Protein AF-A0A7R9M3U8-F1 (afdb_monomer)

pLDDT: mean 81.83, std 17.94, range [22.94, 98.25]

Foldseek 3Di:
DVVVVVVVCCCVQAVVLCVQFLVVCCVPPPQSVRPLCRLVVLLVVLCCVLVPVLLVVCVPPAQDPCLVVLLVLLVVLLVLLVVLQVVLCVVCVNVPCLQPPQAAADSPDDDPVVVVLLVSLSVLLVVLSVLSVVSVNCSSRVVVVVVDPVSSVVSSVVSSVSSVCVRHPSPGSLNSLVSNLVSVLSSVVSVLSSQPSVDPVSPVVSPCPVVSVVSVVVSVVVSVVSVVSCVVVVQDVVHDYPPLCQPPPVFAPDFDPVPPPPPDDDDDDDDDPQAQQQKDFDDQRRQQFKKFKWFQDPVVRDIDTDFIWGARFQWKTKGFLVSCVVPQDPVSQVRIWIWGLDQFPPDPPTDIWGFPHKAQPPPQDPQQNASGIMMTTTPDTHDADDDPVGRGHGGHDDDDPPDDDAFKDKDKDQAARAPPGDGRRGIMIFIWHWDDPVVVCVVCVVPHRYDPRDTDIHDPDSGDPYDDDPDDDDDDDD

Solvent-accessible surface area (backbone atoms only — not comparable to full-atom values): 27110 Å² total; per-residue (Å²): 109,71,64,58,53,53,51,50,48,48,34,74,58,31,49,52,49,58,73,71,28,34,62,67,40,33,76,68,41,87,66,38,70,54,20,71,51,41,51,51,50,54,40,51,54,49,50,46,40,49,72,43,54,46,44,62,70,40,68,91,48,80,61,52,89,54,53,64,63,51,28,54,50,23,48,50,46,21,52,54,21,44,50,44,21,56,52,37,39,57,73,30,57,77,52,53,38,74,79,76,50,76,71,35,83,31,86,83,62,82,47,74,66,55,56,49,50,55,51,50,53,51,55,52,51,48,48,48,62,54,56,52,49,61,52,47,53,32,40,54,42,66,37,60,87,71,69,36,70,67,55,56,49,48,55,47,49,51,39,43,51,51,49,50,47,41,38,56,51,69,80,41,61,71,57,46,53,47,51,23,53,51,18,47,53,43,21,55,52,27,43,51,52,25,47,50,53,69,36,75,87,45,43,76,74,58,76,62,60,69,54,55,58,51,50,56,52,50,52,53,52,52,52,52,53,50,51,52,51,46,58,75,67,65,62,58,84,74,57,58,42,59,63,84,52,50,52,56,87,92,63,25,60,71,54,53,84,88,66,69,72,72,92,70,85,77,91,74,92,74,94,71,91,91,47,35,41,79,40,48,78,50,59,83,47,63,60,27,21,47,30,40,36,28,37,60,39,81,94,72,77,44,74,41,78,79,42,66,33,36,25,35,35,54,38,36,28,44,35,47,22,80,78,38,70,90,51,82,48,75,76,56,37,74,44,32,39,42,37,31,43,61,46,40,81,78,53,84,86,36,50,76,42,43,58,64,46,76,48,61,44,91,72,49,36,88,79,43,62,34,49,55,33,22,39,40,29,40,67,60,74,57,81,75,28,87,49,82,93,53,64,24,29,45,30,44,68,80,80,62,94,88,67,76,91,74,65,68,45,77,52,70,47,58,53,56,38,32,91,87,48,65,57,38,57,51,31,32,32,33,73,29,44,64,32,61,56,66,62,48,41,64,74,36,53,91,80,39,57,74,48,94,79,60,83,45,65,30,82,61,84,69,30,36,93,54,57,67,84,90,66,81,80,94,74,89,82,135

Radius of gyration: 32.22 Å; Cα contacts (8 Å, |Δi|>4): 658; chains: 1; bounding box: 78×48×100 Å

Sequence (478 aa):
MTTLIANSFQYYWRDVWLESGDQRVVQRLPGFGSGLQTPILAVLIYLVLVLKVIPDRMRHREPLELRYPIMCYNILLVLINGFYFFHELLALDFGRKLIADFKIPPDTEWSPGVHWELKLVYAYYMTKIMDFMDTVFFALRKRHRQITFLHLYHHSVVAVLAWLAIWYRFNMQPLRLFIMLNSFVHTVMYGYYALSAMGKGVQKYLWWKRYITQLQLVQFVVFIAYGVMVELQGVPFPPESYSFKSAESDTCGMRNKNDVVKKKSKIIGAKGFGRIVGGEDAKPHEFPWLVSFQIYLPKRDRIEHFCGGSIISDRWIITAAHCFDKFRKPEDWKKMVVKMGTNQINDTRAFNHTISKVVIHDKWNVSTQSNDIALAMLKQQIIFKTDANQYMINTVCLAEKGHEPTGYFTVAGFGQLGEHESKAENLQKLVVPLYDHKKCTENYKKYVKLSDTNFCAGGQGDHDTCMVWCHLDCPALK

Organism: NCBI:txid334625

Structure (mmCIF, N/CA/C/O backbone):
data_AF-A0A7R9M3U8-F1
#
_entry.id   AF-A0A7R9M3U8-F1
#
loop_
_atom_site.group_PDB
_atom_site.id
_atom_site.type_symbol
_atom_site.label_atom_id
_atom_site.label_alt_id
_atom_site.label_comp_id
_atom_site.label_asym_id
_atom_site.label_entity_id
_atom_site.label_seq_id
_atom_site.pdbx_PDB_ins_code
_atom_site.Cartn_x
_atom_site.Cartn_y
_atom_site.Cartn_z
_atom_site.occupancy
_atom_site.B_iso_or_equiv
_atom_site.auth_seq_id
_atom_site.auth_comp_id
_atom_site.auth_asym_id
_atom_site.auth_atom_id
_atom_site.pdbx_PDB_model_num
ATOM 1 N N . MET A 1 1 ? 25.536 -24.261 23.150 1.00 60.25 1 MET A N 1
ATOM 2 C CA . MET A 1 1 ? 24.088 -24.461 23.406 1.00 60.25 1 MET A CA 1
ATOM 3 C C . MET A 1 1 ? 23.387 -23.148 23.752 1.00 60.25 1 MET A C 1
ATOM 5 O O . MET A 1 1 ? 22.405 -22.822 23.103 1.00 60.25 1 MET A O 1
ATOM 9 N N . THR A 1 2 ? 23.917 -22.346 24.682 1.00 70.31 2 THR A N 1
ATOM 10 C CA . THR A 1 2 ? 23.378 -21.020 25.056 1.00 70.31 2 THR A CA 1
ATOM 11 C C . THR A 1 2 ? 23.329 -20.009 23.903 1.00 70.31 2 THR A C 1
ATOM 13 O O . THR A 1 2 ? 22.321 -19.333 23.737 1.00 70.31 2 THR A O 1
ATOM 16 N N . THR A 1 3 ? 24.354 -19.958 23.048 1.00 78.19 3 THR A N 1
ATOM 17 C CA . THR A 1 3 ? 24.389 -19.097 21.847 1.00 78.19 3 THR A CA 1
ATOM 18 C C . THR A 1 3 ? 23.388 -19.512 20.769 1.00 78.19 3 THR A C 1
ATOM 20 O O . THR A 1 3 ? 22.752 -18.657 20.168 1.00 78.19 3 THR A O 1
ATOM 23 N N . LEU A 1 4 ? 23.182 -20.816 20.558 1.00 79.25 4 LEU A N 1
ATOM 24 C CA . LEU A 1 4 ? 22.191 -21.320 19.600 1.00 79.25 4 LEU A CA 1
ATOM 25 C C . LEU A 1 4 ? 20.760 -20.985 20.043 1.00 79.25 4 LEU A C 1
ATOM 27 O O . LEU A 1 4 ? 19.951 -20.559 19.224 1.00 79.25 4 LEU A O 1
ATOM 31 N N . ILE A 1 5 ? 20.461 -21.139 21.337 1.00 83.06 5 ILE A N 1
ATOM 32 C CA . ILE A 1 5 ? 19.153 -20.792 21.911 1.00 83.06 5 ILE A CA 1
ATOM 33 C C . ILE A 1 5 ? 18.916 -19.281 21.825 1.00 83.06 5 ILE A C 1
ATOM 35 O O . ILE A 1 5 ? 17.847 -18.866 21.389 1.00 83.06 5 ILE A O 1
ATOM 39 N N . ALA A 1 6 ? 19.912 -18.461 22.176 1.00 82.38 6 ALA A N 1
ATOM 40 C CA . ALA A 1 6 ? 19.814 -17.006 22.079 1.00 82.38 6 ALA A CA 1
ATOM 41 C C . ALA A 1 6 ? 19.601 -16.533 20.630 1.00 82.38 6 ALA A C 1
ATOM 43 O O . ALA A 1 6 ? 18.704 -15.731 20.378 1.00 82.38 6 ALA A O 1
ATOM 44 N N . ASN A 1 7 ? 20.350 -17.088 19.672 1.00 82.69 7 ASN A N 1
ATOM 45 C CA . ASN A 1 7 ? 20.206 -16.755 18.253 1.00 82.69 7 ASN A CA 1
ATOM 46 C C . ASN A 1 7 ? 18.859 -17.224 17.689 1.00 82.69 7 ASN A C 1
ATOM 48 O O . ASN A 1 7 ? 18.216 -16.489 16.947 1.00 82.69 7 ASN A O 1
ATOM 52 N N . SER A 1 8 ? 18.395 -18.417 18.077 1.00 84.81 8 SER A N 1
ATOM 53 C CA . SER A 1 8 ? 17.076 -18.923 17.670 1.00 84.81 8 SER A CA 1
ATOM 54 C C . SER A 1 8 ? 15.961 -18.043 18.225 1.00 84.81 8 SER A C 1
ATOM 56 O O . SER A 1 8 ? 15.034 -17.683 17.506 1.00 84.81 8 SER A O 1
ATOM 58 N N . PHE A 1 9 ? 16.068 -17.650 19.496 1.00 85.25 9 PHE A N 1
ATOM 59 C CA . PHE A 1 9 ? 15.119 -16.733 20.111 1.00 85.25 9 PHE A CA 1
ATOM 60 C C . PHE A 1 9 ? 15.101 -15.395 19.372 1.00 85.25 9 PHE A C 1
ATOM 62 O O . PHE A 1 9 ? 14.034 -14.946 18.974 1.00 85.25 9 PHE A O 1
ATOM 69 N N . GLN A 1 10 ? 16.263 -14.790 19.119 1.00 82.88 10 GLN A N 1
ATOM 70 C CA . GLN A 1 10 ? 16.355 -13.532 18.380 1.00 82.88 10 GLN A CA 1
ATOM 71 C C . GLN A 1 10 ? 15.749 -13.639 16.971 1.00 82.88 10 GLN A C 1
ATOM 73 O O . GLN A 1 10 ? 14.989 -12.754 16.568 1.00 82.88 10 GLN A O 1
ATOM 78 N N . TYR A 1 11 ? 15.997 -14.747 16.272 1.00 83.50 11 TYR A N 1
ATOM 79 C CA . TYR A 1 11 ? 15.448 -14.987 14.943 1.00 83.50 11 TYR A CA 1
ATOM 80 C C . TYR A 1 11 ? 13.914 -15.035 14.952 1.00 83.50 11 TYR A C 1
ATOM 82 O O . TYR A 1 11 ? 13.263 -14.238 14.279 1.00 83.50 11 TYR A O 1
ATOM 90 N N . TYR A 1 12 ? 13.312 -15.904 15.770 1.00 83.81 12 TYR A N 1
ATOM 91 C CA . TYR A 1 12 ? 11.850 -16.053 15.816 1.00 83.81 12 TYR A CA 1
ATOM 92 C C . TYR A 1 12 ? 11.135 -14.854 16.453 1.00 83.81 12 TYR A C 1
ATOM 94 O O . TYR A 1 12 ? 9.981 -14.559 16.136 1.00 83.81 12 TYR A O 1
ATOM 102 N N . TRP A 1 13 ? 11.809 -14.154 17.362 1.00 82.00 13 TRP A N 1
ATOM 103 C CA . TRP A 1 13 ? 11.232 -13.037 18.104 1.00 82.00 13 TRP A CA 1
ATOM 104 C C . TRP A 1 13 ? 11.346 -11.698 17.367 1.00 82.00 13 TRP A C 1
ATOM 106 O O . TRP A 1 13 ? 10.579 -10.774 17.651 1.00 82.00 13 TRP A O 1
ATOM 116 N N . ARG A 1 14 ? 12.290 -11.567 16.426 1.00 83.00 14 ARG A N 1
ATOM 117 C CA . ARG A 1 14 ? 12.538 -10.319 15.695 1.00 83.00 14 ARG A CA 1
ATOM 118 C C . ARG A 1 14 ? 12.815 -10.543 14.216 1.00 83.00 14 ARG A C 1
ATOM 120 O O . ARG A 1 14 ? 12.069 -10.012 13.400 1.00 83.00 14 ARG A O 1
ATOM 127 N N . ASP A 1 15 ? 13.859 -11.284 13.868 1.00 80.69 15 ASP A N 1
ATOM 128 C CA . ASP A 1 15 ? 14.412 -11.231 12.509 1.00 80.69 15 ASP A CA 1
ATOM 129 C C . ASP A 1 15 ? 13.454 -11.830 11.461 1.00 80.69 15 ASP A C 1
ATOM 131 O O . ASP A 1 15 ? 13.237 -11.212 10.421 1.00 80.69 15 ASP A O 1
ATOM 135 N N . VAL A 1 16 ? 12.734 -12.912 11.787 1.00 84.44 16 VAL A N 1
ATOM 136 C CA . VAL A 1 16 ? 11.707 -13.504 10.906 1.00 84.44 16 VAL A CA 1
ATOM 137 C C . VAL A 1 16 ? 10.607 -12.504 10.531 1.00 84.44 16 VAL A C 1
ATOM 139 O O . VAL A 1 16 ? 10.124 -12.492 9.397 1.00 84.44 16 VAL A O 1
ATOM 142 N N . TRP A 1 17 ? 10.233 -11.621 11.462 1.00 86.00 17 TRP A N 1
ATOM 143 C CA . TRP A 1 17 ? 9.219 -10.591 11.234 1.00 86.00 17 TRP A CA 1
ATOM 144 C C . TRP A 1 17 ? 9.749 -9.474 10.339 1.00 86.00 17 TRP A C 1
ATOM 146 O O . TRP A 1 17 ? 8.980 -8.883 9.582 1.00 86.00 17 TRP A O 1
ATOM 156 N N . LEU A 1 18 ? 11.047 -9.180 10.414 1.00 82.56 18 LEU A N 1
ATOM 157 C CA . LEU A 1 18 ? 11.671 -8.160 9.579 1.00 82.56 18 LEU A CA 1
ATOM 158 C C . LEU A 1 18 ? 11.884 -8.650 8.146 1.00 82.56 18 LEU A C 1
ATOM 160 O O . LEU A 1 18 ? 11.684 -7.887 7.204 1.00 82.56 18 LEU A O 1
ATOM 164 N N . GLU A 1 19 ? 12.257 -9.917 7.991 1.00 80.81 19 GLU A N 1
ATOM 165 C CA . GLU A 1 19 ? 12.533 -10.538 6.696 1.00 80.81 19 GLU A CA 1
ATOM 166 C C . GLU A 1 19 ? 11.248 -10.875 5.929 1.00 80.81 19 GLU A C 1
ATOM 168 O O . GLU A 1 19 ? 11.187 -10.671 4.719 1.00 80.81 19 GLU A O 1
ATOM 173 N N . SER A 1 20 ? 10.204 -11.340 6.624 1.00 82.06 20 SER A N 1
ATOM 174 C CA . SER A 1 20 ? 8.985 -11.854 5.974 1.00 82.06 20 SER A CA 1
ATOM 175 C C . SER A 1 20 ? 7.901 -10.795 5.731 1.00 82.06 20 SER A C 1
ATOM 177 O O . SER A 1 20 ? 6.980 -11.028 4.949 1.00 82.06 20 SER A O 1
ATOM 179 N N . GLY A 1 21 ? 7.964 -9.650 6.419 1.00 81.81 21 GLY A N 1
ATOM 180 C CA . GLY A 1 21 ? 6.962 -8.584 6.302 1.00 81.81 21 GLY A CA 1
ATOM 181 C C . GLY A 1 21 ? 7.104 -7.736 5.036 1.00 81.81 21 GLY A C 1
ATOM 182 O O . GLY A 1 21 ? 8.156 -7.718 4.392 1.00 81.81 21 GLY A O 1
ATOM 183 N N . ASP A 1 22 ? 6.061 -6.967 4.699 1.00 84.38 22 ASP A N 1
ATOM 184 C CA . ASP A 1 22 ? 6.157 -5.932 3.662 1.00 84.38 22 ASP A CA 1
ATOM 185 C C . ASP A 1 22 ? 7.266 -4.933 4.034 1.00 84.38 22 ASP A C 1
ATOM 187 O O . ASP A 1 22 ? 7.189 -4.213 5.036 1.00 84.38 22 ASP A O 1
ATOM 191 N N . GLN A 1 23 ? 8.314 -4.876 3.210 1.00 84.25 23 GLN A N 1
ATOM 192 C CA . GLN A 1 23 ? 9.501 -4.066 3.485 1.00 84.25 23 GLN A CA 1
ATOM 193 C C . GLN A 1 23 ? 9.180 -2.569 3.586 1.00 84.25 23 GLN A C 1
ATOM 195 O O . GLN A 1 23 ? 9.837 -1.842 4.332 1.00 84.25 23 GLN A O 1
ATOM 200 N N . ARG A 1 24 ? 8.127 -2.092 2.909 1.00 86.25 24 ARG A N 1
ATOM 201 C CA . ARG A 1 24 ? 7.675 -0.694 3.005 1.00 86.25 24 ARG A CA 1
ATOM 202 C C . ARG A 1 24 ? 7.120 -0.378 4.390 1.00 86.25 24 ARG A C 1
ATOM 204 O O . ARG A 1 24 ? 7.295 0.743 4.864 1.00 86.25 24 ARG A O 1
ATOM 211 N N . VAL A 1 25 ? 6.470 -1.354 5.018 1.00 90.94 25 VAL A N 1
ATOM 212 C CA . VAL A 1 25 ? 5.885 -1.259 6.359 1.00 90.94 25 VAL A CA 1
ATOM 213 C C . VAL A 1 25 ? 6.983 -1.360 7.409 1.00 90.94 25 VAL A C 1
ATOM 215 O O . VAL A 1 25 ? 7.175 -0.430 8.190 1.00 90.94 25 VAL A O 1
ATOM 218 N N . VAL A 1 26 ? 7.748 -2.452 7.384 1.00 88.75 26 VAL A N 1
ATOM 219 C CA . VAL A 1 26 ? 8.740 -2.782 8.416 1.00 88.75 26 VAL A CA 1
ATOM 220 C C . VAL A 1 26 ? 9.827 -1.713 8.546 1.00 88.75 26 VAL A C 1
ATOM 222 O O . VAL A 1 26 ? 10.229 -1.374 9.659 1.00 88.75 26 VAL A O 1
ATOM 225 N N . GLN A 1 27 ? 10.292 -1.154 7.426 1.00 85.44 27 GLN A N 1
ATOM 226 C CA . GLN A 1 27 ? 11.413 -0.211 7.425 1.00 85.44 27 GLN A CA 1
ATOM 227 C C . GLN A 1 27 ? 11.014 1.230 7.773 1.00 85.44 27 GLN A C 1
ATOM 229 O O . GLN A 1 27 ? 11.879 2.024 8.136 1.00 85.44 27 GLN A O 1
ATOM 234 N N . ARG A 1 28 ? 9.735 1.607 7.621 1.00 85.81 28 ARG A N 1
ATOM 235 C CA . ARG A 1 28 ? 9.310 3.021 7.691 1.00 85.81 28 ARG A CA 1
ATOM 236 C C . ARG A 1 28 ? 8.234 3.314 8.723 1.00 85.81 28 ARG A C 1
ATOM 238 O O . ARG A 1 28 ? 8.172 4.450 9.193 1.00 85.81 28 ARG A O 1
ATOM 245 N N . LEU A 1 29 ? 7.372 2.352 9.052 1.00 91.50 29 LEU A N 1
ATOM 246 C CA . LEU A 1 29 ? 6.293 2.590 10.003 1.00 91.50 29 LEU A CA 1
ATOM 247 C C . LEU A 1 29 ? 6.789 2.407 11.445 1.00 91.50 29 LEU A C 1
ATOM 249 O O . LEU A 1 29 ? 7.345 1.355 11.781 1.00 91.50 29 LEU A O 1
ATOM 253 N N . PRO A 1 30 ? 6.582 3.407 12.325 1.00 92.12 30 PRO A N 1
ATOM 254 C CA . PRO A 1 30 ? 6.940 3.272 13.729 1.00 92.12 30 PRO A CA 1
ATOM 255 C C . PRO A 1 30 ? 6.229 2.069 14.356 1.00 92.12 30 PRO A C 1
ATOM 257 O O . PRO A 1 30 ? 5.042 1.847 14.135 1.00 92.12 30 PRO A O 1
ATOM 260 N N . GLY A 1 31 ? 6.961 1.273 15.136 1.00 89.31 31 GLY A N 1
ATOM 261 C CA . GLY A 1 31 ? 6.390 0.098 15.797 1.00 89.31 31 GLY A CA 1
ATOM 262 C C . GLY A 1 31 ? 6.224 -1.149 14.919 1.00 89.31 31 GLY A C 1
ATOM 263 O O . GLY A 1 31 ? 5.686 -2.145 15.390 1.00 89.31 31 GLY A O 1
ATOM 264 N N . PHE A 1 32 ? 6.688 -1.131 13.666 1.00 92.00 32 PHE A N 1
ATOM 265 C CA . PHE A 1 32 ? 6.766 -2.336 12.828 1.00 92.00 32 PHE A CA 1
ATOM 266 C C . PHE A 1 32 ? 8.190 -2.912 12.758 1.00 92.00 32 PHE A C 1
ATOM 268 O O . PHE A 1 32 ? 8.358 -4.126 12.682 1.00 92.00 32 PHE A O 1
ATOM 275 N N . GLY A 1 33 ? 9.223 -2.074 12.906 1.00 87.00 33 GLY A N 1
ATOM 276 C CA . GLY A 1 33 ? 10.636 -2.488 12.902 1.00 87.00 33 GLY A CA 1
ATOM 277 C C . GLY A 1 33 ? 11.115 -3.275 14.135 1.00 87.00 33 GLY A C 1
ATOM 278 O O . GLY A 1 33 ? 12.291 -3.626 14.224 1.00 87.00 33 GLY A O 1
ATOM 279 N N . SER A 1 34 ? 10.236 -3.547 15.102 1.00 85.50 34 SER A N 1
ATOM 280 C CA . SER A 1 34 ? 10.521 -4.396 16.273 1.00 85.50 34 SER A CA 1
ATOM 281 C C . SER A 1 34 ? 9.781 -5.740 16.230 1.00 85.50 34 SER A C 1
ATOM 283 O O . SER A 1 34 ? 9.889 -6.525 17.170 1.00 85.50 34 SER A O 1
ATOM 285 N N . GLY A 1 35 ? 9.037 -6.015 15.152 1.00 88.31 35 GLY A N 1
ATOM 286 C CA . GLY A 1 35 ? 8.218 -7.218 15.015 1.00 88.31 35 GLY A CA 1
ATOM 287 C C . GLY A 1 35 ? 7.007 -7.238 15.954 1.00 88.31 35 GLY A C 1
ATOM 288 O O . GLY A 1 35 ? 6.566 -6.205 16.464 1.00 88.31 35 GLY A O 1
ATOM 289 N N . LEU A 1 36 ? 6.485 -8.440 16.214 1.00 89.38 36 LEU A N 1
ATOM 290 C CA . LEU A 1 36 ? 5.252 -8.661 16.986 1.00 89.38 36 LEU A CA 1
ATOM 291 C C . LEU A 1 36 ? 5.321 -8.153 18.443 1.00 89.38 36 LEU A C 1
ATOM 293 O O . LEU A 1 36 ? 4.306 -8.018 19.125 1.00 89.38 36 LEU A O 1
ATOM 297 N N . GLN A 1 37 ? 6.515 -7.817 18.922 1.00 90.00 37 GLN A N 1
ATOM 298 C CA . GLN A 1 37 ? 6.755 -7.272 20.255 1.00 90.00 37 GLN A CA 1
ATOM 299 C C . GLN A 1 37 ? 5.969 -5.985 20.497 1.00 90.00 37 GLN A C 1
ATOM 301 O O . GLN A 1 37 ? 5.421 -5.795 21.578 1.00 90.00 37 GLN A O 1
ATOM 306 N N . THR A 1 38 ? 5.889 -5.102 19.500 1.00 92.06 38 THR A N 1
ATOM 307 C CA . THR A 1 38 ? 5.238 -3.800 19.663 1.00 92.06 38 THR A CA 1
ATOM 308 C C . THR A 1 38 ? 3.749 -3.911 20.001 1.00 92.06 38 THR A C 1
ATOM 310 O O . THR A 1 38 ? 3.354 -3.366 21.037 1.00 92.06 38 THR A O 1
ATOM 313 N N . PRO A 1 39 ? 2.900 -4.594 19.205 1.00 94.50 39 PRO A N 1
ATOM 314 C CA . PRO A 1 39 ? 1.483 -4.718 19.544 1.00 94.50 39 PRO A CA 1
ATOM 315 C C . PRO A 1 39 ? 1.262 -5.527 20.831 1.00 94.50 39 PRO A C 1
ATOM 317 O O . PRO A 1 39 ? 0.378 -5.180 21.613 1.00 94.50 39 PRO A O 1
ATOM 320 N N . ILE A 1 40 ? 2.089 -6.543 21.116 1.00 94.31 40 ILE A N 1
ATOM 321 C CA . ILE A 1 40 ? 2.008 -7.308 22.372 1.00 94.31 40 ILE A CA 1
ATOM 322 C C . ILE A 1 40 ? 2.282 -6.406 23.578 1.00 94.31 40 ILE A C 1
ATOM 324 O O . ILE A 1 40 ? 1.504 -6.397 24.531 1.00 94.31 40 ILE A O 1
ATOM 328 N N . LEU A 1 41 ? 3.360 -5.619 23.544 1.00 94.75 41 LEU A N 1
ATOM 329 C CA . LEU A 1 41 ? 3.701 -4.697 24.626 1.00 94.75 41 LEU A CA 1
ATOM 330 C C . LEU A 1 41 ? 2.613 -3.638 24.818 1.00 94.75 41 LEU A C 1
ATOM 332 O O . LEU A 1 41 ? 2.249 -3.352 25.956 1.00 94.75 41 LEU A O 1
ATOM 336 N N . ALA A 1 42 ? 2.045 -3.104 23.733 1.00 95.69 42 ALA A N 1
ATOM 337 C CA . ALA A 1 42 ? 0.931 -2.163 23.812 1.00 95.69 42 ALA A CA 1
ATOM 338 C C . ALA A 1 42 ? -0.288 -2.776 24.527 1.00 95.69 42 ALA A C 1
ATOM 340 O O . ALA A 1 42 ? -0.846 -2.148 25.429 1.00 95.69 42 ALA A O 1
ATOM 341 N N . VAL A 1 43 ? -0.659 -4.016 24.186 1.00 97.44 43 VAL A N 1
ATOM 342 C CA . VAL A 1 43 ? -1.755 -4.750 24.842 1.00 97.44 43 VAL A CA 1
ATOM 343 C C . VAL A 1 43 ? -1.438 -5.047 26.308 1.00 97.44 43 VAL A C 1
ATOM 345 O O . VAL A 1 43 ? -2.292 -4.837 27.166 1.00 97.44 43 VAL A O 1
ATOM 348 N N . LEU A 1 44 ? -0.220 -5.486 26.633 1.00 97.06 44 LEU A N 1
ATOM 349 C CA . LEU A 1 44 ? 0.181 -5.756 28.018 1.00 97.06 44 LEU A CA 1
ATOM 350 C C . LEU A 1 44 ? 0.118 -4.492 28.880 1.00 97.06 44 LEU A C 1
ATOM 352 O O . LEU A 1 44 ? -0.440 -4.525 29.977 1.00 97.06 44 LEU A O 1
ATOM 356 N N . ILE A 1 45 ? 0.636 -3.370 28.372 1.00 97.31 45 ILE A N 1
ATOM 357 C CA . ILE A 1 45 ? 0.559 -2.068 29.044 1.00 97.31 45 ILE A CA 1
ATOM 358 C C . ILE A 1 45 ? -0.905 -1.678 29.259 1.00 97.31 45 ILE A C 1
ATOM 360 O O . ILE A 1 45 ? -1.279 -1.307 30.370 1.00 97.31 45 ILE A O 1
ATOM 364 N N . TYR A 1 46 ? -1.740 -1.807 28.228 1.00 97.62 46 TYR A N 1
ATOM 365 C CA . TYR A 1 46 ? -3.173 -1.537 28.306 1.00 97.62 46 TYR A CA 1
ATOM 366 C C . TYR A 1 46 ? -3.872 -2.388 29.378 1.00 97.62 46 TYR A C 1
ATOM 368 O O . TYR A 1 46 ? -4.554 -1.834 30.241 1.00 97.62 46 TYR A O 1
ATOM 376 N N . LEU A 1 47 ? -3.669 -3.708 29.382 1.00 97.62 47 LEU A N 1
ATOM 377 C CA . LEU A 1 47 ? -4.299 -4.620 30.340 1.00 97.62 47 LEU A CA 1
ATOM 378 C C . LEU A 1 47 ? -3.857 -4.326 31.776 1.00 97.62 47 LEU A C 1
ATOM 380 O O . LEU A 1 47 ? -4.699 -4.220 32.667 1.00 97.62 47 LEU A O 1
ATOM 384 N N . VAL A 1 48 ? -2.555 -4.127 32.007 1.00 97.94 48 VAL A N 1
ATOM 385 C CA . VAL A 1 48 ? -2.026 -3.742 33.326 1.00 97.94 48 VAL A CA 1
ATOM 386 C C . VAL A 1 48 ? -2.612 -2.403 33.773 1.00 97.94 48 VAL A C 1
ATOM 388 O O . VAL A 1 48 ? -2.995 -2.251 34.937 1.00 97.94 48 VAL A O 1
ATOM 391 N N . LEU A 1 49 ? -2.733 -1.444 32.855 1.00 97.06 49 LEU A N 1
ATOM 392 C CA . LEU A 1 49 ? -3.292 -0.131 33.141 1.00 97.06 49 LEU A CA 1
ATOM 393 C C . LEU A 1 49 ? -4.753 -0.226 33.606 1.00 97.06 49 LEU A C 1
ATOM 395 O O . LEU A 1 49 ? -5.094 0.326 34.653 1.00 97.06 49 LEU A O 1
ATOM 399 N N . VAL A 1 50 ? -5.611 -0.932 32.862 1.00 96.94 50 VAL A N 1
ATOM 400 C CA . VAL A 1 50 ? -7.065 -0.948 33.116 1.00 96.94 50 VAL A CA 1
ATOM 401 C C . VAL A 1 50 ? -7.504 -1.959 34.172 1.00 96.94 50 VAL A C 1
ATOM 403 O O . VAL A 1 50 ? -8.515 -1.725 34.832 1.00 96.94 50 VAL A O 1
ATOM 406 N N . LEU A 1 51 ? -6.762 -3.057 34.359 1.00 95.56 51 LEU A N 1
ATOM 407 C CA . LEU A 1 51 ? -7.103 -4.102 35.333 1.00 95.56 51 LEU A CA 1
ATOM 408 C C . LEU A 1 51 ? -6.440 -3.904 36.694 1.00 95.56 51 LEU A C 1
ATOM 410 O O . LEU A 1 51 ? -6.984 -4.369 37.692 1.00 95.56 51 LEU A O 1
ATOM 414 N N . LYS A 1 52 ? -5.286 -3.227 36.750 1.00 95.81 52 LYS A N 1
ATOM 415 C CA . LYS A 1 52 ? -4.504 -3.085 37.985 1.00 95.81 52 LYS A CA 1
ATOM 416 C C . LYS A 1 52 ? -4.255 -1.629 38.358 1.00 95.81 52 LYS A C 1
ATOM 418 O O . LYS A 1 52 ? -4.773 -1.157 39.362 1.00 95.81 52 LYS A O 1
ATOM 423 N N . VAL A 1 53 ? -3.527 -0.882 37.526 1.00 97.44 53 VAL A N 1
ATOM 424 C CA . VAL A 1 53 ? -3.028 0.458 37.893 1.00 97.44 53 VAL A CA 1
ATOM 425 C C . VAL A 1 53 ? -4.160 1.452 38.162 1.00 97.44 53 VAL A C 1
ATOM 427 O O . VAL A 1 53 ? -4.151 2.118 39.198 1.00 97.44 53 VAL A O 1
ATOM 430 N N . ILE A 1 54 ? -5.127 1.577 37.247 1.00 96.56 54 ILE A N 1
ATOM 431 C CA . ILE A 1 54 ? -6.251 2.507 37.415 1.00 96.56 54 ILE A CA 1
ATOM 432 C C . ILE A 1 54 ? -7.164 2.060 38.565 1.00 96.56 54 ILE A C 1
ATOM 434 O O . ILE A 1 54 ? -7.423 2.896 39.433 1.00 96.56 54 ILE A O 1
ATOM 438 N N . PRO A 1 55 ? -7.634 0.795 38.639 1.00 95.38 55 PRO A N 1
ATOM 439 C CA . PRO A 1 55 ? -8.444 0.335 39.767 1.00 95.38 55 PRO A CA 1
ATOM 440 C C . PRO A 1 55 ? -7.786 0.557 41.134 1.00 95.38 55 PRO A C 1
ATOM 442 O O . PRO A 1 55 ? -8.445 1.084 42.030 1.00 95.38 55 PRO A O 1
ATOM 445 N N . ASP A 1 56 ? -6.490 0.260 41.281 1.00 96.00 56 ASP A N 1
ATOM 446 C CA . ASP A 1 56 ? -5.754 0.455 42.537 1.00 96.00 56 ASP A CA 1
ATOM 447 C C . ASP A 1 56 ? -5.666 1.941 42.913 1.00 96.00 56 ASP A C 1
ATOM 449 O O . ASP A 1 56 ? -5.988 2.331 44.038 1.00 96.00 56 ASP A O 1
ATOM 453 N N . ARG A 1 57 ? -5.312 2.808 41.952 1.00 95.81 57 ARG A N 1
ATOM 454 C CA . ARG A 1 57 ? -5.258 4.271 42.146 1.00 95.81 57 ARG A CA 1
ATOM 455 C C . ARG A 1 57 ? -6.629 4.875 42.461 1.00 95.81 57 ARG A C 1
ATOM 457 O O . ARG A 1 57 ? -6.709 5.872 43.180 1.00 95.81 57 ARG A O 1
ATOM 464 N N . MET A 1 58 ? -7.696 4.293 41.916 1.00 95.12 58 MET A N 1
ATOM 465 C CA . MET A 1 58 ? -9.073 4.745 42.106 1.00 95.12 58 MET A CA 1
ATOM 466 C C . MET A 1 58 ? -9.752 4.103 43.318 1.00 95.12 58 MET A C 1
ATOM 468 O O . MET A 1 58 ? -10.849 4.534 43.668 1.00 95.12 58 MET A O 1
ATOM 472 N N . ARG A 1 59 ? -9.139 3.123 44.002 1.00 93.06 59 ARG A N 1
ATOM 473 C CA . ARG A 1 59 ? -9.762 2.381 45.115 1.00 93.06 59 ARG A CA 1
ATOM 474 C C . ARG A 1 59 ? -10.372 3.314 46.162 1.00 93.06 59 ARG A C 1
ATOM 476 O O . ARG A 1 59 ? -11.550 3.176 46.481 1.00 93.06 59 ARG A O 1
ATOM 483 N N . HIS A 1 60 ? -9.612 4.330 46.567 1.00 95.31 60 HIS A N 1
ATOM 484 C CA . HIS A 1 60 ? -9.993 5.323 47.579 1.00 95.31 60 HIS A CA 1
ATOM 485 C C . HIS A 1 60 ? -10.478 6.666 47.004 1.00 95.31 60 HIS A C 1
ATOM 487 O O . HIS A 1 60 ? -10.627 7.627 47.749 1.00 95.31 60 HIS A O 1
ATOM 493 N N . ARG A 1 61 ? -10.700 6.766 45.687 1.00 94.88 61 ARG A N 1
ATOM 494 C CA . ARG A 1 61 ? -11.173 7.995 45.024 1.00 94.88 61 ARG A CA 1
ATOM 495 C C . ARG A 1 61 ? -12.619 7.855 44.570 1.00 94.88 61 ARG A C 1
ATOM 497 O O . ARG A 1 61 ? -13.069 6.754 44.251 1.00 94.88 61 ARG A O 1
ATOM 504 N N . GLU A 1 62 ? -13.346 8.957 44.493 1.00 94.38 62 GLU A N 1
ATOM 505 C CA . GLU A 1 62 ? -14.677 8.961 43.883 1.00 94.38 62 GLU A CA 1
ATOM 506 C C . GLU A 1 62 ? -14.594 8.781 42.352 1.00 94.38 62 GLU A C 1
ATOM 508 O O . GLU A 1 62 ? -13.554 9.074 41.753 1.00 94.38 62 GLU A O 1
ATOM 513 N N . PRO A 1 63 ? -15.646 8.253 41.694 1.00 94.88 63 PRO A N 1
ATOM 514 C CA . PRO A 1 63 ? -15.690 8.149 40.236 1.00 94.88 63 PRO A CA 1
ATOM 515 C C . PRO A 1 63 ? -15.533 9.518 39.561 1.00 94.88 63 PRO A C 1
ATOM 517 O O . PRO A 1 63 ? -16.241 10.459 39.905 1.00 94.88 63 PRO A O 1
ATOM 520 N N . LEU A 1 64 ? 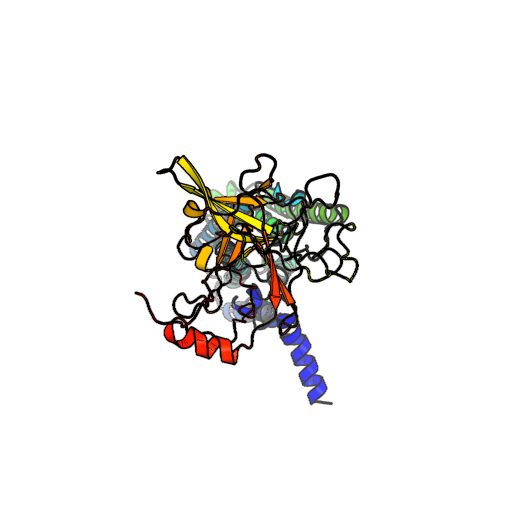-14.663 9.625 38.552 1.00 94.31 64 LEU A N 1
ATOM 521 C CA . LEU A 1 64 ? -14.456 10.898 37.854 1.00 94.31 64 LEU A CA 1
ATOM 522 C C . LEU A 1 64 ? -15.643 11.262 36.944 1.00 94.31 64 LEU A C 1
ATOM 524 O O . LEU A 1 64 ? -16.112 10.445 36.146 1.00 94.31 64 LEU A O 1
ATOM 528 N N . GLU A 1 65 ? -16.081 12.521 36.982 1.00 93.00 65 GLU A N 1
ATOM 529 C CA . GLU A 1 65 ? -17.106 13.057 36.078 1.00 93.00 65 GLU A CA 1
ATOM 530 C C . GLU A 1 65 ? -16.510 13.481 34.723 1.00 93.00 65 GLU A C 1
ATOM 532 O O . GLU A 1 65 ? -16.254 14.648 34.446 1.00 93.00 65 GLU A O 1
ATOM 537 N N . LEU A 1 66 ? -16.294 12.513 33.830 1.00 92.81 66 LEU A N 1
ATOM 538 C CA . LEU A 1 66 ? -15.627 12.730 32.534 1.00 92.81 66 LEU A CA 1
ATOM 539 C C . LEU A 1 66 ? -16.597 12.965 31.362 1.00 92.81 66 LEU A C 1
ATOM 541 O O . LEU A 1 66 ? -16.330 12.543 30.239 1.00 92.81 66 LEU A O 1
ATOM 545 N N . ARG A 1 67 ? -17.741 13.621 31.595 1.00 90.00 67 ARG A N 1
ATOM 546 C CA . ARG A 1 67 ? -18.804 13.765 30.579 1.00 90.00 67 ARG A CA 1
ATOM 547 C C . ARG A 1 67 ? -18.327 14.467 29.302 1.00 90.00 67 ARG A C 1
ATOM 549 O O . ARG A 1 67 ? -18.476 13.905 28.220 1.00 90.00 67 ARG A O 1
ATOM 556 N N . TYR A 1 68 ? -17.766 15.671 29.423 1.00 91.25 68 TYR A N 1
ATOM 557 C CA . TYR A 1 68 ? -17.298 16.446 28.268 1.00 91.25 68 TYR A CA 1
ATOM 558 C C . TYR A 1 68 ? -16.096 15.799 27.567 1.00 91.25 68 TYR A C 1
ATOM 560 O O . TYR A 1 68 ? -16.167 15.655 26.349 1.00 91.25 68 TYR A O 1
ATOM 568 N N . PRO A 1 69 ? -15.056 15.311 28.280 1.00 94.56 69 PRO A N 1
ATOM 569 C CA . PRO A 1 69 ? -13.967 14.568 27.645 1.00 94.56 69 PRO A CA 1
ATOM 570 C C . PRO A 1 69 ? -14.448 13.374 26.813 1.00 94.56 69 PRO A C 1
ATOM 572 O O . PRO A 1 69 ? -14.039 13.229 25.666 1.00 94.56 69 PRO A O 1
ATOM 575 N N . ILE A 1 70 ? -15.365 12.560 27.353 1.00 94.31 70 ILE A N 1
ATOM 576 C CA . ILE A 1 70 ? -15.932 11.405 26.640 1.00 94.31 70 ILE A CA 1
ATOM 577 C C . ILE A 1 70 ? -16.739 11.856 25.420 1.00 94.31 70 ILE A C 1
ATOM 579 O O . ILE A 1 70 ? -16.661 11.234 24.365 1.00 94.31 70 ILE A O 1
ATOM 583 N N . MET A 1 71 ? -17.512 12.937 25.540 1.00 93.88 71 MET A N 1
ATOM 584 C CA . MET A 1 71 ? -18.280 13.477 24.419 1.00 93.88 71 MET A CA 1
ATOM 585 C C . MET A 1 71 ? -17.361 13.962 23.289 1.00 93.88 71 MET A C 1
ATOM 587 O O . MET A 1 71 ? -17.562 13.560 22.147 1.00 93.88 71 MET A O 1
ATOM 591 N N . CYS A 1 72 ? -16.329 14.754 23.601 1.00 95.81 72 CYS A N 1
ATOM 592 C CA . CYS A 1 72 ? -15.351 15.227 22.617 1.00 95.81 72 CYS A CA 1
ATOM 593 C C . CYS A 1 72 ? -14.603 14.065 21.954 1.00 95.81 72 CYS A C 1
ATOM 595 O O . CYS A 1 72 ? -14.449 14.049 20.736 1.00 95.81 72 CYS A O 1
ATOM 597 N N . TYR A 1 73 ? -14.189 13.072 22.744 1.00 96.50 73 TYR A N 1
ATOM 598 C CA . TYR A 1 73 ? -13.535 11.864 22.251 1.00 96.50 73 TYR A CA 1
ATOM 599 C C . TYR A 1 73 ? -14.438 11.065 21.296 1.00 96.50 73 TYR A C 1
ATOM 601 O O . TYR A 1 73 ? -14.014 10.724 20.195 1.00 96.50 73 TYR A O 1
ATOM 609 N N . ASN A 1 74 ? -15.705 10.839 21.657 1.00 96.69 74 ASN A N 1
ATOM 610 C CA . ASN A 1 74 ? -16.645 10.124 20.791 1.00 96.69 74 ASN A CA 1
ATOM 611 C C . ASN A 1 74 ? -16.932 10.899 19.496 1.00 96.69 74 ASN A C 1
ATOM 613 O O . ASN A 1 74 ? -16.977 10.295 18.432 1.00 96.69 74 ASN A O 1
ATOM 617 N N . ILE A 1 75 ? -17.091 12.228 19.559 1.00 97.06 75 ILE A N 1
ATOM 618 C CA . ILE A 1 75 ? -17.273 13.069 18.362 1.00 97.06 75 ILE A CA 1
ATOM 619 C C . ILE A 1 75 ? -16.041 12.980 17.454 1.00 97.06 75 ILE A C 1
ATOM 621 O O . ILE A 1 75 ? -16.185 12.797 16.247 1.00 97.06 75 ILE A O 1
ATOM 625 N N . LEU A 1 76 ? -14.834 13.050 18.020 1.00 97.06 76 LEU A N 1
ATOM 626 C CA . LEU A 1 76 ? -13.597 12.883 17.262 1.00 97.06 76 LEU A CA 1
ATOM 627 C C . LEU A 1 76 ? -13.556 11.520 16.556 1.00 97.06 76 LEU A C 1
ATOM 629 O O . LEU A 1 76 ? -13.249 11.460 15.367 1.00 97.06 76 LEU A O 1
ATOM 633 N N . LEU A 1 77 ? -13.921 10.436 17.246 1.00 96.81 77 LEU A N 1
ATOM 634 C CA . LEU A 1 77 ? -13.971 9.105 16.640 1.00 96.81 77 LEU A CA 1
ATOM 635 C C . LEU A 1 77 ? -15.047 8.974 15.562 1.00 96.81 77 LEU A C 1
ATOM 637 O O . LEU A 1 77 ? -14.807 8.286 14.572 1.00 96.81 77 LEU A O 1
ATOM 641 N N . VAL A 1 78 ? -16.191 9.650 15.693 1.00 98.00 78 VAL A N 1
ATOM 642 C CA . VAL A 1 78 ? -17.203 9.725 14.624 1.00 98.00 78 VAL A CA 1
ATOM 643 C C . VAL A 1 78 ? -16.618 10.372 13.371 1.00 98.00 78 VAL A C 1
ATOM 645 O O . VAL A 1 78 ? -16.798 9.838 12.278 1.00 98.00 78 VAL A O 1
ATOM 648 N N . LEU A 1 79 ? -15.891 11.484 13.518 1.00 98.06 79 LEU A N 1
ATOM 649 C CA . LEU A 1 79 ? -15.274 12.193 12.394 1.00 98.06 79 LEU A CA 1
ATOM 650 C C . LEU A 1 79 ? -14.170 11.360 11.732 1.00 98.06 79 LEU A C 1
ATOM 652 O O . LEU A 1 79 ? -14.159 11.223 10.510 1.00 98.06 79 LEU A O 1
ATOM 656 N N . ILE A 1 80 ? -13.278 10.764 12.530 1.00 97.81 80 ILE A N 1
ATOM 657 C CA . ILE A 1 80 ? -12.181 9.927 12.028 1.00 97.81 80 ILE A CA 1
ATOM 658 C C . ILE A 1 80 ? -12.731 8.699 11.295 1.00 97.81 80 ILE A C 1
ATOM 660 O O . ILE A 1 80 ? -12.346 8.438 10.158 1.00 97.81 80 ILE A O 1
ATOM 664 N N . ASN A 1 81 ? -13.652 7.953 11.911 1.00 97.81 81 ASN A N 1
ATOM 665 C CA . ASN A 1 81 ? -14.227 6.767 11.276 1.00 97.81 81 ASN A CA 1
ATOM 666 C C . ASN A 1 81 ? -15.101 7.139 10.071 1.00 97.81 81 ASN A C 1
ATOM 668 O O . ASN A 1 81 ? -15.063 6.451 9.057 1.00 97.81 81 ASN A O 1
ATOM 672 N N . GLY A 1 82 ? -15.823 8.263 10.126 1.00 98.25 82 GLY A N 1
ATOM 673 C CA . GLY A 1 82 ? -16.569 8.773 8.977 1.00 98.25 82 GLY A CA 1
ATOM 674 C C . GLY A 1 82 ? -15.651 9.036 7.784 1.00 98.25 82 GLY A C 1
ATOM 675 O O . GLY A 1 82 ? -15.940 8.581 6.680 1.00 98.25 82 GLY A O 1
ATOM 676 N N . PHE A 1 83 ? -14.509 9.688 8.015 1.00 98.00 83 PHE A N 1
ATOM 677 C CA . PHE A 1 83 ? -13.489 9.901 6.989 1.00 98.00 83 PHE A CA 1
ATOM 678 C C . PHE A 1 83 ? -13.002 8.581 6.373 1.00 98.00 83 PHE A C 1
ATOM 680 O O . PHE A 1 83 ? -13.030 8.453 5.150 1.00 98.00 83 PHE A O 1
ATOM 687 N N . TYR A 1 84 ? -12.615 7.590 7.186 1.00 97.88 84 TYR A N 1
ATOM 688 C CA . TYR A 1 84 ? -12.143 6.297 6.670 1.00 97.88 84 TYR A CA 1
ATOM 689 C C . TYR A 1 84 ? -13.221 5.540 5.897 1.00 97.88 84 TYR A C 1
ATOM 691 O O . TYR A 1 84 ? -12.928 4.980 4.844 1.00 97.88 84 TYR A O 1
ATOM 699 N N . PHE A 1 85 ? -14.470 5.565 6.369 1.00 97.62 85 PHE A N 1
ATOM 700 C CA . PHE A 1 85 ? -15.580 4.946 5.654 1.00 97.62 85 PHE A CA 1
ATOM 701 C C . PHE A 1 85 ? -15.744 5.539 4.250 1.00 97.62 85 PHE A C 1
ATOM 703 O O . PHE A 1 85 ? -15.747 4.795 3.273 1.00 97.62 85 PHE A O 1
ATOM 710 N N . PHE A 1 86 ? -15.832 6.869 4.133 1.00 97.38 86 PHE A N 1
ATOM 711 C CA . PHE A 1 86 ? -15.983 7.521 2.830 1.00 97.38 86 PHE A CA 1
ATOM 712 C C . PHE A 1 86 ? -14.748 7.349 1.945 1.00 97.38 86 PHE A C 1
ATOM 714 O O . PHE A 1 86 ? -14.886 7.116 0.745 1.00 97.38 86 PHE A O 1
ATOM 721 N N . HIS A 1 87 ? -13.550 7.434 2.525 1.00 95.69 87 HIS A N 1
ATOM 722 C CA . HIS A 1 87 ? -12.304 7.227 1.798 1.00 95.69 87 HIS A CA 1
ATOM 723 C C . HIS A 1 87 ? -12.244 5.827 1.178 1.00 95.69 87 HIS A C 1
ATOM 725 O O . HIS A 1 87 ? -12.047 5.706 -0.031 1.00 95.69 87 HIS A O 1
ATOM 731 N N . GLU A 1 88 ? -12.462 4.774 1.972 1.00 94.81 88 GLU A N 1
ATOM 732 C CA . GLU A 1 88 ? -12.395 3.397 1.474 1.00 94.81 88 GLU A CA 1
ATOM 733 C C . GLU A 1 88 ? -13.546 3.057 0.529 1.00 94.81 88 GLU A C 1
ATOM 735 O O . GLU A 1 88 ? -13.328 2.359 -0.460 1.00 94.81 88 GLU A O 1
ATOM 740 N N . LEU A 1 89 ? -14.745 3.601 0.760 1.00 95.12 89 LEU A N 1
ATOM 741 C CA . LEU A 1 89 ? -15.876 3.430 -0.153 1.00 95.12 89 LEU A CA 1
ATOM 742 C C . LEU A 1 89 ? -15.537 3.928 -1.568 1.00 95.12 89 LEU A C 1
ATOM 744 O O . LEU A 1 89 ? -15.817 3.242 -2.553 1.00 95.12 89 LEU A O 1
ATOM 748 N N . LEU A 1 90 ? -14.892 5.095 -1.666 1.00 93.69 90 LEU A N 1
ATOM 749 C CA . LEU A 1 90 ? -14.424 5.650 -2.937 1.00 93.69 90 LEU A CA 1
ATOM 750 C C . LEU A 1 90 ? -13.217 4.879 -3.485 1.00 93.69 90 LEU A C 1
ATOM 752 O O . LEU A 1 90 ? -13.162 4.582 -4.679 1.00 93.69 90 LEU A O 1
ATOM 756 N N . ALA A 1 91 ? -12.258 4.513 -2.630 1.00 89.44 91 ALA A N 1
ATOM 757 C CA . ALA A 1 91 ? -11.057 3.787 -3.042 1.00 89.44 91 ALA A CA 1
ATOM 758 C C . ALA A 1 91 ? -11.385 2.407 -3.636 1.00 89.44 91 ALA A C 1
ATOM 760 O O . ALA A 1 91 ? -10.732 1.977 -4.595 1.00 89.44 91 ALA A O 1
ATOM 761 N N . LEU A 1 92 ? -12.420 1.745 -3.112 1.00 90.44 92 LEU A N 1
ATOM 762 C CA . LEU A 1 92 ? -12.936 0.454 -3.569 1.00 90.44 92 LEU A CA 1
ATOM 763 C C . LEU A 1 92 ? -13.878 0.549 -4.779 1.00 90.44 92 LEU A C 1
ATOM 765 O O . LEU A 1 92 ? -14.412 -0.481 -5.196 1.00 90.44 92 LEU A O 1
ATOM 769 N N . ASP A 1 93 ? -14.069 1.742 -5.354 1.00 91.50 93 ASP A N 1
ATOM 770 C CA . ASP A 1 93 ? -15.021 1.992 -6.446 1.00 91.50 93 ASP A CA 1
ATOM 771 C C . ASP A 1 93 ? -16.419 1.454 -6.094 1.00 91.50 93 ASP A C 1
ATOM 773 O O . ASP A 1 93 ? -16.975 0.594 -6.778 1.00 91.50 93 ASP A O 1
ATOM 777 N N . PHE A 1 94 ? -16.929 1.873 -4.928 1.00 91.69 94 PHE A N 1
ATOM 778 C CA . PHE A 1 94 ? -18.212 1.431 -4.370 1.00 91.69 94 PHE A CA 1
ATOM 779 C C . PHE A 1 94 ? -18.346 -0.099 -4.264 1.00 91.69 94 PHE A C 1
ATOM 781 O O . PHE A 1 94 ? -19.431 -0.661 -4.394 1.00 91.69 94 PHE A O 1
ATOM 788 N N . GLY A 1 95 ? -17.224 -0.784 -4.024 1.00 88.69 95 GLY A N 1
ATOM 789 C CA . GLY A 1 95 ? -17.152 -2.236 -3.873 1.00 88.69 95 GLY A CA 1
ATOM 790 C C . GLY A 1 95 ? -16.855 -2.996 -5.166 1.00 88.69 95 GLY A C 1
ATOM 791 O O . GLY A 1 95 ? -16.590 -4.194 -5.103 1.00 88.69 95 GLY A O 1
ATOM 792 N N . ARG A 1 96 ? -16.805 -2.339 -6.333 1.00 87.12 96 ARG A N 1
ATOM 793 C CA . ARG A 1 96 ? -16.500 -3.007 -7.610 1.00 87.12 96 ARG A CA 1
ATOM 794 C C . ARG A 1 96 ? -15.134 -3.696 -7.597 1.00 87.12 96 ARG A C 1
ATOM 796 O O . ARG A 1 96 ? -14.992 -4.804 -8.117 1.00 87.12 96 ARG A O 1
ATOM 803 N N . LYS A 1 97 ? -14.132 -3.074 -6.966 1.00 86.25 97 LYS A N 1
ATOM 804 C CA . LYS A 1 97 ? -12.776 -3.640 -6.868 1.00 86.25 97 LYS A CA 1
ATOM 805 C C . LYS A 1 97 ? -12.695 -4.886 -5.988 1.00 86.25 97 LYS A C 1
ATOM 807 O O . LYS A 1 97 ? -11.767 -5.661 -6.155 1.00 86.25 97 LYS A O 1
ATOM 812 N N . LEU A 1 98 ? -13.667 -5.114 -5.102 1.00 87.38 98 LEU A N 1
ATOM 813 C CA . LEU A 1 98 ? -13.695 -6.300 -4.239 1.00 87.38 98 LEU A CA 1
ATOM 814 C C . LEU A 1 98 ? -13.920 -7.598 -5.028 1.00 87.38 98 LEU A C 1
ATOM 816 O O . LEU A 1 98 ? -13.573 -8.665 -4.547 1.00 87.38 98 LEU A O 1
ATOM 820 N N . ILE A 1 99 ? -14.512 -7.515 -6.222 1.00 81.62 99 ILE A N 1
ATOM 821 C CA . ILE A 1 99 ? -14.886 -8.691 -7.024 1.00 81.62 99 ILE A CA 1
ATOM 822 C C . ILE A 1 99 ? -14.031 -8.790 -8.293 1.00 81.62 99 ILE A C 1
ATOM 824 O O . ILE A 1 99 ? -13.766 -9.886 -8.778 1.00 81.62 99 ILE A O 1
ATOM 828 N N . ALA A 1 100 ? -13.629 -7.647 -8.858 1.00 71.88 100 ALA A N 1
ATOM 829 C CA . ALA A 1 100 ? -13.031 -7.580 -10.190 1.00 71.88 100 ALA A CA 1
ATOM 830 C C . ALA A 1 100 ? -11.507 -7.368 -10.206 1.00 71.88 100 ALA A C 1
ATOM 832 O O . ALA A 1 100 ? -10.889 -7.587 -11.247 1.00 71.88 100 ALA A O 1
ATOM 833 N N . ASP A 1 101 ? -10.897 -6.907 -9.107 1.00 71.12 101 ASP A N 1
ATOM 834 C CA . ASP A 1 101 ? -9.483 -6.516 -9.089 1.00 71.12 101 ASP A CA 1
ATOM 835 C C . ASP A 1 101 ? -8.797 -6.880 -7.767 1.00 71.12 101 ASP A C 1
ATOM 837 O O . ASP A 1 101 ? -8.817 -6.117 -6.801 1.00 71.12 101 ASP A O 1
ATOM 841 N N . PHE A 1 102 ? -8.147 -8.045 -7.754 1.00 73.06 102 PHE A N 1
ATOM 842 C CA . PHE A 1 102 ? -7.354 -8.555 -6.628 1.00 73.06 102 PHE A CA 1
ATOM 843 C C . PHE A 1 102 ? -5.872 -8.187 -6.708 1.00 73.06 102 PHE A C 1
ATOM 845 O O . PHE A 1 102 ? -5.071 -8.643 -5.895 1.00 73.06 102 PHE A O 1
ATOM 852 N N . LYS A 1 103 ? -5.473 -7.389 -7.701 1.00 66.25 103 LYS A N 1
ATOM 853 C CA . LYS A 1 103 ? -4.058 -7.139 -7.952 1.00 66.25 103 LYS A CA 1
ATOM 854 C C . LYS A 1 103 ? -3.529 -6.066 -7.010 1.00 66.25 103 LYS A C 1
ATOM 856 O O . LYS A 1 103 ? -4.213 -5.093 -6.693 1.00 66.25 103 LYS A O 1
ATOM 861 N N . ILE A 1 104 ? -2.286 -6.243 -6.576 1.00 68.81 104 ILE A N 1
ATOM 862 C CA . ILE A 1 104 ? -1.651 -5.388 -5.573 1.00 68.81 104 ILE A CA 1
ATOM 863 C C . ILE A 1 104 ? -0.371 -4.760 -6.153 1.00 68.81 104 ILE A C 1
ATOM 865 O O . ILE A 1 104 ? 0.373 -5.451 -6.854 1.00 68.81 104 ILE A O 1
ATOM 869 N N . PRO A 1 105 ? -0.078 -3.468 -5.892 1.00 62.56 105 PRO A N 1
ATOM 870 C CA . PRO A 1 105 ? 1.217 -2.864 -6.209 1.00 62.56 105 PRO A CA 1
ATOM 871 C C . PRO A 1 105 ? 2.389 -3.725 -5.714 1.00 62.56 105 PRO A C 1
ATOM 873 O O . PRO A 1 105 ? 2.354 -4.156 -4.555 1.00 62.56 105 PRO A O 1
ATOM 876 N N . PRO A 1 106 ? 3.440 -3.951 -6.525 1.00 62.53 106 PRO A N 1
ATOM 877 C CA . PRO A 1 106 ? 4.590 -4.728 -6.090 1.00 62.53 106 PRO A CA 1
ATOM 878 C C . PRO A 1 106 ? 5.268 -4.080 -4.892 1.00 62.53 106 PRO A C 1
ATOM 880 O O . PRO A 1 106 ? 5.206 -2.865 -4.700 1.00 62.53 106 PRO A O 1
ATOM 883 N N . ASP A 1 107 ? 5.930 -4.900 -4.082 1.00 63.09 107 ASP A N 1
ATOM 884 C CA . ASP A 1 107 ? 6.589 -4.469 -2.842 1.00 63.09 107 ASP A CA 1
ATOM 885 C C . AS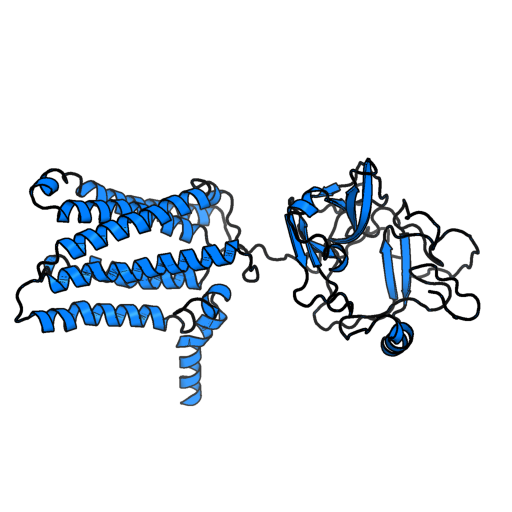P A 1 107 ? 7.673 -3.406 -3.092 1.00 63.09 107 ASP A C 1
ATOM 887 O O . ASP A 1 107 ? 7.990 -2.603 -2.217 1.00 63.09 107 ASP A O 1
ATOM 891 N N . THR A 1 108 ? 8.202 -3.362 -4.318 1.00 60.06 108 THR A N 1
ATOM 892 C CA . THR A 1 108 ? 9.176 -2.377 -4.798 1.00 60.06 108 THR A CA 1
ATOM 893 C C . THR A 1 108 ? 8.543 -1.082 -5.312 1.00 60.06 108 THR A C 1
ATOM 895 O O . THR A 1 108 ? 9.256 -0.098 -5.516 1.00 60.06 108 THR A O 1
ATOM 898 N N . GLU A 1 109 ? 7.223 -1.035 -5.529 1.00 64.69 109 GLU A N 1
ATOM 899 C CA . GLU A 1 109 ? 6.562 0.178 -6.000 1.00 64.69 109 GLU A CA 1
ATOM 900 C C . GLU A 1 109 ? 6.544 1.242 -4.902 1.00 64.69 109 GLU A C 1
ATOM 902 O O . GLU A 1 109 ? 5.981 1.056 -3.820 1.00 64.69 109 GLU A O 1
ATOM 907 N N . TRP A 1 110 ? 7.112 2.400 -5.240 1.00 69.75 110 TRP A N 1
ATOM 908 C CA . TRP A 1 110 ? 7.161 3.574 -4.382 1.00 69.75 110 TRP A CA 1
ATOM 909 C C . TRP A 1 110 ? 6.596 4.808 -5.092 1.00 69.75 110 TRP A C 1
ATOM 911 O O . TRP A 1 110 ? 7.296 5.775 -5.394 1.00 69.75 110 TRP A O 1
ATOM 921 N N . SER A 1 111 ? 5.307 4.755 -5.428 1.00 73.62 111 SER A N 1
ATOM 922 C CA . SER A 1 111 ? 4.583 5.910 -5.958 1.00 73.62 111 SER A CA 1
ATOM 923 C C . SER A 1 111 ? 4.050 6.799 -4.820 1.00 73.62 111 SER A C 1
ATOM 925 O O . SER A 1 111 ? 3.804 6.312 -3.713 1.00 73.62 111 SER A O 1
ATOM 927 N N . PRO A 1 112 ? 3.823 8.107 -5.064 1.00 75.94 112 PRO A N 1
ATOM 928 C CA . PRO A 1 112 ? 3.203 8.992 -4.075 1.00 75.94 112 PRO A CA 1
ATOM 929 C C . PRO A 1 112 ? 1.864 8.464 -3.538 1.00 75.94 112 PRO A C 1
ATOM 931 O O . PRO A 1 112 ? 1.563 8.658 -2.364 1.00 75.94 112 PRO A O 1
ATOM 934 N N . GLY A 1 113 ? 1.099 7.753 -4.377 1.00 80.44 113 GLY A N 1
ATOM 935 C CA . GLY A 1 113 ? -0.137 7.077 -3.980 1.00 80.44 113 GLY A CA 1
ATOM 936 C C . GLY A 1 113 ? 0.105 5.967 -2.956 1.00 80.44 113 GLY A C 1
ATOM 937 O O . GLY A 1 113 ? -0.508 5.987 -1.896 1.00 80.44 113 GLY A O 1
ATOM 938 N N . VAL A 1 114 ? 1.060 5.066 -3.208 1.00 82.62 114 VAL A N 1
ATOM 939 C CA . VAL A 1 114 ? 1.427 3.986 -2.270 1.00 82.62 114 VAL A CA 1
ATOM 940 C C . VAL A 1 114 ? 1.907 4.549 -0.927 1.00 82.62 114 VAL A C 1
ATOM 942 O O . VAL A 1 114 ? 1.518 4.052 0.127 1.00 82.62 114 VAL A O 1
ATOM 945 N N . HIS A 1 115 ? 2.707 5.621 -0.937 1.00 84.88 115 HIS A N 1
ATOM 946 C CA . HIS A 1 115 ? 3.159 6.278 0.299 1.00 84.88 115 HIS A CA 1
ATOM 947 C C . HIS A 1 115 ? 2.012 6.925 1.083 1.00 84.88 115 HIS A C 1
ATOM 949 O O . HIS A 1 115 ? 1.995 6.891 2.314 1.00 84.88 115 HIS A O 1
ATOM 955 N N . TRP A 1 116 ? 1.053 7.527 0.378 1.00 88.62 116 TRP A N 1
ATOM 956 C CA . TRP A 1 116 ? -0.148 8.088 0.990 1.00 88.62 116 TRP A CA 1
ATOM 957 C C . TRP A 1 116 ? -1.015 6.999 1.631 1.00 88.62 116 TRP A C 1
ATOM 959 O O . TRP A 1 116 ? -1.390 7.126 2.796 1.00 88.62 116 TRP A O 1
ATOM 969 N N . GLU A 1 117 ? -1.255 5.897 0.921 1.00 89.75 117 GLU A N 1
ATOM 970 C CA . GLU A 1 117 ? -1.999 4.748 1.445 1.00 89.75 117 GLU A CA 1
ATOM 971 C C . GLU A 1 117 ? -1.318 4.133 2.673 1.00 89.75 117 GLU A C 1
ATOM 973 O O . GLU A 1 117 ? -1.978 3.868 3.674 1.00 89.75 117 GLU A O 1
ATOM 978 N N . LEU A 1 118 ? 0.009 3.978 2.645 1.00 91.81 118 LEU A N 1
ATOM 979 C CA . LEU A 1 118 ? 0.779 3.462 3.777 1.00 91.81 118 LEU A CA 1
ATOM 980 C C . LEU A 1 118 ? 0.575 4.317 5.040 1.00 91.81 118 LEU A C 1
ATOM 982 O O . LEU A 1 118 ? 0.356 3.789 6.132 1.00 91.81 118 LEU A O 1
ATOM 986 N N . LYS A 1 119 ? 0.605 5.649 4.895 1.00 93.12 119 LYS A N 1
ATOM 987 C CA . LYS A 1 119 ? 0.334 6.584 5.998 1.00 93.12 119 LYS A CA 1
ATOM 988 C C . LYS A 1 119 ? -1.103 6.492 6.498 1.00 93.12 119 LYS A C 1
ATOM 990 O O . LYS A 1 119 ? -1.312 6.544 7.708 1.00 93.12 119 LYS A O 1
ATOM 995 N N . LEU A 1 120 ? -2.076 6.362 5.596 1.00 94.12 120 LEU A N 1
ATOM 996 C CA . LEU A 1 120 ? -3.486 6.232 5.964 1.00 94.12 120 LEU A CA 1
ATOM 997 C C . LEU A 1 120 ? -3.746 4.950 6.745 1.00 94.12 120 LEU A C 1
ATOM 999 O O . LEU A 1 120 ? -4.371 4.992 7.798 1.00 94.12 120 LEU A O 1
ATOM 1003 N N . VAL A 1 121 ? -3.225 3.818 6.280 1.00 94.56 121 VAL A N 1
ATOM 1004 C CA . VAL A 1 121 ? -3.420 2.533 6.957 1.00 94.56 121 VAL A CA 1
ATOM 1005 C C . VAL A 1 121 ? -2.722 2.517 8.323 1.00 94.56 121 VAL A C 1
ATOM 1007 O O . VAL A 1 121 ? -3.279 2.010 9.298 1.00 94.56 121 VAL A O 1
ATOM 1010 N N . TYR A 1 122 ? -1.556 3.159 8.447 1.00 95.50 122 TYR A N 1
ATOM 1011 C CA . TYR A 1 122 ? -0.917 3.365 9.748 1.00 95.50 122 TYR A CA 1
ATOM 1012 C C . TYR A 1 122 ? -1.745 4.266 10.678 1.00 95.50 122 TYR A C 1
ATOM 1014 O O . TYR A 1 122 ? -1.933 3.951 11.853 1.00 95.50 122 TYR A O 1
ATOM 1022 N N . ALA A 1 123 ? -2.285 5.374 10.168 1.00 95.69 123 ALA A N 1
ATOM 1023 C CA . ALA A 1 123 ? -3.155 6.249 10.947 1.00 95.69 123 ALA A CA 1
ATOM 1024 C C . ALA A 1 123 ? -4.460 5.540 11.357 1.00 95.69 123 ALA A C 1
ATOM 1026 O O . ALA A 1 123 ? -4.943 5.759 12.467 1.00 95.69 123 ALA A O 1
ATOM 1027 N N . TYR A 1 124 ? -4.993 4.641 10.524 1.00 95.56 124 TYR A N 1
ATOM 1028 C CA . TYR A 1 124 ? -6.115 3.777 10.883 1.00 95.56 124 TYR A CA 1
ATOM 1029 C C . TYR A 1 124 ? -5.736 2.821 12.017 1.00 95.56 124 TYR A C 1
ATOM 1031 O O . TYR A 1 124 ? -6.470 2.719 12.998 1.00 95.56 124 TYR A O 1
ATOM 1039 N N . TYR A 1 125 ? -4.574 2.167 11.944 1.00 95.88 125 TYR A N 1
ATOM 1040 C CA . TYR A 1 125 ? -4.069 1.327 13.034 1.00 95.88 125 TYR A CA 1
ATOM 1041 C C . TYR A 1 125 ? -3.977 2.093 14.357 1.00 95.88 125 TYR A C 1
ATOM 1043 O O . TYR A 1 125 ? -4.404 1.586 15.395 1.00 95.88 125 TYR A O 1
ATOM 1051 N N . MET A 1 126 ? -3.528 3.350 14.317 1.00 95.12 126 MET A N 1
ATOM 1052 C CA . MET A 1 126 ? -3.499 4.194 15.509 1.00 95.12 126 MET A CA 1
ATOM 1053 C C . MET A 1 126 ? -4.883 4.400 16.133 1.00 95.12 126 MET A C 1
ATOM 1055 O O . MET A 1 126 ? -4.972 4.493 17.356 1.00 95.12 126 MET A O 1
ATOM 1059 N N . THR A 1 127 ? -5.969 4.380 15.352 1.00 95.12 127 THR A N 1
ATOM 1060 C CA . THR A 1 127 ? -7.331 4.432 15.914 1.00 95.12 127 THR A CA 1
ATOM 1061 C C . THR A 1 127 ? -7.651 3.211 16.775 1.00 95.12 127 THR A C 1
ATOM 1063 O O . THR A 1 127 ? -8.279 3.361 17.814 1.00 95.12 127 THR A O 1
AT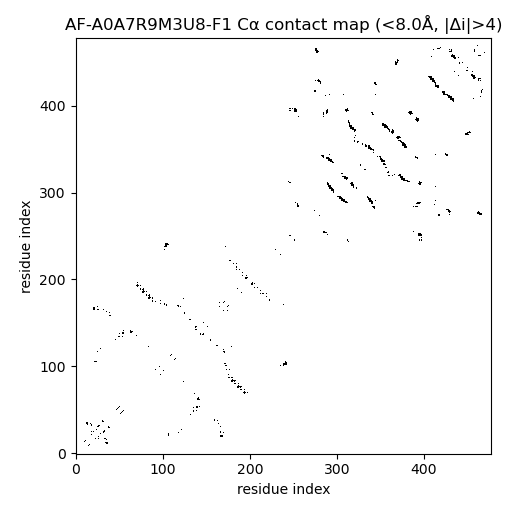OM 1066 N N . LYS A 1 128 ? -7.145 2.015 16.438 1.00 94.69 128 LYS A N 1
ATOM 1067 C CA . LYS A 1 128 ? -7.343 0.809 17.263 1.00 94.69 128 LYS A CA 1
ATOM 1068 C C . LYS A 1 128 ? -6.623 0.910 18.609 1.00 94.69 128 LYS A C 1
ATOM 1070 O O . LYS A 1 128 ? -7.112 0.396 19.610 1.00 94.69 128 LYS A O 1
ATOM 1075 N N . ILE A 1 129 ? -5.489 1.609 18.642 1.00 94.56 129 ILE A N 1
ATOM 1076 C CA . ILE A 1 129 ? -4.789 1.931 19.891 1.00 94.56 129 ILE A CA 1
ATOM 1077 C C . ILE A 1 129 ? -5.547 3.011 20.671 1.00 94.56 129 ILE A C 1
ATOM 1079 O O . ILE A 1 129 ? -5.643 2.931 21.893 1.00 94.56 129 ILE A O 1
ATOM 1083 N N . MET A 1 130 ? -6.131 3.999 19.984 1.00 95.00 130 MET A N 1
ATOM 1084 C CA . MET A 1 130 ? -6.996 4.998 20.619 1.00 95.00 130 MET A CA 1
ATOM 1085 C C . MET A 1 130 ? -8.240 4.364 21.251 1.00 95.00 130 MET A C 1
ATOM 1087 O O . MET A 1 130 ? -8.605 4.774 22.349 1.00 95.00 130 MET A O 1
ATOM 1091 N N . ASP A 1 131 ? -8.818 3.329 20.632 1.00 95.06 131 ASP A N 1
ATOM 1092 C CA . ASP A 1 131 ? -9.992 2.601 21.134 1.00 95.06 131 ASP A CA 1
ATOM 1093 C C . ASP A 1 131 ? -9.753 1.996 22.547 1.00 95.06 131 ASP A C 1
ATOM 1095 O O . ASP A 1 131 ? -10.698 1.762 23.304 1.00 95.06 131 ASP A O 1
ATOM 1099 N N . PHE A 1 132 ? -8.496 1.799 22.983 1.00 97.12 132 PHE A N 1
ATOM 1100 C CA . PHE A 1 132 ? -8.176 1.420 24.373 1.00 97.12 132 PHE A CA 1
ATOM 1101 C C . PHE A 1 132 ? -8.696 2.426 25.406 1.00 97.12 132 PHE A C 1
ATOM 1103 O O . PHE A 1 132 ? -9.026 2.043 26.538 1.00 97.12 132 PHE A O 1
ATOM 1110 N N . MET A 1 133 ? -8.815 3.697 25.017 1.00 96.06 133 MET A N 1
ATOM 1111 C CA . MET A 1 133 ? -9.289 4.770 25.881 1.00 96.06 133 MET A CA 1
ATOM 1112 C C . MET A 1 133 ? -10.735 4.548 26.349 1.00 96.06 133 MET A C 1
ATOM 1114 O O . MET A 1 133 ? -11.076 4.962 27.456 1.00 96.06 133 MET A O 1
ATOM 1118 N N . ASP A 1 134 ? -11.559 3.805 25.599 1.00 94.62 134 ASP A N 1
ATOM 1119 C CA . ASP A 1 134 ? -12.923 3.431 26.009 1.00 94.62 134 ASP A CA 1
ATOM 1120 C C . ASP A 1 134 ? -12.917 2.736 27.375 1.00 94.62 134 ASP A C 1
ATOM 1122 O O . ASP A 1 134 ? -13.673 3.062 28.294 1.00 94.62 134 ASP A O 1
ATOM 1126 N N . THR A 1 135 ? -11.980 1.805 27.539 1.00 96.38 135 THR A N 1
ATOM 1127 C CA . THR A 1 135 ? -11.844 1.008 28.761 1.00 96.38 135 THR A CA 1
ATOM 1128 C C . THR A 1 135 ? -11.222 1.823 29.888 1.00 96.38 135 THR A C 1
ATOM 1130 O O . THR A 1 135 ? -11.616 1.680 31.046 1.00 96.38 135 THR A O 1
ATOM 1133 N N . VAL A 1 136 ? -10.286 2.717 29.552 1.00 96.50 136 VAL A N 1
ATOM 1134 C CA . VAL A 1 136 ? -9.703 3.675 30.501 1.00 96.50 136 VAL A CA 1
ATOM 1135 C C . VAL A 1 136 ? -10.801 4.564 31.087 1.00 96.50 136 VAL A C 1
ATOM 1137 O O . VAL A 1 136 ? -10.880 4.713 32.308 1.00 96.50 136 VAL A O 1
ATOM 1140 N N . PHE A 1 137 ? -11.717 5.079 30.259 1.00 95.81 137 PHE A N 1
ATOM 1141 C CA . PHE A 1 137 ? -12.868 5.848 30.731 1.00 95.81 137 PHE A CA 1
ATOM 1142 C C . PHE A 1 137 ? -13.795 5.023 31.629 1.00 95.81 137 PHE A C 1
ATOM 1144 O O . PHE A 1 137 ? -14.258 5.537 32.651 1.00 95.81 137 PHE A O 1
ATOM 1151 N N . PHE A 1 138 ? -14.060 3.753 31.306 1.00 94.81 138 PHE A N 1
ATOM 1152 C CA . PHE A 1 138 ? -14.853 2.881 32.182 1.00 94.81 138 PHE A CA 1
ATOM 1153 C C . PHE A 1 138 ? -14.177 2.656 33.539 1.00 94.81 138 PHE A C 1
ATOM 1155 O O . PHE A 1 138 ? -14.850 2.743 34.570 1.00 94.81 138 PHE A O 1
ATOM 1162 N N . ALA A 1 139 ? -12.861 2.430 33.554 1.00 95.25 139 ALA A N 1
ATOM 1163 C CA . ALA A 1 139 ? -12.087 2.216 34.773 1.00 95.25 139 ALA A CA 1
ATOM 1164 C C . ALA A 1 139 ? -12.055 3.475 35.660 1.00 95.25 139 ALA A C 1
ATOM 1166 O O . ALA A 1 139 ? -12.373 3.400 36.848 1.00 95.25 139 ALA A O 1
ATOM 1167 N N . LEU A 1 140 ? -11.784 4.651 35.082 1.00 96.25 140 LEU A N 1
ATOM 1168 C CA . LEU A 1 140 ? -11.781 5.939 35.795 1.00 96.25 140 LEU A CA 1
ATOM 1169 C C . LEU A 1 140 ? -13.164 6.331 36.341 1.00 96.25 140 LEU A C 1
ATOM 1171 O O . LEU A 1 140 ? -13.274 7.018 37.356 1.00 96.25 140 LEU A O 1
ATOM 1175 N N . ARG A 1 141 ? -14.241 5.877 35.695 1.00 94.81 141 ARG A N 1
ATOM 1176 C CA . ARG A 1 141 ? -15.625 6.099 36.143 1.00 94.81 141 ARG A CA 1
ATOM 1177 C C . ARG A 1 141 ? -16.151 4.999 37.067 1.00 94.81 141 ARG A C 1
ATOM 1179 O O . ARG A 1 141 ? -17.345 5.000 37.370 1.00 94.81 141 ARG A O 1
ATOM 1186 N N . LYS A 1 142 ? -15.307 4.040 37.470 1.00 94.06 142 LYS A N 1
ATOM 1187 C CA . LYS A 1 142 ? -15.685 2.856 38.266 1.00 94.06 142 LYS A CA 1
ATOM 1188 C C . LYS A 1 142 ? -16.869 2.073 37.674 1.00 94.06 142 LYS A C 1
ATOM 1190 O O . LYS A 1 142 ? -17.679 1.485 38.390 1.00 94.06 142 LYS A O 1
ATOM 1195 N N . ARG A 1 143 ? -16.998 2.041 36.344 1.00 90.75 143 ARG A N 1
ATOM 1196 C CA . ARG A 1 143 ? -18.057 1.310 35.626 1.00 90.75 143 ARG A CA 1
ATOM 1197 C C . ARG A 1 143 ? -17.609 -0.108 35.271 1.00 90.75 143 ARG A C 1
ATOM 1199 O O . ARG A 1 143 ? -17.697 -0.522 34.121 1.00 90.75 143 ARG A O 1
ATOM 1206 N N . HIS A 1 144 ? -17.177 -0.880 36.268 1.00 85.94 144 HIS A N 1
ATOM 1207 C CA . HIS A 1 144 ? -16.607 -2.222 36.067 1.00 85.94 144 HIS A CA 1
ATOM 1208 C C . HIS A 1 144 ? -17.534 -3.192 35.320 1.00 85.94 144 HIS A C 1
ATOM 1210 O O . HIS A 1 144 ? -17.057 -4.021 34.558 1.00 85.94 144 HIS A O 1
ATOM 1216 N N . ARG A 1 145 ? -18.861 -3.032 35.431 1.00 88.94 145 ARG A N 1
ATOM 1217 C CA . ARG A 1 145 ? -19.839 -3.832 34.669 1.00 88.94 145 ARG A CA 1
ATOM 1218 C C . ARG A 1 145 ? -19.713 -3.673 33.143 1.00 88.94 145 ARG A C 1
ATOM 1220 O O . ARG A 1 145 ? -20.163 -4.546 32.412 1.00 88.94 145 ARG A O 1
ATOM 1227 N N . GLN A 1 146 ? -19.141 -2.566 32.661 1.00 88.19 146 GLN A N 1
ATOM 1228 C CA . GLN A 1 146 ? -18.887 -2.334 31.233 1.00 88.19 146 GLN A CA 1
ATOM 1229 C C . GLN A 1 146 ? -17.561 -2.958 30.770 1.00 88.19 146 GLN A C 1
ATOM 1231 O O . GLN A 1 146 ? -17.409 -3.249 29.587 1.00 88.19 146 GLN A O 1
ATOM 1236 N N . ILE A 1 147 ? -16.632 -3.223 31.694 1.00 93.81 147 ILE A N 1
ATOM 1237 C CA . ILE A 1 147 ? -15.357 -3.895 31.424 1.00 93.81 147 ILE A CA 1
ATOM 1238 C C . ILE A 1 147 ? -15.606 -5.408 31.429 1.00 93.81 147 ILE A C 1
ATOM 1240 O O . ILE A 1 147 ? -15.314 -6.118 32.387 1.00 93.81 147 ILE A O 1
ATOM 1244 N N . THR A 1 148 ? -16.236 -5.891 30.363 1.00 95.44 148 THR A N 1
ATOM 1245 C CA . THR A 1 148 ? -16.527 -7.319 30.188 1.00 95.44 148 THR A CA 1
ATOM 1246 C C . THR A 1 148 ? -15.332 -8.054 29.583 1.00 95.44 148 THR A C 1
ATOM 1248 O O . THR A 1 148 ? -14.493 -7.444 28.917 1.00 95.44 148 THR A O 1
ATOM 1251 N N . PHE A 1 149 ? -15.282 -9.379 29.756 1.00 95.25 149 PHE A N 1
ATOM 1252 C CA . PHE A 1 149 ? -14.295 -10.222 29.075 1.00 95.25 149 PHE A CA 1
ATOM 1253 C C . PHE A 1 149 ? -14.326 -10.009 27.556 1.00 95.25 149 PHE A C 1
ATOM 1255 O O . PHE A 1 149 ? -13.281 -9.796 26.952 1.00 95.25 149 PHE A O 1
ATOM 1262 N N . LEU A 1 150 ? -15.525 -9.984 26.959 1.00 91.44 150 LEU A N 1
ATOM 1263 C CA . LEU A 1 150 ? -15.697 -9.785 25.520 1.00 91.44 150 LEU A CA 1
ATOM 1264 C C . LEU A 1 150 ? -15.104 -8.449 25.049 1.00 91.44 150 LEU A C 1
ATOM 1266 O O . LEU A 1 150 ? -14.417 -8.415 24.034 1.00 91.44 150 LEU A O 1
ATOM 1270 N N . HIS A 1 151 ? -15.329 -7.367 25.802 1.00 93.25 151 HIS A N 1
ATOM 1271 C CA . HIS A 1 151 ? -14.781 -6.041 25.497 1.00 93.25 151 HIS A CA 1
ATOM 1272 C C . HIS A 1 151 ? -13.246 -6.046 25.524 1.00 93.25 151 HIS A C 1
ATOM 1274 O O . HIS A 1 151 ? -12.603 -5.652 24.554 1.00 93.25 151 HIS A O 1
ATOM 1280 N N . LEU A 1 152 ? -12.650 -6.545 26.612 1.00 95.94 152 LEU A N 1
ATOM 1281 C CA . LEU A 1 152 ? -11.192 -6.608 26.770 1.00 95.94 152 LEU A CA 1
ATOM 1282 C C . LEU A 1 152 ? -10.523 -7.513 25.732 1.00 95.94 152 LEU A C 1
ATOM 1284 O O . LEU A 1 152 ? -9.471 -7.161 25.196 1.00 95.94 152 LEU A O 1
ATOM 1288 N N . TYR A 1 153 ? -11.135 -8.666 25.454 1.00 96.50 153 TYR A N 1
ATOM 1289 C CA . TYR A 1 153 ? -10.675 -9.605 24.438 1.00 96.50 153 TYR A CA 1
ATOM 1290 C C . TYR A 1 153 ? -10.699 -8.950 23.056 1.00 96.50 153 TYR A C 1
ATOM 1292 O O . TYR A 1 153 ? -9.681 -8.942 22.369 1.00 96.50 153 TYR A O 1
ATOM 1300 N N . HIS A 1 154 ? -11.822 -8.328 22.682 1.00 93.62 154 HIS A N 1
ATOM 1301 C CA . HIS A 1 154 ? -11.980 -7.656 21.396 1.00 93.62 154 HIS A CA 1
ATOM 1302 C C . HIS A 1 154 ? -10.932 -6.557 21.183 1.00 93.62 154 HIS A C 1
ATOM 1304 O O . HIS A 1 154 ? -10.203 -6.607 20.196 1.00 93.62 154 HIS A O 1
ATOM 1310 N N . HIS A 1 155 ? -10.805 -5.595 22.105 1.00 94.38 155 HIS A N 1
ATOM 1311 C CA . HIS A 1 155 ? -9.852 -4.493 21.927 1.00 94.38 155 HIS A CA 1
ATOM 1312 C C . HIS A 1 155 ? -8.400 -4.993 21.882 1.00 94.38 155 HIS A C 1
ATOM 1314 O O . HIS A 1 155 ? -7.635 -4.549 21.028 1.00 94.38 155 HIS A O 1
ATOM 1320 N N . SER A 1 156 ? -8.036 -5.966 22.722 1.00 96.00 156 SER A N 1
ATOM 1321 C CA . SER A 1 156 ? -6.696 -6.569 22.707 1.00 96.00 156 SER A CA 1
ATOM 1322 C C . SER A 1 156 ? -6.389 -7.279 21.385 1.00 96.00 156 SER A C 1
ATOM 1324 O O . SER A 1 156 ? -5.351 -7.039 20.771 1.00 96.00 156 SER A O 1
ATOM 1326 N N . VAL A 1 157 ? -7.292 -8.152 20.929 1.00 95.69 157 VAL A N 1
ATOM 1327 C CA . VAL A 1 157 ? -7.066 -8.991 19.745 1.00 95.69 157 VAL A CA 1
ATOM 1328 C C . VAL A 1 157 ? -7.114 -8.169 18.463 1.00 95.69 157 VAL A C 1
ATOM 1330 O O . VAL A 1 157 ? -6.252 -8.344 17.607 1.00 95.69 157 VAL A O 1
ATOM 1333 N N . VAL A 1 158 ? -8.060 -7.235 18.329 1.00 93.62 158 VAL A N 1
ATOM 1334 C CA . VAL A 1 158 ? -8.181 -6.407 17.119 1.00 93.62 158 VAL A CA 1
ATOM 1335 C C . VAL A 1 158 ? -6.947 -5.528 16.911 1.00 93.62 158 VAL A C 1
ATOM 1337 O O . VAL A 1 158 ? -6.530 -5.357 15.768 1.00 93.62 158 VAL A O 1
ATOM 1340 N N . ALA A 1 159 ? -6.311 -5.027 17.976 1.00 94.50 159 ALA A N 1
ATOM 1341 C CA . ALA A 1 159 ? -5.054 -4.287 17.854 1.00 94.50 159 ALA A CA 1
ATOM 1342 C C . ALA A 1 159 ? -3.929 -5.159 17.262 1.00 94.50 159 ALA A C 1
ATOM 1344 O O . ALA A 1 159 ? -3.238 -4.737 16.335 1.00 94.50 159 ALA A O 1
ATOM 1345 N N . VAL A 1 160 ? -3.779 -6.400 17.739 1.00 95.94 160 VAL A N 1
ATOM 1346 C CA . VAL A 1 160 ? -2.761 -7.336 17.229 1.00 95.94 160 VAL A CA 1
ATOM 1347 C C . VAL A 1 160 ? -3.073 -7.775 15.797 1.00 95.94 160 VAL A C 1
ATOM 1349 O O . VAL A 1 160 ? -2.184 -7.770 14.948 1.00 95.94 160 VAL A O 1
ATOM 1352 N N . LEU A 1 161 ? -4.330 -8.112 15.498 1.00 93.94 161 LEU A N 1
ATOM 1353 C CA . LEU A 1 161 ? -4.747 -8.524 14.154 1.00 93.94 161 LEU A CA 1
ATOM 1354 C C . LEU A 1 161 ? -4.599 -7.393 13.132 1.00 93.94 161 LEU A C 1
ATOM 1356 O O . LEU A 1 161 ? -4.163 -7.646 12.012 1.00 93.94 161 LEU A O 1
ATOM 1360 N N . ALA A 1 162 ? -4.907 -6.148 13.509 1.00 94.44 162 ALA A N 1
ATOM 1361 C CA . ALA A 1 162 ? -4.684 -4.992 12.647 1.00 94.44 162 ALA A CA 1
ATOM 1362 C C . ALA A 1 162 ? -3.192 -4.809 12.339 1.00 94.44 162 ALA A C 1
ATOM 1364 O O . ALA A 1 162 ? -2.832 -4.603 11.182 1.00 94.44 162 ALA A O 1
ATOM 1365 N N . TRP A 1 163 ? -2.318 -4.950 13.343 1.00 95.38 163 TRP A N 1
ATOM 1366 C CA . TRP A 1 163 ? -0.871 -4.917 13.126 1.00 95.38 163 TRP A CA 1
ATOM 1367 C C . TRP A 1 163 ? -0.424 -6.026 12.163 1.00 95.38 163 TRP A C 1
ATOM 1369 O O . TRP A 1 163 ? 0.267 -5.739 11.191 1.00 95.38 163 TRP A O 1
ATOM 1379 N N . LEU A 1 164 ? -0.875 -7.269 12.373 1.00 93.44 164 LEU A N 1
ATOM 1380 C CA . LEU A 1 164 ? -0.529 -8.415 11.521 1.00 93.44 164 LEU A CA 1
ATOM 1381 C C . LEU A 1 164 ? -0.990 -8.231 10.071 1.00 93.44 164 LEU A C 1
ATOM 1383 O O . LEU A 1 164 ? -0.226 -8.505 9.148 1.00 93.44 164 LEU A O 1
ATOM 1387 N N . ALA A 1 165 ? -2.211 -7.735 9.859 1.00 91.88 165 ALA A N 1
ATOM 1388 C CA . ALA A 1 165 ? -2.743 -7.508 8.519 1.00 91.88 165 ALA A CA 1
ATOM 1389 C C . ALA A 1 165 ? -1.916 -6.468 7.743 1.00 91.88 165 ALA A C 1
ATOM 1391 O O . ALA A 1 165 ? -1.619 -6.664 6.564 1.00 91.88 165 ALA A O 1
ATOM 1392 N N . ILE A 1 166 ? -1.503 -5.391 8.418 1.00 93.06 166 ILE A N 1
ATOM 1393 C CA . ILE A 1 166 ? -0.678 -4.325 7.833 1.00 93.06 166 ILE A CA 1
ATOM 1394 C C . ILE A 1 166 ? 0.746 -4.815 7.584 1.00 93.06 166 ILE A C 1
ATOM 1396 O O . ILE A 1 166 ? 1.284 -4.576 6.506 1.00 93.06 166 ILE A O 1
ATOM 1400 N N . TRP A 1 167 ? 1.334 -5.511 8.562 1.00 91.75 167 TRP A N 1
ATOM 1401 C CA . TRP A 1 167 ? 2.664 -6.115 8.467 1.00 91.75 167 TRP A CA 1
ATOM 1402 C C . TRP A 1 167 ? 2.774 -7.055 7.266 1.00 91.75 167 TRP A C 1
ATOM 1404 O O . TRP A 1 167 ? 3.769 -7.013 6.543 1.00 91.75 167 TRP A O 1
ATOM 1414 N N . TYR A 1 168 ? 1.743 -7.869 7.041 1.00 87.38 168 TYR A N 1
ATOM 1415 C CA . TYR A 1 168 ? 1.713 -8.801 5.927 1.00 87.38 168 TYR A CA 1
ATOM 1416 C C . TYR A 1 168 ? 1.606 -8.059 4.587 1.00 87.38 168 TYR A C 1
ATOM 1418 O O . TYR A 1 168 ? 2.544 -8.090 3.786 1.00 87.38 168 TYR A O 1
ATOM 1426 N N . ARG A 1 169 ? 0.479 -7.366 4.353 1.00 85.94 169 ARG A N 1
ATOM 1427 C CA . ARG A 1 169 ? 0.201 -6.579 3.138 1.00 85.94 169 ARG A CA 1
ATOM 1428 C C . ARG A 1 169 ? -0.874 -5.518 3.419 1.00 85.94 169 ARG A C 1
ATOM 1430 O O . ARG A 1 169 ? -2.065 -5.808 3.497 1.00 85.94 169 ARG A O 1
ATOM 1437 N N . PHE A 1 170 ? -0.471 -4.254 3.517 1.00 88.62 170 PHE A N 1
ATOM 1438 C CA . PHE A 1 170 ? -1.363 -3.163 3.939 1.00 88.62 170 PHE A CA 1
ATOM 1439 C C . PHE A 1 170 ? -2.430 -2.748 2.906 1.00 88.62 170 PHE A C 1
ATOM 1441 O O . PHE A 1 170 ? -3.376 -2.042 3.241 1.00 88.62 170 PHE A O 1
ATOM 1448 N N . ASN A 1 171 ? -2.285 -3.153 1.647 1.00 85.06 171 ASN A N 1
ATOM 1449 C CA . ASN A 1 171 ? -3.102 -2.704 0.517 1.00 85.06 171 ASN A CA 1
ATOM 1450 C C . ASN A 1 171 ? -4.070 -3.774 -0.021 1.00 85.06 171 ASN A C 1
ATOM 1452 O O . ASN A 1 171 ? -4.734 -3.521 -1.028 1.00 85.06 171 ASN A O 1
ATOM 1456 N N . MET A 1 172 ? -4.195 -4.922 0.657 1.00 85.06 172 MET A N 1
ATOM 1457 C CA . MET A 1 172 ? -5.102 -6.003 0.257 1.00 85.06 172 MET A CA 1
ATOM 1458 C C . MET A 1 172 ? -6.578 -5.582 0.311 1.00 85.06 172 MET A C 1
ATOM 1460 O O . MET A 1 172 ? -7.024 -4.911 1.244 1.00 85.06 172 MET A O 1
ATOM 1464 N N . GLN A 1 173 ? -7.369 -6.071 -0.641 1.00 86.75 173 GLN A N 1
ATOM 1465 C CA . GLN A 1 173 ? -8.808 -5.828 -0.748 1.00 86.75 173 GLN A CA 1
ATOM 1466 C C . GLN A 1 173 ? -9.585 -6.293 0.504 1.00 86.75 173 GLN A C 1
ATOM 1468 O O . GLN A 1 173 ? -10.389 -5.503 0.999 1.00 86.75 173 GLN A O 1
ATOM 1473 N N . PRO A 1 174 ? -9.331 -7.487 1.093 1.00 88.81 174 PRO A N 1
ATOM 1474 C CA . PRO A 1 174 ? -9.946 -7.876 2.366 1.00 88.81 174 PRO A CA 1
ATOM 1475 C C . PRO A 1 174 ? -9.681 -6.891 3.512 1.00 88.81 174 PRO A C 1
ATOM 1477 O O . PRO A 1 174 ? -10.590 -6.590 4.284 1.00 88.81 174 PRO A O 1
ATOM 1480 N N . LEU A 1 175 ? -8.462 -6.345 3.612 1.00 90.62 175 LEU A N 1
ATOM 1481 C CA . LEU A 1 175 ? -8.124 -5.358 4.641 1.00 90.62 175 LEU A CA 1
ATOM 1482 C C . LEU A 1 175 ? -8.863 -4.034 4.404 1.00 90.62 175 LEU A C 1
ATOM 1484 O O . LEU A 1 175 ? -9.411 -3.465 5.343 1.00 90.62 175 LEU A O 1
ATOM 1488 N N . ARG A 1 176 ? -8.952 -3.571 3.154 1.00 91.94 176 ARG A N 1
ATOM 1489 C CA . ARG A 1 176 ? -9.727 -2.367 2.803 1.00 91.94 176 ARG A CA 1
ATOM 1490 C C . ARG A 1 176 ? -11.217 -2.532 3.100 1.00 91.94 176 ARG A C 1
ATOM 1492 O O . ARG A 1 176 ? -11.824 -1.640 3.688 1.00 91.94 176 ARG A O 1
ATOM 1499 N N . LEU A 1 177 ? -11.799 -3.691 2.773 1.00 93.12 177 LEU A N 1
ATOM 1500 C CA . LEU A 1 177 ? -13.179 -4.023 3.143 1.00 93.12 177 LEU A CA 1
ATOM 1501 C C . LEU A 1 177 ? -13.360 -3.993 4.665 1.00 93.12 177 LEU A C 1
ATOM 1503 O O . LEU A 1 177 ? -14.355 -3.453 5.157 1.00 93.12 177 LEU A O 1
ATOM 1507 N N . PHE A 1 178 ? -12.386 -4.535 5.406 1.00 93.81 178 PHE A N 1
ATOM 1508 C CA . PHE A 1 178 ? -12.386 -4.496 6.864 1.00 93.81 178 PHE A CA 1
ATOM 1509 C C . PHE A 1 178 ? -12.422 -3.073 7.409 1.00 93.81 178 PHE A C 1
ATOM 1511 O O . PHE A 1 178 ? -13.297 -2.756 8.215 1.00 93.81 178 PHE A O 1
ATOM 1518 N N . ILE A 1 179 ? -11.516 -2.217 6.936 1.00 95.12 179 ILE A N 1
ATOM 1519 C CA . ILE A 1 179 ? -11.451 -0.803 7.315 1.00 95.12 179 ILE A CA 1
ATOM 1520 C C . ILE A 1 179 ? -12.782 -0.115 6.998 1.00 95.12 179 ILE A C 1
ATOM 1522 O O . ILE A 1 179 ? -13.368 0.506 7.880 1.00 95.12 179 ILE A O 1
ATOM 1526 N N . MET A 1 180 ? -13.310 -0.291 5.782 1.00 95.94 180 MET A N 1
ATOM 1527 C CA . MET A 1 180 ? -14.558 0.337 5.344 1.00 95.94 180 MET A CA 1
ATOM 1528 C C . MET A 1 180 ? -15.739 -0.013 6.261 1.00 95.94 180 MET A C 1
ATOM 1530 O O . MET A 1 180 ? -16.395 0.883 6.797 1.00 95.94 180 MET A O 1
ATOM 1534 N N . LEU A 1 181 ? -16.021 -1.306 6.460 1.00 95.88 181 LEU A N 1
ATOM 1535 C CA . LEU A 1 181 ? -17.181 -1.722 7.251 1.00 95.88 181 LEU A CA 1
ATOM 1536 C C . LEU A 1 181 ? -16.982 -1.449 8.745 1.00 95.88 181 LEU A C 1
ATOM 1538 O O . LEU A 1 181 ? -17.915 -0.972 9.391 1.00 95.88 181 LEU A O 1
ATOM 1542 N N . ASN A 1 182 ? -15.782 -1.685 9.294 1.00 95.50 182 ASN A N 1
ATOM 1543 C CA . ASN A 1 182 ? -15.517 -1.396 10.705 1.00 95.50 182 ASN A CA 1
ATOM 1544 C C . ASN A 1 182 ? -15.675 0.094 11.001 1.00 95.50 182 ASN A C 1
ATOM 1546 O O . ASN A 1 182 ? -16.331 0.449 11.978 1.00 95.50 182 ASN A O 1
ATOM 1550 N N . SER A 1 183 ? -15.145 0.961 10.136 1.00 97.12 183 SER A N 1
ATOM 1551 C CA . SER A 1 183 ? -15.306 2.402 10.277 1.00 97.12 183 SER A CA 1
ATOM 1552 C C . SER A 1 183 ? -16.765 2.831 10.168 1.00 97.12 183 SER A C 1
ATOM 1554 O O . SER A 1 183 ? -17.209 3.608 11.005 1.00 97.12 183 SER A O 1
ATOM 1556 N N . PHE A 1 184 ? -17.558 2.274 9.249 1.00 97.56 184 PHE A N 1
ATOM 1557 C CA . PHE A 1 184 ? -18.997 2.561 9.199 1.00 97.56 184 PHE A CA 1
ATOM 1558 C C . PHE A 1 184 ? -19.704 2.227 10.520 1.00 97.56 184 PHE A C 1
ATOM 1560 O O . PHE A 1 184 ? -20.405 3.062 11.101 1.00 97.56 184 PHE A O 1
ATOM 1567 N N . VAL A 1 185 ? -19.484 1.014 11.031 1.00 96.88 185 VAL A N 1
ATOM 1568 C CA . VAL A 1 185 ? -20.086 0.567 12.291 1.00 96.88 185 VAL A CA 1
ATOM 1569 C C . VAL A 1 185 ? -19.594 1.410 13.467 1.00 96.88 185 VAL A C 1
ATOM 1571 O O . VAL A 1 185 ? -20.394 1.784 14.326 1.00 96.88 185 VAL A O 1
ATOM 1574 N N . HIS A 1 186 ? -18.310 1.771 13.497 1.00 96.00 186 HIS A N 1
ATOM 1575 C CA . HIS A 1 186 ? -17.734 2.632 14.528 1.00 96.00 186 HIS A CA 1
ATOM 1576 C C . HIS A 1 186 ? -18.285 4.061 14.465 1.00 96.00 186 HIS A C 1
ATOM 1578 O O . HIS A 1 186 ? -18.572 4.631 15.515 1.00 96.00 186 HIS A O 1
ATOM 1584 N N . THR A 1 187 ? -18.536 4.626 13.282 1.00 97.88 187 THR A N 1
ATOM 1585 C CA . THR A 1 187 ? -19.219 5.922 13.138 1.00 97.88 187 THR A CA 1
ATOM 1586 C C . THR A 1 187 ? -20.604 5.888 13.785 1.00 97.88 187 THR A C 1
ATOM 1588 O O . THR A 1 187 ? -20.950 6.787 14.553 1.00 97.88 187 THR A O 1
ATOM 1591 N N . VAL A 1 188 ? -21.384 4.827 13.551 1.00 97.81 188 VAL A N 1
ATOM 1592 C CA . VAL A 1 188 ? -22.722 4.667 14.147 1.00 97.81 188 VAL A CA 1
ATOM 1593 C C . VAL A 1 188 ? -22.641 4.437 15.662 1.00 97.81 188 VAL A C 1
ATOM 1595 O O . VAL A 1 188 ? -23.368 5.068 16.433 1.00 97.81 188 VAL A O 1
ATOM 1598 N N . MET A 1 189 ? -21.740 3.560 16.109 1.00 96.25 189 MET A N 1
ATOM 1599 C CA . MET A 1 189 ? -21.564 3.207 17.520 1.00 96.25 189 MET A CA 1
ATOM 1600 C C . MET A 1 189 ? -21.064 4.394 18.357 1.00 96.25 189 MET A C 1
ATOM 1602 O O . MET A 1 189 ? -21.670 4.718 19.381 1.00 96.25 189 MET A O 1
ATOM 1606 N N . TYR A 1 190 ? -19.999 5.078 17.930 1.00 97.00 190 TYR A N 1
ATOM 1607 C CA . TYR A 1 190 ? -19.500 6.262 18.633 1.00 97.00 190 TYR A CA 1
ATOM 1608 C C . TYR A 1 190 ? -20.470 7.440 18.519 1.00 97.00 190 TYR A C 1
ATOM 1610 O O . TYR A 1 190 ? -20.582 8.217 19.466 1.00 97.00 190 TYR A O 1
ATOM 1618 N N . GLY A 1 191 ? -21.258 7.522 17.440 1.00 96.94 191 GLY A N 1
ATOM 1619 C CA . GLY A 1 191 ? -22.373 8.462 17.330 1.00 96.94 191 GLY A CA 1
ATOM 1620 C C . GLY A 1 191 ? -23.417 8.234 18.425 1.00 96.94 191 GLY A C 1
ATOM 1621 O O . GLY A 1 191 ? -23.794 9.168 19.136 1.00 96.94 191 GLY A O 1
ATOM 1622 N N . TYR A 1 192 ? -23.813 6.979 18.652 1.00 96.25 192 TYR A N 1
ATOM 1623 C CA . TYR A 1 192 ? -24.677 6.615 19.775 1.00 96.25 192 TYR A CA 1
ATOM 1624 C C . TYR A 1 192 ? -24.046 6.984 21.127 1.00 96.25 192 TYR A C 1
ATOM 1626 O O . TYR A 1 192 ? -24.725 7.548 21.988 1.00 96.25 192 TYR A O 1
ATOM 1634 N N . TYR A 1 193 ? -22.751 6.712 21.334 1.00 94.06 193 TYR A N 1
ATOM 1635 C CA . TYR A 1 193 ? -22.082 7.050 22.593 1.00 94.06 193 TYR A CA 1
ATOM 1636 C C . TYR A 1 193 ? -21.978 8.561 22.829 1.00 94.06 193 TYR A C 1
ATOM 1638 O O . TYR A 1 193 ? -22.253 9.004 23.948 1.00 94.06 193 TYR A O 1
ATOM 1646 N N . ALA A 1 194 ? -21.687 9.357 21.797 1.00 94.81 194 ALA A N 1
ATOM 1647 C CA . ALA A 1 194 ? -21.702 10.817 21.861 1.00 94.81 194 ALA A CA 1
ATOM 1648 C C . ALA A 1 194 ? -23.090 11.341 22.262 1.00 94.81 194 ALA A C 1
ATOM 1650 O O . ALA A 1 194 ? -23.211 12.083 23.238 1.00 94.81 194 ALA A O 1
ATOM 1651 N N . LEU A 1 195 ? -24.150 10.875 21.592 1.00 94.50 195 LEU A N 1
ATOM 1652 C CA . LEU A 1 195 ? -25.530 11.251 21.914 1.00 94.50 195 LEU A CA 1
ATOM 1653 C C . LEU A 1 195 ? -25.926 10.813 23.330 1.00 94.50 195 LEU A C 1
ATOM 1655 O O . LEU A 1 195 ? -26.584 11.556 24.060 1.00 94.50 195 LEU A O 1
ATOM 1659 N N . SER A 1 196 ? -25.481 9.634 23.772 1.00 92.19 196 SER A N 1
ATOM 1660 C CA . SER A 1 196 ? -25.746 9.150 25.129 1.00 92.19 196 SER A CA 1
ATOM 1661 C C . SER A 1 196 ? -25.076 10.019 26.202 1.00 92.19 196 SER A C 1
ATOM 1663 O O . SER A 1 196 ? -25.612 10.160 27.305 1.00 92.19 196 SER A O 1
ATOM 1665 N N . ALA A 1 197 ? -23.948 10.660 25.879 1.00 89.56 197 ALA A N 1
ATOM 1666 C CA . ALA A 1 197 ? -23.246 11.583 26.765 1.00 89.56 197 ALA A CA 1
ATOM 1667 C C . ALA A 1 197 ? -23.929 12.964 26.863 1.00 89.56 197 ALA A C 1
ATOM 1669 O O . ALA A 1 197 ? -23.657 13.709 27.806 1.00 89.56 197 ALA A O 1
ATOM 1670 N N . MET A 1 198 ? -24.881 13.297 25.978 1.00 88.38 198 MET A N 1
ATOM 1671 C CA . MET A 1 198 ? -25.657 14.550 26.029 1.00 88.38 198 MET A CA 1
ATOM 1672 C C . MET A 1 198 ? -26.731 14.572 27.134 1.00 88.38 198 MET A C 1
ATOM 1674 O O . MET A 1 198 ? -27.378 15.596 27.351 1.00 88.38 198 MET A O 1
ATOM 1678 N N . GLY A 1 199 ? -26.861 13.495 27.914 1.00 86.69 199 GLY A N 1
ATOM 1679 C CA . GLY A 1 199 ? -27.688 13.435 29.121 1.00 86.69 199 GLY A CA 1
ATOM 1680 C C . GLY A 1 199 ? -29.097 12.884 28.888 1.00 86.69 199 GLY A C 1
ATOM 1681 O O . GLY A 1 199 ? -29.465 12.483 27.783 1.00 86.69 199 GLY A O 1
ATOM 1682 N N . LYS A 1 200 ? -29.905 12.849 29.958 1.00 87.00 200 LYS A N 1
ATOM 1683 C CA . LYS A 1 200 ? -31.217 12.168 29.980 1.00 87.00 200 LYS A CA 1
ATOM 1684 C C . LYS A 1 200 ? -32.205 12.693 28.927 1.00 87.00 200 LYS A C 1
ATOM 1686 O O . LYS A 1 200 ? -33.010 11.921 28.414 1.00 87.00 200 LYS A O 1
ATOM 1691 N N . GLY A 1 201 ? -32.115 13.979 28.575 1.00 91.38 201 GLY A N 1
ATOM 1692 C CA . GLY A 1 201 ? -32.972 14.608 27.564 1.00 91.38 201 GLY A CA 1
ATOM 1693 C C . GLY A 1 201 ? -32.800 14.029 26.156 1.00 91.38 201 GLY A C 1
ATOM 1694 O O . GLY A 1 201 ? -33.780 13.954 25.422 1.00 91.38 201 GLY A O 1
ATOM 1695 N N . VAL A 1 202 ? -31.591 13.567 25.810 1.00 92.12 202 VAL A N 1
ATOM 1696 C CA . VAL A 1 202 ? -31.287 12.927 24.517 1.00 92.12 202 VAL A CA 1
ATOM 1697 C C . VAL A 1 202 ? -31.411 11.406 24.608 1.00 92.12 202 VAL A C 1
ATOM 1699 O O . VAL A 1 202 ? -31.949 10.781 23.699 1.00 92.12 202 VAL A O 1
ATOM 1702 N N . GLN A 1 203 ? -30.989 10.804 25.729 1.00 91.31 203 GLN A N 1
ATOM 1703 C CA . GLN A 1 203 ? -30.996 9.346 25.927 1.00 91.31 203 GLN A CA 1
ATOM 1704 C C . GLN A 1 203 ? -32.362 8.693 25.678 1.00 91.31 203 GLN A C 1
ATOM 1706 O O . GLN A 1 203 ? -32.414 7.582 25.158 1.00 91.31 203 GLN A O 1
ATOM 1711 N N . LYS A 1 204 ? -33.464 9.384 25.994 1.00 93.12 204 LYS A N 1
ATOM 1712 C CA . LYS A 1 204 ? -34.829 8.884 25.759 1.00 93.12 204 LYS A CA 1
ATOM 1713 C C . LYS A 1 204 ? -35.150 8.609 24.281 1.00 93.12 204 LYS A C 1
ATOM 1715 O O . LYS A 1 204 ? -36.005 7.781 23.998 1.00 93.12 204 LYS A O 1
ATOM 1720 N N . TYR A 1 205 ? -34.460 9.266 23.345 1.00 94.44 205 TYR A N 1
ATOM 1721 C CA . TYR A 1 205 ? -34.655 9.077 21.902 1.00 94.44 205 TYR A CA 1
ATOM 1722 C C . TYR A 1 205 ? -33.764 7.972 21.311 1.00 94.44 205 TYR A C 1
ATOM 1724 O O . TYR A 1 205 ? -33.896 7.630 20.138 1.00 94.44 205 TYR A O 1
ATOM 1732 N N . LEU A 1 206 ? -32.868 7.376 22.102 1.00 94.62 206 LEU A N 1
ATOM 1733 C CA . LEU A 1 206 ? -31.899 6.373 21.647 1.00 94.62 206 LEU A CA 1
ATOM 1734 C C . LEU A 1 206 ? -32.457 4.935 21.696 1.00 94.62 206 LEU A C 1
ATOM 1736 O O . LEU A 1 206 ? -31.779 3.998 22.120 1.00 94.62 206 LEU A O 1
ATOM 1740 N N . TRP A 1 207 ? -33.700 4.746 21.243 1.00 95.06 207 TRP A N 1
ATOM 1741 C CA . TRP A 1 207 ? -34.408 3.452 21.227 1.00 95.06 207 TRP A CA 1
ATOM 1742 C C . TRP A 1 207 ? -33.766 2.411 20.295 1.00 95.06 207 TRP A C 1
ATOM 1744 O O . TRP A 1 207 ? -33.964 1.205 20.449 1.00 95.06 207 TRP A O 1
ATOM 1754 N N . TRP A 1 208 ? -32.959 2.865 19.338 1.00 94.62 208 TRP A N 1
ATOM 1755 C CA . TRP A 1 208 ? -32.371 2.045 18.284 1.00 94.62 208 TRP A CA 1
ATOM 1756 C C . TRP A 1 208 ? -31.064 1.341 18.685 1.00 94.62 208 TRP A C 1
ATOM 1758 O O . TRP A 1 208 ? -30.426 0.712 17.843 1.00 94.62 208 TRP A O 1
ATOM 1768 N N . LYS A 1 209 ? -30.689 1.355 19.975 1.00 92.12 209 LYS A N 1
ATOM 1769 C CA . LYS A 1 209 ? -29.493 0.661 20.496 1.00 92.12 209 LYS A CA 1
ATOM 1770 C C . LYS A 1 209 ? -29.374 -0.787 19.997 1.00 92.12 209 LYS A C 1
ATOM 1772 O O . LYS A 1 209 ? -28.284 -1.228 19.650 1.00 92.12 209 LYS A O 1
ATOM 1777 N N . ARG A 1 210 ? -30.493 -1.523 19.935 1.00 91.06 210 ARG A N 1
ATOM 1778 C CA . ARG A 1 210 ? -30.523 -2.931 19.489 1.00 91.06 210 ARG A CA 1
ATOM 1779 C C . ARG A 1 210 ? -30.062 -3.125 18.039 1.00 91.06 210 ARG A C 1
ATOM 1781 O O . ARG A 1 210 ? -29.467 -4.152 17.730 1.00 91.06 210 ARG A O 1
ATOM 1788 N N . TYR A 1 211 ? -30.296 -2.141 17.172 1.00 95.12 211 TYR A N 1
ATOM 1789 C CA . TYR A 1 211 ? -29.908 -2.212 15.762 1.00 95.12 211 TYR A CA 1
ATOM 1790 C C . TYR A 1 211 ? -28.401 -2.020 15.573 1.00 95.12 211 TYR A C 1
ATOM 1792 O O . TYR A 1 211 ? -27.848 -2.541 14.615 1.00 95.12 211 TYR A O 1
ATOM 1800 N N . ILE A 1 212 ? -27.713 -1.359 16.513 1.00 94.25 212 ILE A N 1
ATOM 1801 C CA . ILE A 1 212 ? -26.245 -1.243 16.492 1.00 94.25 212 ILE A CA 1
ATOM 1802 C C . ILE A 1 212 ? -25.610 -2.628 16.626 1.00 94.25 212 ILE A C 1
ATOM 1804 O O . ILE A 1 212 ? -24.711 -2.977 15.869 1.00 94.25 212 ILE A O 1
ATOM 1808 N N . THR A 1 213 ? -26.113 -3.447 17.553 1.00 89.81 213 THR A N 1
ATOM 1809 C CA . THR A 1 213 ? -25.620 -4.818 17.738 1.00 89.81 213 THR A CA 1
ATOM 1810 C C . THR A 1 213 ? -25.934 -5.696 16.527 1.00 89.81 213 THR A C 1
ATOM 1812 O O . THR A 1 213 ? -25.088 -6.479 16.107 1.00 89.81 213 THR A O 1
ATOM 1815 N N . GLN A 1 214 ? -27.112 -5.539 15.913 1.00 94.00 214 GLN A N 1
ATOM 1816 C CA . GLN A 1 214 ? -27.431 -6.228 14.657 1.00 94.00 214 GLN A CA 1
ATOM 1817 C C . GLN A 1 214 ? -26.472 -5.818 13.532 1.00 94.00 214 GLN A C 1
ATOM 1819 O O . GLN A 1 214 ? -25.982 -6.680 12.810 1.00 94.00 214 GLN A O 1
ATOM 1824 N N . LEU A 1 215 ? -26.142 -4.529 13.429 1.00 94.75 215 LEU A N 1
ATOM 1825 C CA . LEU A 1 215 ? -25.209 -4.019 12.429 1.00 94.75 215 LEU A CA 1
ATOM 1826 C C . LEU A 1 215 ? -23.791 -4.591 12.608 1.00 94.75 215 LEU A C 1
ATOM 1828 O O . LEU A 1 215 ? -23.167 -4.995 11.630 1.00 94.75 215 LEU A O 1
ATOM 1832 N N . GLN A 1 216 ? -23.310 -4.696 13.852 1.00 92.12 216 GLN A N 1
ATOM 1833 C CA . GLN A 1 216 ? -22.038 -5.357 14.179 1.00 92.12 216 GLN A CA 1
ATOM 1834 C C . GLN A 1 216 ? -22.025 -6.831 13.748 1.00 92.12 216 GLN A C 1
ATOM 1836 O O . GLN A 1 216 ? -21.031 -7.305 13.207 1.00 92.12 216 GLN A O 1
ATOM 1841 N N . LEU A 1 217 ? -23.126 -7.561 13.953 1.00 92.56 217 LEU A N 1
ATOM 1842 C CA . LEU A 1 217 ? -23.232 -8.960 13.527 1.00 92.56 217 LEU A CA 1
ATOM 1843 C C . LEU A 1 217 ? -23.261 -9.094 12.000 1.00 92.56 217 LEU A C 1
ATOM 1845 O O . LEU A 1 217 ? -22.558 -9.938 11.449 1.00 92.56 217 LEU A O 1
ATOM 1849 N N . VAL A 1 218 ? -24.014 -8.230 11.313 1.00 95.88 218 VAL A N 1
ATOM 1850 C CA . VAL A 1 218 ? -24.067 -8.198 9.843 1.00 95.88 218 VAL A CA 1
ATOM 1851 C C . VAL A 1 218 ? -22.681 -7.939 9.250 1.00 95.88 218 VAL A C 1
ATOM 1853 O O . VAL A 1 218 ? -22.306 -8.617 8.299 1.00 95.88 218 VAL A O 1
ATOM 1856 N N . GLN A 1 219 ? -21.884 -7.038 9.837 1.00 94.44 219 GLN A N 1
ATOM 1857 C CA . GLN A 1 219 ? -20.495 -6.805 9.421 1.00 94.44 219 GLN A CA 1
ATOM 1858 C C . GLN A 1 219 ? -19.679 -8.112 9.384 1.00 94.44 219 GLN A C 1
ATOM 1860 O O . GLN A 1 219 ? -18.992 -8.376 8.398 1.00 94.44 219 GLN A O 1
ATOM 1865 N N . PHE A 1 220 ? -19.759 -8.946 10.427 1.00 92.44 220 PHE A N 1
ATOM 1866 C CA . PHE A 1 220 ? -19.021 -10.214 10.465 1.00 92.44 220 PHE A CA 1
ATOM 1867 C C . PHE A 1 220 ? -19.518 -11.212 9.420 1.00 92.44 220 PHE A C 1
ATOM 1869 O O . PHE A 1 220 ? -18.704 -11.867 8.772 1.00 92.44 220 PHE A O 1
ATOM 1876 N N . VAL A 1 221 ? -20.835 -11.293 9.212 1.00 96.19 221 VAL A N 1
ATOM 1877 C CA . VAL A 1 221 ? -21.419 -12.149 8.168 1.00 96.19 221 VAL A CA 1
ATOM 1878 C C . VAL A 1 221 ? -20.917 -11.736 6.784 1.00 96.19 221 VAL A C 1
ATOM 1880 O O . VAL A 1 221 ? -20.534 -12.599 5.997 1.00 96.19 221 VAL A O 1
ATOM 1883 N N . VAL A 1 222 ? -20.845 -10.432 6.500 1.00 95.25 222 VAL A N 1
ATOM 1884 C CA . VAL A 1 222 ? -20.329 -9.916 5.223 1.00 95.25 222 VAL A CA 1
ATOM 1885 C C . VAL A 1 222 ? -18.855 -10.278 5.025 1.00 95.25 222 VAL A C 1
ATOM 1887 O O . VAL A 1 222 ? -18.489 -10.706 3.933 1.00 95.25 222 VAL A O 1
ATOM 1890 N N . PHE A 1 223 ? -18.009 -10.179 6.058 1.00 91.69 223 PHE A N 1
ATOM 1891 C CA . PHE A 1 223 ? -16.604 -10.597 5.943 1.00 91.69 223 PHE A CA 1
ATOM 1892 C C . PHE A 1 223 ? -16.447 -12.089 5.670 1.00 91.69 223 PHE A C 1
ATOM 1894 O O . PHE A 1 223 ? -15.634 -12.465 4.830 1.00 91.69 223 PHE A O 1
ATOM 1901 N N . ILE A 1 224 ? -17.223 -12.931 6.356 1.00 93.31 224 ILE A N 1
ATOM 1902 C CA . ILE A 1 224 ? -17.179 -14.382 6.151 1.00 93.31 224 ILE A CA 1
ATOM 1903 C C . ILE A 1 224 ? -17.628 -14.718 4.726 1.00 93.31 224 ILE A C 1
ATOM 1905 O O . ILE A 1 224 ? -16.934 -15.449 4.025 1.00 93.31 224 ILE A O 1
ATOM 1909 N N . ALA A 1 225 ? -18.741 -14.138 4.269 1.00 94.31 225 ALA A N 1
ATOM 1910 C CA . ALA A 1 225 ? -19.241 -14.342 2.911 1.00 94.31 225 ALA A CA 1
ATOM 1911 C C . ALA A 1 225 ? -18.227 -13.889 1.850 1.00 94.31 225 ALA A C 1
ATOM 1913 O O . ALA A 1 225 ? -18.007 -14.590 0.865 1.00 94.31 225 ALA A O 1
ATOM 1914 N N . TYR A 1 226 ? -17.569 -12.749 2.073 1.00 92.38 226 TYR A N 1
ATOM 1915 C CA . TYR A 1 226 ? -16.515 -12.261 1.191 1.00 92.38 226 TYR A CA 1
ATOM 1916 C C . TYR A 1 226 ? -15.298 -13.193 1.167 1.00 92.38 226 TYR A C 1
ATOM 1918 O O . TYR A 1 226 ? -14.800 -13.507 0.092 1.00 92.38 226 TYR A O 1
ATOM 1926 N N . GLY A 1 227 ? -14.850 -13.687 2.325 1.00 89.38 227 GLY A N 1
ATOM 1927 C CA . GLY A 1 227 ? -13.752 -14.654 2.402 1.00 89.38 227 GLY A CA 1
ATOM 1928 C C . GLY A 1 227 ? -14.051 -15.939 1.627 1.00 89.38 227 GLY A C 1
ATOM 1929 O O . GLY A 1 227 ? -13.227 -16.379 0.833 1.00 89.38 227 GLY A O 1
ATOM 1930 N N . VAL A 1 228 ? -15.262 -16.485 1.781 1.00 90.94 228 VAL A N 1
ATOM 1931 C CA . VAL A 1 228 ? -15.718 -17.657 1.012 1.00 90.94 228 VAL A CA 1
ATOM 1932 C C . VAL A 1 228 ? -15.758 -17.357 -0.488 1.00 90.94 228 VAL A C 1
ATOM 1934 O O . VAL A 1 228 ? -15.327 -18.181 -1.285 1.00 90.94 228 VAL A O 1
ATOM 1937 N N . MET A 1 229 ? -16.239 -16.179 -0.892 1.00 90.00 229 MET A N 1
ATOM 1938 C CA . MET A 1 229 ? -16.263 -15.778 -2.302 1.00 90.00 229 MET A CA 1
ATOM 1939 C C . MET A 1 229 ? -14.852 -15.723 -2.906 1.00 90.00 229 MET A C 1
ATOM 1941 O O . MET A 1 229 ? -14.647 -16.246 -3.998 1.00 90.00 229 MET A O 1
ATOM 1945 N N . VAL A 1 230 ? -13.893 -15.113 -2.204 1.00 85.88 230 VAL A N 1
ATOM 1946 C CA . VAL A 1 230 ? -12.495 -15.012 -2.658 1.00 85.88 230 VAL A CA 1
ATOM 1947 C C . VAL A 1 230 ? -11.864 -16.398 -2.809 1.00 85.88 230 VAL A C 1
ATOM 1949 O O . VAL A 1 230 ? -11.209 -16.660 -3.817 1.00 85.88 230 VAL A O 1
ATOM 1952 N N . GLU A 1 231 ? -12.119 -17.299 -1.857 1.00 85.62 231 GLU A N 1
ATOM 1953 C CA . GLU A 1 231 ? -11.652 -18.689 -1.912 1.00 85.62 231 GLU A CA 1
ATOM 1954 C C . GLU A 1 231 ? -12.233 -19.431 -3.127 1.00 85.62 231 GLU A C 1
ATOM 1956 O O . GLU A 1 231 ? -11.504 -20.051 -3.899 1.00 85.62 231 GLU A O 1
ATOM 1961 N N . LEU A 1 232 ? -13.545 -19.309 -3.361 1.00 86.81 232 LEU A N 1
ATOM 1962 C CA . LEU A 1 232 ? -14.223 -19.936 -4.502 1.00 86.81 232 LEU A CA 1
ATOM 1963 C C . LEU A 1 232 ? -13.746 -19.401 -5.859 1.00 86.81 232 LEU A C 1
ATOM 1965 O O . LEU A 1 232 ? -13.842 -20.104 -6.863 1.00 86.81 232 LEU A O 1
ATOM 1969 N N . GLN A 1 233 ? -13.240 -18.169 -5.905 1.00 83.06 233 GLN A N 1
ATOM 1970 C CA . GLN A 1 233 ? -12.654 -17.580 -7.108 1.00 83.06 233 GLN A CA 1
ATOM 1971 C C . GLN A 1 233 ? -11.224 -18.066 -7.389 1.00 83.06 233 GLN A C 1
ATOM 1973 O O . GLN A 1 233 ? -10.674 -17.726 -8.436 1.00 83.06 233 GLN A O 1
ATOM 1978 N N . GLY A 1 234 ? -10.619 -18.852 -6.491 1.00 78.75 234 GLY A N 1
ATOM 1979 C CA . GLY A 1 234 ? -9.260 -19.366 -6.660 1.00 78.75 234 GLY A CA 1
ATOM 1980 C C . GLY A 1 234 ? -8.204 -18.260 -6.681 1.00 78.75 234 GLY A C 1
ATOM 1981 O O . GLY A 1 234 ? -7.190 -18.388 -7.367 1.00 78.75 234 GLY A O 1
ATOM 1982 N N . VAL A 1 235 ? -8.452 -17.148 -5.979 1.00 72.88 235 VAL A N 1
ATOM 1983 C CA . VAL A 1 235 ? -7.486 -16.048 -5.889 1.00 72.88 235 VAL A CA 1
ATOM 1984 C C . VAL A 1 235 ? -6.257 -16.550 -5.122 1.00 72.88 235 VAL A C 1
ATOM 1986 O O . VAL A 1 235 ? -6.408 -17.007 -3.988 1.00 72.88 235 VAL A O 1
ATOM 1989 N N . PRO A 1 236 ? -5.039 -16.478 -5.695 1.00 67.06 236 PRO A N 1
ATOM 1990 C CA . PRO A 1 236 ? -3.843 -16.935 -5.001 1.00 67.06 236 PRO A CA 1
ATOM 1991 C C . PRO A 1 236 ? -3.634 -16.128 -3.715 1.00 67.06 236 PRO A C 1
ATOM 1993 O O . PRO A 1 236 ? -3.833 -14.911 -3.696 1.00 67.06 236 PRO A O 1
ATOM 1996 N N . PHE A 1 237 ? -3.226 -16.806 -2.639 1.00 64.94 237 PHE A N 1
ATOM 1997 C CA . PHE A 1 237 ? -2.847 -16.177 -1.376 1.00 64.94 237 PHE A CA 1
ATOM 1998 C C . PHE A 1 237 ? -1.372 -16.483 -1.064 1.00 64.94 237 PHE A C 1
ATOM 2000 O O . PHE A 1 237 ? -1.032 -17.656 -0.886 1.00 64.94 237 PHE A O 1
ATOM 2007 N N . PRO A 1 238 ? -0.485 -15.470 -0.980 1.00 60.12 238 PRO A N 1
ATOM 2008 C CA . PRO A 1 238 ? -0.746 -14.032 -1.132 1.00 60.12 238 PRO A CA 1
ATOM 2009 C C . PRO A 1 238 ? -1.230 -13.644 -2.540 1.00 60.12 238 PRO A C 1
ATOM 2011 O O . PRO A 1 238 ? -0.825 -14.291 -3.507 1.00 60.12 238 PRO A O 1
ATOM 2014 N N . PRO A 1 239 ? -2.032 -12.564 -2.673 1.00 58.69 239 PRO A N 1
ATOM 2015 C CA . PRO A 1 239 ? -2.399 -12.028 -3.979 1.00 58.69 239 PRO A CA 1
ATOM 2016 C C . PRO A 1 239 ? -1.132 -11.738 -4.776 1.00 58.69 239 PRO A C 1
ATOM 2018 O O . PRO A 1 239 ? -0.203 -11.120 -4.241 1.00 58.69 239 PRO A O 1
ATOM 2021 N N . GLU A 1 240 ? -1.084 -12.179 -6.036 1.00 51.88 240 GLU A N 1
ATOM 2022 C CA . GLU A 1 240 ? 0.029 -11.837 -6.915 1.00 51.88 240 GLU A CA 1
ATOM 2023 C C . GLU A 1 240 ? 0.179 -10.310 -6.907 1.00 51.88 240 GLU A C 1
ATOM 2025 O O . GLU A 1 240 ? -0.735 -9.560 -7.279 1.00 51.88 240 GLU A O 1
ATOM 2030 N N . SER A 1 241 ? 1.348 -9.831 -6.470 1.00 49.88 241 SER A N 1
ATOM 2031 C CA . SER A 1 241 ? 1.737 -8.474 -6.825 1.00 49.88 241 SER A CA 1
ATOM 2032 C C . SER A 1 241 ? 1.669 -8.360 -8.347 1.00 49.88 241 SER A C 1
ATOM 2034 O O . SER A 1 241 ? 1.837 -9.362 -9.051 1.00 49.88 241 SER A O 1
ATOM 2036 N N . TYR A 1 242 ? 1.458 -7.159 -8.891 1.00 45.31 242 TYR A N 1
ATOM 2037 C CA . TYR A 1 242 ? 1.888 -6.907 -10.264 1.00 45.31 242 TYR A CA 1
ATOM 2038 C C . TYR A 1 242 ? 3.407 -7.089 -10.283 1.00 45.31 242 TYR A C 1
ATOM 2040 O O . TYR A 1 242 ? 4.165 -6.127 -10.178 1.00 45.31 242 TYR A O 1
ATOM 2048 N N . SER A 1 243 ? 3.865 -8.336 -10.335 1.00 34.19 243 SER A N 1
ATOM 2049 C CA . SER A 1 243 ? 5.250 -8.634 -10.565 1.00 34.19 243 SER A CA 1
ATOM 2050 C C . SER A 1 243 ? 5.560 -8.004 -11.906 1.00 34.19 243 SER A C 1
ATOM 2052 O O . SER A 1 243 ? 4.780 -8.049 -12.866 1.00 34.19 243 SER A O 1
ATOM 2054 N N . PHE A 1 244 ? 6.717 -7.367 -11.950 1.00 36.78 244 PHE A N 1
ATOM 2055 C CA . PHE A 1 244 ? 7.452 -7.275 -13.184 1.00 36.78 244 PHE A CA 1
ATOM 2056 C C . PHE A 1 244 ? 7.670 -8.731 -13.625 1.00 36.78 244 PHE A C 1
ATOM 2058 O O . PHE A 1 244 ? 8.696 -9.326 -13.319 1.00 36.78 244 PHE A O 1
ATOM 2065 N N . LYS A 1 245 ? 6.679 -9.355 -14.276 1.00 36.62 245 LYS A N 1
ATOM 2066 C CA . LYS A 1 245 ? 6.950 -10.503 -15.123 1.00 36.62 245 LYS A CA 1
ATOM 2067 C C . LYS A 1 245 ? 7.764 -9.903 -16.260 1.00 36.62 245 LYS A C 1
ATOM 2069 O O . LYS A 1 245 ? 7.215 -9.508 -17.286 1.00 36.62 245 LYS A O 1
ATOM 2074 N N . SER A 1 246 ? 9.083 -9.785 -16.061 1.00 40.75 246 SER A N 1
ATOM 2075 C CA . SER A 1 246 ? 9.962 -10.119 -17.172 1.00 40.75 246 SER A CA 1
ATOM 2076 C C . SER A 1 246 ? 9.406 -11.435 -17.677 1.00 40.75 246 SER A C 1
ATOM 2078 O O . SER A 1 246 ? 9.183 -12.334 -16.858 1.00 40.75 246 SER A O 1
ATOM 2080 N N . ALA A 1 247 ? 9.046 -11.489 -18.955 1.00 41.44 247 ALA A N 1
ATOM 2081 C CA . ALA A 1 247 ? 8.609 -12.733 -19.561 1.00 41.44 247 ALA A CA 1
ATOM 2082 C C . ALA A 1 247 ? 9.507 -13.853 -19.030 1.00 41.44 247 ALA A C 1
ATOM 2084 O O . ALA A 1 247 ? 10.730 -13.682 -19.004 1.00 41.44 247 ALA A O 1
ATOM 2085 N N . GLU A 1 248 ? 8.891 -14.902 -18.474 1.00 43.75 248 GLU A N 1
ATOM 2086 C CA . GLU A 1 248 ? 9.616 -16.056 -17.945 1.00 43.75 248 GLU A CA 1
ATOM 2087 C C . GLU A 1 248 ? 10.713 -16.422 -18.945 1.00 43.75 248 GLU A C 1
ATOM 2089 O O . GLU A 1 248 ? 10.482 -16.314 -20.152 1.00 43.75 248 GLU A O 1
ATOM 2094 N N . SER A 1 249 ? 11.895 -16.794 -18.446 1.00 48.66 249 SER A N 1
ATOM 2095 C CA . SER A 1 249 ? 13.099 -17.144 -19.223 1.00 48.66 249 SER A CA 1
ATOM 2096 C C . SER A 1 249 ? 12.801 -17.918 -20.522 1.00 48.66 249 SER A C 1
ATOM 2098 O O . SER A 1 249 ? 13.465 -17.716 -21.534 1.00 48.66 249 SER A O 1
ATOM 2100 N N . ASP A 1 250 ? 11.749 -18.740 -20.520 1.00 52.44 250 ASP A N 1
ATOM 2101 C CA . ASP A 1 250 ? 11.329 -19.591 -21.634 1.00 52.44 250 ASP A CA 1
ATOM 2102 C C . ASP A 1 250 ? 10.482 -18.887 -22.722 1.00 52.44 250 ASP A C 1
ATOM 2104 O O . ASP A 1 250 ? 10.145 -19.496 -23.737 1.00 52.44 250 ASP A O 1
ATOM 2108 N N . THR A 1 251 ? 10.121 -17.609 -22.550 1.00 68.19 251 THR A N 1
ATOM 2109 C CA . THR A 1 251 ? 9.209 -16.858 -23.444 1.00 68.19 251 THR A CA 1
ATOM 2110 C C . THR A 1 251 ? 9.761 -15.520 -23.953 1.00 68.19 251 THR A C 1
ATOM 2112 O O . THR A 1 251 ? 9.242 -14.968 -24.931 1.00 68.19 251 THR A O 1
ATOM 2115 N N . CYS A 1 252 ? 10.842 -15.002 -23.365 1.00 80.00 252 CYS A N 1
ATOM 2116 C CA . CYS A 1 252 ? 11.524 -13.806 -23.860 1.00 80.00 252 CYS A CA 1
ATOM 2117 C C . CYS A 1 252 ? 12.454 -14.123 -25.047 1.00 80.00 252 CYS A C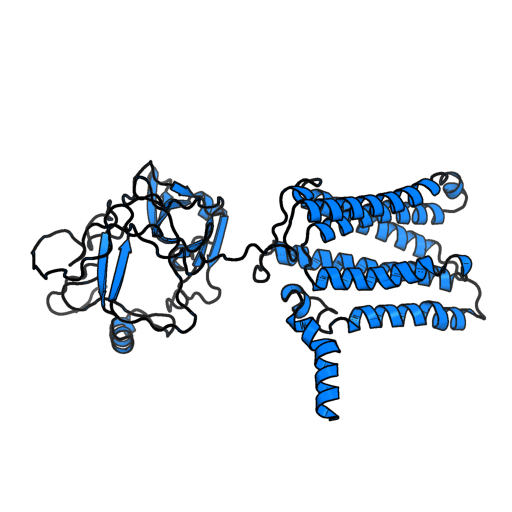 1
ATOM 2119 O O . CYS A 1 252 ? 12.850 -15.262 -25.274 1.00 80.00 252 CYS A O 1
ATOM 2121 N N . GLY A 1 253 ? 12.797 -13.116 -25.856 1.00 77.94 253 GLY A N 1
ATOM 2122 C CA . GLY A 1 253 ? 13.819 -13.242 -26.904 1.00 77.94 253 GLY A CA 1
ATOM 2123 C C . GLY A 1 253 ? 13.441 -14.124 -28.103 1.00 77.94 253 GLY A C 1
ATOM 2124 O O . GLY A 1 253 ? 14.246 -14.264 -29.026 1.00 77.94 253 GLY A O 1
ATOM 2125 N N . MET A 1 254 ? 12.226 -14.687 -28.138 1.00 75.88 254 MET A N 1
ATOM 2126 C CA . MET A 1 254 ? 11.774 -15.509 -29.261 1.00 75.88 254 MET A CA 1
ATOM 2127 C C . MET A 1 254 ? 11.670 -14.676 -30.541 1.00 75.88 254 MET A C 1
ATOM 2129 O O . MET A 1 254 ? 10.938 -13.685 -30.594 1.00 75.88 254 MET A O 1
ATOM 2133 N N . ARG A 1 255 ? 12.372 -15.128 -31.582 1.00 72.19 255 ARG A N 1
ATOM 2134 C CA . ARG A 1 255 ? 12.264 -14.636 -32.961 1.00 72.19 255 ARG A CA 1
ATOM 2135 C C . ARG A 1 255 ? 11.486 -15.640 -33.811 1.00 72.19 255 ARG A C 1
ATOM 2137 O O . ARG A 1 255 ? 11.277 -16.781 -33.395 1.00 72.19 255 ARG A O 1
ATOM 2144 N N . ASN A 1 256 ? 11.072 -15.233 -35.007 1.00 62.06 256 ASN A N 1
ATOM 2145 C CA . ASN A 1 256 ? 10.432 -16.132 -35.965 1.00 62.06 256 ASN A CA 1
ATOM 2146 C C . ASN A 1 256 ? 11.317 -17.376 -36.217 1.00 62.06 256 ASN A C 1
ATOM 2148 O O . ASN A 1 256 ? 12.504 -17.247 -36.516 1.00 62.06 256 ASN A O 1
ATOM 2152 N N . LYS A 1 257 ? 10.753 -18.589 -36.101 1.00 51.34 257 LYS A N 1
ATOM 2153 C CA . LYS A 1 257 ? 11.488 -19.868 -36.232 1.00 51.34 257 LYS A CA 1
ATOM 2154 C C . LYS A 1 257 ? 12.150 -20.058 -37.607 1.00 51.34 257 LYS A C 1
ATOM 2156 O O . LYS A 1 257 ? 13.066 -20.866 -37.729 1.00 51.34 257 LYS A O 1
ATOM 2161 N N . ASN A 1 258 ? 11.744 -19.283 -38.614 1.00 47.81 258 ASN A N 1
ATOM 2162 C CA . ASN A 1 258 ? 12.362 -19.274 -39.944 1.00 47.81 258 ASN A CA 1
ATOM 2163 C C . ASN A 1 258 ? 13.682 -18.473 -40.017 1.00 47.81 258 ASN A C 1
ATOM 2165 O O . ASN A 1 258 ? 14.367 -18.536 -41.037 1.00 47.81 258 ASN A O 1
ATOM 2169 N N . ASP A 1 259 ? 14.061 -17.760 -38.949 1.00 42.62 259 ASP A N 1
ATOM 2170 C CA . ASP A 1 259 ? 15.285 -16.949 -38.849 1.00 42.62 259 ASP A CA 1
ATOM 2171 C C . ASP A 1 259 ? 16.396 -17.597 -38.006 1.00 42.62 259 ASP A C 1
ATOM 2173 O O . ASP A 1 259 ? 17.364 -16.928 -37.636 1.00 42.62 259 ASP A O 1
ATOM 2177 N N . VAL A 1 260 ? 16.333 -18.912 -37.739 1.00 37.66 260 VAL A N 1
ATOM 2178 C CA . VAL A 1 260 ? 17.527 -19.638 -37.278 1.00 37.66 260 VAL A CA 1
ATOM 2179 C C . VAL A 1 260 ? 18.546 -19.590 -38.409 1.00 37.66 260 VAL A C 1
ATOM 2181 O O . VAL A 1 260 ? 18.506 -20.371 -39.360 1.00 37.66 260 VAL A O 1
ATOM 2184 N N . VAL A 1 261 ? 19.442 -18.611 -38.307 1.00 35.66 261 VAL A N 1
ATOM 2185 C CA . VAL A 1 261 ? 20.605 -18.416 -39.156 1.00 35.66 261 VAL A CA 1
ATOM 2186 C C . VAL A 1 261 ? 21.263 -19.775 -39.364 1.00 35.66 261 VAL A C 1
ATOM 2188 O O . VAL A 1 261 ? 21.897 -20.331 -38.466 1.00 35.66 261 VAL A O 1
ATOM 2191 N N . LYS A 1 262 ? 21.125 -20.307 -40.585 1.00 28.97 262 LYS A N 1
ATOM 2192 C CA . LYS A 1 262 ? 22.077 -21.269 -41.131 1.00 28.97 262 LYS A CA 1
ATOM 2193 C C . LYS A 1 262 ? 23.447 -20.638 -40.926 1.00 28.97 262 LYS A C 1
ATOM 2195 O O . LYS A 1 262 ? 23.778 -19.639 -41.558 1.00 28.97 262 LYS A O 1
ATOM 2200 N N . LYS A 1 263 ? 24.205 -21.191 -39.985 1.00 33.81 263 LYS A N 1
ATOM 2201 C CA . LYS A 1 263 ? 25.566 -20.795 -39.630 1.00 33.81 263 LYS A CA 1
ATOM 2202 C C . LYS A 1 263 ? 26.440 -20.916 -40.884 1.00 33.81 263 LYS A C 1
ATOM 2204 O O . LYS A 1 263 ? 26.928 -22.004 -41.168 1.00 33.81 263 LYS A O 1
ATOM 2209 N N . LYS A 1 264 ? 26.513 -19.842 -41.680 1.00 33.25 264 LYS A N 1
ATOM 2210 C CA . LYS A 1 264 ? 27.456 -19.534 -42.776 1.00 33.25 264 LYS A CA 1
ATOM 2211 C C . LYS A 1 264 ? 26.945 -18.294 -43.531 1.00 33.25 264 LYS A C 1
ATOM 2213 O O . LYS A 1 264 ? 26.435 -18.403 -44.644 1.00 33.25 264 LYS A O 1
ATOM 2218 N N . SER A 1 265 ? 27.081 -17.102 -42.952 1.00 32.38 265 SER A N 1
ATOM 2219 C CA . SER A 1 265 ? 27.084 -15.881 -43.764 1.00 32.38 265 SER A CA 1
ATOM 2220 C C . SER A 1 265 ? 28.461 -15.765 -44.420 1.00 32.38 265 SER A C 1
ATOM 2222 O O . SER A 1 265 ? 29.495 -15.623 -43.772 1.00 32.38 265 SER A O 1
ATOM 2224 N N . LYS A 1 266 ? 28.463 -15.954 -45.738 1.00 29.27 266 LYS A N 1
ATOM 2225 C CA . LYS A 1 266 ? 29.613 -15.807 -46.625 1.00 29.27 266 LYS A CA 1
ATOM 2226 C C . LYS A 1 266 ? 29.881 -14.306 -46.775 1.00 29.27 266 LYS A C 1
ATOM 2228 O O . LYS A 1 266 ? 28.973 -13.569 -47.144 1.00 29.27 266 LYS A O 1
ATOM 2233 N N . ILE A 1 267 ? 31.102 -13.875 -46.472 1.00 32.44 267 ILE A N 1
ATOM 2234 C CA . ILE A 1 267 ? 31.568 -12.497 -46.667 1.00 32.44 267 ILE A CA 1
ATOM 2235 C C . ILE A 1 267 ? 31.543 -12.211 -48.172 1.00 32.44 267 ILE A C 1
ATOM 2237 O O . ILE A 1 267 ? 32.251 -12.871 -48.933 1.00 32.44 267 ILE A O 1
ATOM 2241 N N . ILE A 1 268 ? 30.717 -11.261 -48.611 1.00 30.62 268 ILE A N 1
ATOM 2242 C CA . ILE A 1 268 ? 30.779 -10.707 -49.965 1.00 30.62 268 ILE A CA 1
ATOM 2243 C C . ILE A 1 268 ? 30.800 -9.190 -49.816 1.00 30.62 268 ILE A C 1
ATOM 2245 O O . ILE A 1 268 ? 29.843 -8.596 -49.326 1.00 30.62 268 ILE A O 1
ATOM 2249 N N . GLY A 1 269 ? 31.918 -8.582 -50.210 1.00 37.41 269 GLY A N 1
ATOM 2250 C CA . GLY A 1 269 ? 32.044 -7.135 -50.301 1.00 37.41 269 GLY A CA 1
ATOM 2251 C C . GLY A 1 269 ? 31.166 -6.596 -51.425 1.00 37.41 269 GLY A C 1
ATOM 2252 O O . GLY A 1 269 ? 31.213 -7.096 -52.549 1.00 37.41 269 GLY A O 1
ATOM 2253 N N . ALA A 1 270 ? 30.382 -5.566 -51.129 1.00 29.83 270 ALA A N 1
ATOM 2254 C CA . ALA A 1 270 ? 29.679 -4.790 -52.138 1.00 29.83 270 ALA A CA 1
ATOM 2255 C C . ALA A 1 270 ? 29.710 -3.308 -51.753 1.00 29.83 270 ALA A C 1
ATOM 2257 O O . ALA A 1 270 ? 29.147 -2.899 -50.741 1.00 29.83 270 ALA A O 1
ATOM 2258 N N . LYS A 1 271 ? 30.383 -2.515 -52.595 1.00 35.31 271 LYS A N 1
ATOM 2259 C CA . LYS A 1 271 ? 30.278 -1.054 -52.642 1.00 35.31 271 LYS A CA 1
ATOM 2260 C C . LYS A 1 271 ? 28.835 -0.672 -52.991 1.00 35.31 271 LYS A C 1
ATOM 2262 O O . LYS A 1 271 ? 28.328 -1.118 -54.017 1.00 35.31 271 LYS A O 1
ATOM 2267 N N . GLY A 1 272 ? 28.210 0.183 -52.186 1.00 28.17 272 GLY A N 1
ATOM 2268 C CA . GLY A 1 272 ? 26.902 0.767 -52.477 1.00 28.17 272 GLY A CA 1
ATOM 2269 C C . GLY A 1 272 ? 26.608 1.942 -51.548 1.00 28.17 272 GLY A C 1
ATOM 2270 O O . GLY A 1 272 ? 26.614 1.780 -50.333 1.00 28.17 272 GLY A O 1
ATOM 2271 N N . PHE A 1 273 ? 26.399 3.117 -52.140 1.00 31.05 273 PHE A N 1
ATOM 2272 C CA . PHE A 1 273 ? 26.056 4.375 -51.476 1.00 31.05 273 PHE A CA 1
ATOM 2273 C C . PHE A 1 273 ? 24.670 4.299 -50.798 1.00 31.05 273 PHE A C 1
ATOM 2275 O O . PHE A 1 273 ? 23.746 3.729 -51.379 1.00 31.05 273 PHE A O 1
ATOM 2282 N N . GLY A 1 274 ? 24.530 4.900 -49.608 1.00 35.22 274 GLY A N 1
ATOM 2283 C CA . GLY A 1 274 ? 23.240 5.165 -48.942 1.00 35.22 274 GLY A CA 1
ATOM 2284 C C . GLY A 1 274 ? 22.775 4.155 -47.882 1.00 35.22 274 GLY A C 1
ATOM 2285 O O . GLY A 1 274 ? 21.578 3.914 -47.748 1.00 35.22 274 GLY A O 1
ATOM 2286 N N . ARG A 1 275 ? 23.693 3.507 -47.155 1.00 34.91 275 ARG A N 1
ATOM 2287 C CA . ARG A 1 275 ? 23.382 2.590 -46.041 1.00 34.91 275 ARG A CA 1
ATOM 2288 C C . ARG A 1 275 ? 24.213 2.963 -44.820 1.00 34.91 275 ARG A C 1
ATOM 2290 O O . ARG A 1 275 ? 25.338 3.428 -44.988 1.00 34.91 275 ARG A O 1
ATOM 2297 N N . ILE A 1 276 ? 23.717 2.641 -43.618 1.00 42.53 276 ILE A N 1
ATOM 2298 C CA . ILE A 1 276 ? 24.589 2.401 -42.452 1.00 42.53 276 ILE A CA 1
ATOM 2299 C C . ILE A 1 276 ? 25.773 1.578 -42.970 1.00 42.53 276 ILE A C 1
ATOM 2301 O O . ILE A 1 276 ? 25.533 0.556 -43.618 1.00 42.53 276 ILE A O 1
ATOM 2305 N N . VAL A 1 277 ? 27.019 2.026 -42.793 1.00 45.16 277 VAL A N 1
ATOM 2306 C CA . VAL A 1 277 ? 28.158 1.327 -43.406 1.00 45.16 277 VAL A CA 1
ATOM 2307 C C . VAL A 1 277 ? 28.169 -0.117 -42.877 1.00 45.16 277 VAL A C 1
ATOM 2309 O O . VAL A 1 277 ? 28.238 -0.357 -41.673 1.00 45.16 277 VAL A O 1
ATOM 2312 N N . GLY A 1 278 ? 27.937 -1.079 -43.779 1.00 54.62 278 GLY A N 1
ATOM 2313 C CA . GLY A 1 278 ? 27.808 -2.505 -43.458 1.00 54.62 278 GLY A CA 1
ATOM 2314 C C . GLY A 1 278 ? 26.454 -2.992 -42.901 1.00 54.62 278 GLY A C 1
ATOM 2315 O O . GLY A 1 278 ? 26.380 -4.152 -42.498 1.00 54.62 278 GLY A O 1
ATOM 2316 N N . GLY A 1 279 ? 25.405 -2.161 -42.858 1.00 66.06 279 GLY A N 1
ATOM 2317 C CA . GLY A 1 279 ? 24.055 -2.523 -42.392 1.00 66.06 279 GLY A CA 1
ATOM 2318 C C . GLY A 1 279 ? 23.099 -2.999 -43.498 1.00 66.06 279 GLY A C 1
ATOM 2319 O O . GLY A 1 279 ? 23.344 -2.802 -44.692 1.00 66.06 279 GLY A O 1
ATOM 2320 N N . GLU A 1 280 ? 21.987 -3.624 -43.099 1.00 79.31 280 GLU A N 1
ATOM 2321 C CA . GLU A 1 280 ? 20.923 -4.098 -43.999 1.00 79.31 280 GLU A CA 1
ATOM 2322 C C . GLU A 1 280 ? 19.515 -3.878 -43.415 1.00 79.31 280 GLU A C 1
ATOM 2324 O O . GLU A 1 280 ? 19.349 -3.706 -42.203 1.00 79.31 280 GLU A O 1
ATOM 2329 N N . ASP A 1 281 ? 18.491 -3.922 -44.275 1.00 83.69 281 ASP A N 1
ATOM 2330 C CA . ASP A 1 281 ? 17.089 -3.906 -43.847 1.00 83.69 281 ASP A CA 1
ATOM 2331 C C . ASP A 1 281 ? 16.799 -5.114 -42.937 1.00 83.69 281 ASP A C 1
ATOM 2333 O O . ASP A 1 281 ? 17.106 -6.266 -43.262 1.00 83.69 281 ASP A O 1
ATOM 2337 N N . ALA A 1 282 ? 16.168 -4.863 -41.791 1.00 85.50 282 ALA A N 1
ATOM 2338 C CA . ALA A 1 282 ? 15.668 -5.917 -40.923 1.00 85.50 282 ALA A CA 1
ATOM 2339 C C . ALA A 1 282 ? 14.448 -6.586 -41.562 1.00 85.50 282 ALA A C 1
ATOM 2341 O O . ALA A 1 282 ? 13.539 -5.919 -42.072 1.00 85.50 282 ALA A O 1
ATOM 2342 N N . LYS A 1 283 ? 14.380 -7.915 -41.475 1.00 84.44 283 LYS A N 1
ATOM 2343 C CA . LYS A 1 283 ? 13.220 -8.659 -41.972 1.00 84.44 283 LYS A CA 1
ATOM 2344 C C . LYS A 1 283 ? 11.984 -8.346 -41.128 1.00 84.44 283 LYS A C 1
ATOM 2346 O O . LYS A 1 283 ? 12.120 -8.080 -39.926 1.00 84.44 283 LYS A O 1
ATOM 2351 N N . PRO A 1 284 ? 10.773 -8.409 -41.713 1.00 80.19 284 PRO A N 1
ATOM 2352 C CA . PRO A 1 284 ? 9.534 -8.327 -40.952 1.00 80.19 284 PRO A CA 1
ATOM 2353 C C . PRO A 1 284 ? 9.579 -9.225 -39.715 1.00 80.19 284 PRO A C 1
ATOM 2355 O O . PRO A 1 284 ? 9.876 -10.413 -39.827 1.00 80.19 284 PRO A O 1
ATOM 2358 N N . HIS A 1 285 ? 9.297 -8.648 -38.545 1.00 78.81 285 HIS A N 1
ATOM 2359 C CA . HIS A 1 285 ? 9.235 -9.366 -37.263 1.00 78.81 285 HIS A CA 1
ATOM 2360 C C . HIS A 1 285 ? 10.570 -9.917 -36.730 1.00 78.81 285 HIS A C 1
ATOM 2362 O O . HIS A 1 285 ? 10.568 -10.692 -35.775 1.00 78.81 285 HIS A O 1
ATOM 2368 N N . GLU A 1 286 ? 11.716 -9.499 -37.278 1.00 83.94 286 GLU A N 1
ATOM 2369 C CA . GLU A 1 286 ? 13.034 -9.963 -36.817 1.00 83.94 286 GLU A CA 1
ATOM 2370 C C . GLU A 1 286 ? 13.363 -9.518 -35.377 1.00 83.94 286 GLU A C 1
ATOM 2372 O O . GLU A 1 286 ? 14.041 -10.238 -34.638 1.00 83.94 286 GLU A O 1
ATOM 2377 N N . PHE A 1 287 ? 12.843 -8.356 -34.961 1.00 90.50 287 PHE A N 1
ATOM 2378 C CA . PHE A 1 287 ? 13.012 -7.782 -33.619 1.00 90.50 287 PHE A CA 1
ATOM 2379 C C . PHE A 1 287 ? 11.646 -7.421 -33.008 1.00 90.50 287 PHE A C 1
ATOM 2381 O O . PHE A 1 287 ? 11.283 -6.244 -32.950 1.00 90.50 287 PHE A O 1
ATOM 2388 N N . PRO A 1 288 ? 10.858 -8.411 -32.547 1.00 90.12 288 PRO A N 1
ATOM 2389 C CA . PRO A 1 288 ? 9.466 -8.209 -32.123 1.00 90.12 288 PRO A CA 1
ATOM 2390 C C . PRO A 1 288 ? 9.311 -7.397 -30.825 1.00 90.12 288 PRO A C 1
ATOM 2392 O O . PRO A 1 288 ? 8.198 -7.014 -30.468 1.00 90.12 288 PRO A O 1
ATOM 2395 N N . TRP A 1 289 ? 10.413 -7.130 -30.123 1.00 92.69 289 TRP A N 1
ATOM 2396 C CA . TRP A 1 289 ? 10.473 -6.276 -28.936 1.00 92.69 289 TRP A CA 1
ATOM 2397 C C . TRP A 1 289 ? 10.780 -4.813 -29.239 1.00 92.69 289 TRP A C 1
ATOM 2399 O O . TRP A 1 289 ? 10.681 -3.990 -28.334 1.00 92.69 289 TRP A O 1
ATOM 2409 N N . LEU A 1 290 ? 11.187 -4.467 -30.460 1.00 93.62 290 LEU A N 1
ATOM 2410 C CA . LEU A 1 290 ? 11.627 -3.113 -30.776 1.00 93.62 290 LEU A CA 1
ATOM 2411 C C . LEU A 1 290 ? 10.427 -2.168 -30.901 1.00 93.62 290 LEU A C 1
ATOM 2413 O O . LEU A 1 290 ? 9.444 -2.471 -31.580 1.00 93.62 290 LEU A O 1
ATOM 2417 N N . VAL A 1 291 ? 10.517 -1.005 -30.253 1.00 94.94 291 VAL A N 1
ATOM 2418 C CA . VAL A 1 291 ? 9.478 0.030 -30.318 1.00 94.94 291 VAL A CA 1
ATOM 2419 C C . VAL A 1 291 ? 10.033 1.370 -30.772 1.00 94.94 291 VAL A C 1
ATOM 2421 O O . VAL A 1 291 ? 11.204 1.694 -30.570 1.00 94.94 291 VAL A O 1
ATOM 2424 N N . SER A 1 292 ? 9.151 2.172 -31.359 1.00 93.81 292 SER A N 1
ATOM 2425 C CA . SER A 1 292 ? 9.409 3.543 -31.778 1.00 93.81 292 SER A CA 1
ATOM 2426 C C . SER A 1 292 ? 8.630 4.493 -30.872 1.00 93.81 292 SER A C 1
ATOM 2428 O O . SER A 1 292 ? 7.398 4.497 -30.885 1.00 93.81 292 SER A O 1
ATOM 2430 N N . PHE A 1 293 ? 9.335 5.308 -30.086 1.00 94.19 293 PHE A N 1
ATOM 2431 C CA . PHE A 1 293 ? 8.732 6.453 -29.416 1.00 94.19 293 PHE A CA 1
ATOM 2432 C C . PHE A 1 293 ? 8.601 7.600 -30.409 1.00 94.19 293 PHE A C 1
ATOM 2434 O O . PHE A 1 293 ? 9.581 8.033 -31.028 1.00 94.19 293 PHE A O 1
ATOM 2441 N N . GLN A 1 294 ? 7.374 8.082 -30.556 1.00 93.06 294 GLN A N 1
ATOM 2442 C CA . GLN A 1 294 ? 7.020 9.145 -31.477 1.00 93.06 294 GLN A CA 1
ATOM 2443 C C . GLN A 1 294 ? 6.335 10.287 -30.728 1.00 93.06 294 GLN A C 1
ATOM 2445 O O . GLN A 1 294 ? 5.600 10.047 -29.773 1.00 93.06 294 GLN A O 1
ATOM 2450 N N . ILE A 1 295 ? 6.573 11.526 -31.151 1.00 91.19 295 ILE A N 1
ATOM 2451 C CA . ILE A 1 295 ? 5.974 12.728 -30.565 1.00 91.19 295 ILE A CA 1
ATOM 2452 C C . ILE A 1 295 ? 5.247 13.533 -31.639 1.00 91.19 295 ILE A C 1
ATOM 2454 O O . ILE A 1 295 ? 5.767 13.746 -32.734 1.00 91.19 295 ILE A O 1
ATOM 2458 N N . TYR A 1 296 ? 4.038 13.991 -31.323 1.00 88.00 296 TYR A N 1
ATOM 2459 C CA . TYR A 1 296 ? 3.303 14.929 -32.163 1.00 88.00 296 TYR A CA 1
ATOM 2460 C C . TYR A 1 296 ? 3.864 16.344 -31.995 1.00 88.00 296 TYR A C 1
ATOM 2462 O O . TYR A 1 296 ? 3.904 16.880 -30.882 1.00 88.00 296 TYR A O 1
ATOM 2470 N N . LEU A 1 297 ? 4.286 16.958 -33.103 1.00 84.56 297 LEU A N 1
ATOM 2471 C CA . LEU A 1 297 ? 4.832 18.312 -33.140 1.00 84.56 297 LEU A CA 1
ATOM 2472 C C . LEU A 1 297 ? 3.821 19.271 -33.790 1.00 84.56 297 LEU A C 1
ATOM 2474 O O . LEU A 1 297 ? 3.773 19.351 -35.018 1.00 84.56 297 LEU A O 1
ATOM 2478 N N . PRO A 1 298 ? 3.073 20.074 -33.003 1.00 81.50 298 PRO A N 1
ATOM 2479 C CA . PRO A 1 298 ? 1.995 20.917 -33.529 1.00 81.50 298 PRO A CA 1
ATOM 2480 C C . PRO A 1 298 ? 2.457 21.924 -34.586 1.00 81.50 298 PRO A C 1
ATOM 2482 O O . PRO A 1 298 ? 1.723 22.235 -35.512 1.00 81.50 298 PRO A O 1
ATOM 2485 N N . LYS A 1 299 ? 3.696 22.425 -34.473 1.00 84.62 299 LYS A N 1
ATOM 2486 C CA . LYS A 1 299 ? 4.261 23.409 -35.413 1.00 84.62 299 LYS A CA 1
ATOM 2487 C C . LYS A 1 299 ? 4.509 22.852 -36.819 1.00 84.62 299 LYS A C 1
ATOM 2489 O O . LYS A 1 299 ? 4.668 23.635 -37.745 1.00 84.62 299 LYS A O 1
ATOM 2494 N N . ARG A 1 300 ? 4.632 21.530 -36.956 1.00 80.69 300 ARG A N 1
ATOM 2495 C CA . ARG A 1 300 ? 4.930 20.845 -38.224 1.00 80.69 300 ARG A CA 1
ATOM 2496 C C . ARG A 1 300 ? 3.790 19.937 -38.684 1.00 80.69 300 ARG A C 1
ATOM 2498 O O . ARG A 1 300 ? 3.960 19.266 -39.692 1.00 80.69 300 ARG A O 1
ATOM 2505 N N . ASP A 1 301 ? 2.707 19.881 -37.907 1.00 82.62 301 ASP A N 1
ATOM 2506 C CA . ASP A 1 301 ? 1.557 18.993 -38.102 1.00 82.62 301 ASP A CA 1
ATOM 2507 C C . ASP A 1 301 ? 1.953 17.550 -38.464 1.00 82.62 301 ASP A C 1
ATOM 2509 O O . ASP A 1 301 ? 1.449 16.936 -39.401 1.00 82.62 301 ASP A O 1
ATOM 2513 N N . ARG A 1 302 ? 2.954 17.014 -37.752 1.00 83.31 302 ARG A N 1
ATOM 2514 C CA . ARG A 1 302 ? 3.477 15.669 -38.012 1.00 83.31 302 ARG A CA 1
ATOM 2515 C C . ARG A 1 302 ? 3.920 14.964 -36.742 1.00 83.31 302 ARG A C 1
ATOM 2517 O O . ARG A 1 302 ? 4.281 15.593 -35.743 1.00 83.31 302 ARG A O 1
ATOM 2524 N N . ILE A 1 303 ? 3.905 13.640 -36.812 1.00 85.19 303 ILE A N 1
ATOM 2525 C CA . ILE A 1 303 ? 4.426 12.745 -35.783 1.00 85.19 303 ILE A CA 1
ATOM 2526 C C . ILE A 1 303 ? 5.871 12.402 -36.152 1.00 85.19 303 ILE A C 1
ATOM 2528 O O . ILE A 1 303 ? 6.139 11.968 -37.269 1.00 85.19 303 ILE A O 1
ATOM 2532 N N . GLU A 1 304 ? 6.807 12.606 -35.228 1.00 87.44 304 GLU A N 1
ATOM 2533 C CA . GLU A 1 304 ? 8.223 12.301 -35.447 1.00 87.44 304 GLU A CA 1
ATOM 2534 C C . GLU A 1 304 ? 8.722 11.248 -34.461 1.00 87.44 304 GLU A C 1
ATOM 2536 O O . GLU A 1 304 ? 8.500 11.355 -33.256 1.00 87.44 304 GLU A O 1
ATOM 2541 N N . HIS A 1 305 ? 9.461 10.260 -34.966 1.00 88.94 305 HIS A N 1
ATOM 2542 C CA . HIS A 1 305 ? 10.260 9.369 -34.131 1.00 88.94 305 HIS A CA 1
ATOM 2543 C C . HIS A 1 305 ? 11.402 10.136 -33.468 1.00 88.94 305 HIS A C 1
ATOM 2545 O O . HIS A 1 305 ? 12.177 10.804 -34.160 1.00 88.94 305 HIS A O 1
ATOM 2551 N N . PHE A 1 306 ? 11.539 10.000 -32.152 1.00 89.00 306 PHE A N 1
ATOM 2552 C CA . PHE A 1 306 ? 12.618 10.643 -31.401 1.00 89.00 306 PHE A CA 1
ATOM 2553 C C . PHE A 1 306 ? 13.507 9.659 -30.637 1.00 89.00 306 PHE A C 1
ATOM 2555 O O . PHE A 1 306 ? 14.678 9.966 -30.459 1.00 89.00 306 PHE A O 1
ATOM 2562 N N . CYS A 1 307 ? 12.991 8.494 -30.232 1.00 92.25 307 CYS A N 1
ATOM 2563 C CA . CYS A 1 307 ? 13.768 7.483 -29.515 1.00 92.25 307 CYS A CA 1
ATOM 2564 C C . CYS A 1 307 ? 13.281 6.058 -29.781 1.00 92.25 307 CYS A C 1
ATOM 2566 O O . CYS A 1 307 ? 12.109 5.824 -30.084 1.00 92.25 307 CYS A O 1
ATOM 2568 N N . GLY A 1 308 ? 14.185 5.092 -29.624 1.00 92.62 308 GLY A N 1
ATOM 2569 C CA . GLY A 1 308 ? 13.864 3.667 -29.589 1.00 92.62 308 GLY A CA 1
ATOM 2570 C C . GLY A 1 308 ? 13.591 3.153 -28.172 1.00 92.62 308 GLY A C 1
ATOM 2571 O O . GLY A 1 308 ? 13.829 3.835 -27.172 1.00 92.62 308 GLY A O 1
ATOM 2572 N N . GLY A 1 309 ? 13.108 1.921 -28.082 1.00 95.19 309 GLY A N 1
ATOM 2573 C CA . GLY A 1 309 ? 12.992 1.183 -26.827 1.00 95.19 309 GLY A CA 1
ATOM 2574 C C . GLY A 1 309 ? 12.812 -0.308 -27.073 1.00 95.19 309 GLY A C 1
ATOM 2575 O O . GLY A 1 309 ? 12.659 -0.737 -28.218 1.00 95.19 309 GLY A O 1
ATOM 2576 N N . SER A 1 310 ? 12.811 -1.090 -25.997 1.00 95.75 310 SER A N 1
ATOM 2577 C CA . SER A 1 310 ? 12.524 -2.526 -26.054 1.00 95.75 310 SER A CA 1
ATOM 2578 C C . SER A 1 310 ? 11.425 -2.928 -25.076 1.00 95.75 310 SER A C 1
ATOM 2580 O O . SER A 1 310 ? 11.394 -2.471 -23.936 1.00 95.75 310 SER A O 1
ATOM 2582 N N . ILE A 1 311 ? 10.519 -3.795 -25.515 1.00 94.50 311 ILE A N 1
ATOM 2583 C CA . ILE A 1 311 ? 9.472 -4.380 -24.675 1.00 94.50 311 ILE A CA 1
ATOM 2584 C C . ILE A 1 311 ? 10.127 -5.366 -23.704 1.00 94.50 311 ILE A C 1
ATOM 2586 O O . ILE A 1 311 ? 10.802 -6.294 -24.141 1.00 94.50 311 ILE A O 1
ATOM 2590 N N . ILE A 1 312 ? 9.924 -5.181 -22.399 1.00 92.62 312 ILE A N 1
ATOM 2591 C CA . ILE A 1 312 ? 10.461 -6.076 -21.354 1.00 92.62 312 ILE A CA 1
ATOM 2592 C C . ILE A 1 312 ? 9.361 -6.736 -20.513 1.00 92.62 312 ILE A C 1
ATOM 2594 O O . ILE A 1 312 ? 9.617 -7.727 -19.836 1.00 92.62 312 ILE A O 1
ATOM 2598 N N . SER A 1 313 ? 8.131 -6.218 -20.578 1.00 86.44 313 SER A N 1
ATOM 2599 C CA . SER A 1 313 ? 6.934 -6.851 -20.018 1.00 86.44 313 SER A CA 1
ATOM 2600 C C . SER A 1 313 ? 5.699 -6.495 -20.850 1.00 86.44 313 SER A C 1
ATOM 2602 O O . SER A 1 313 ? 5.771 -5.695 -21.781 1.00 86.44 313 SER A O 1
ATOM 2604 N N . ASP A 1 314 ? 4.538 -7.025 -20.466 1.00 83.94 314 ASP A N 1
ATOM 2605 C CA . ASP A 1 314 ? 3.220 -6.663 -21.006 1.00 83.94 314 ASP A CA 1
ATOM 2606 C C . ASP A 1 314 ? 2.868 -5.163 -20.893 1.00 83.94 314 ASP A C 1
ATOM 2608 O O . ASP A 1 314 ? 1.878 -4.719 -21.465 1.00 83.94 314 ASP A O 1
ATOM 2612 N N . ARG A 1 315 ? 3.628 -4.359 -20.142 1.00 87.81 315 ARG A N 1
ATOM 2613 C CA . ARG A 1 315 ? 3.364 -2.928 -19.918 1.00 87.81 315 ARG A CA 1
ATOM 2614 C C . ARG A 1 315 ? 4.601 -2.056 -19.838 1.00 87.81 315 ARG A C 1
ATOM 2616 O O . ARG A 1 315 ? 4.447 -0.837 -19.823 1.00 87.81 315 ARG A O 1
ATOM 2623 N N . TRP A 1 316 ? 5.792 -2.632 -19.769 1.00 92.69 316 TRP A N 1
ATOM 2624 C CA . TRP A 1 316 ? 7.017 -1.876 -19.564 1.00 92.69 316 TRP A CA 1
ATOM 2625 C C . TRP A 1 316 ? 7.918 -1.914 -20.788 1.00 92.69 316 TRP A C 1
ATOM 2627 O O . TRP A 1 316 ? 8.233 -2.979 -21.325 1.00 92.69 316 TRP A O 1
ATOM 2637 N N . ILE A 1 317 ? 8.358 -0.723 -21.182 1.00 96.44 317 ILE A N 1
ATOM 2638 C CA . ILE A 1 317 ? 9.367 -0.501 -22.207 1.00 96.44 317 ILE A CA 1
ATOM 2639 C C . ILE A 1 317 ? 10.632 0.025 -21.533 1.00 96.44 317 ILE A C 1
ATOM 2641 O O . ILE A 1 317 ? 10.575 1.024 -20.812 1.00 96.44 317 ILE A O 1
ATOM 2645 N N . ILE A 1 318 ? 11.769 -0.615 -21.793 1.00 96.88 318 ILE A N 1
ATOM 2646 C CA . ILE A 1 318 ? 13.090 -0.097 -21.427 1.00 96.88 318 ILE A CA 1
ATOM 2647 C C . ILE A 1 318 ? 13.602 0.847 -22.512 1.00 96.88 318 ILE A C 1
ATOM 2649 O O . ILE A 1 318 ? 13.438 0.594 -23.708 1.00 96.88 318 ILE A O 1
ATOM 2653 N N . THR A 1 319 ? 14.199 1.957 -22.097 1.00 95.75 319 THR A N 1
ATOM 2654 C CA . THR A 1 319 ? 14.733 2.999 -22.981 1.00 95.75 319 THR A CA 1
ATOM 2655 C C . THR A 1 319 ? 15.789 3.819 -22.234 1.00 95.75 319 THR A C 1
ATOM 2657 O O . THR A 1 319 ? 16.128 3.506 -21.091 1.00 95.75 319 THR A O 1
ATOM 2660 N N . ALA A 1 320 ? 16.326 4.853 -22.872 1.00 94.25 320 ALA A N 1
ATOM 2661 C CA . ALA A 1 320 ? 17.331 5.730 -22.290 1.00 94.25 320 ALA A CA 1
ATOM 2662 C C . ALA A 1 320 ? 16.690 6.858 -21.463 1.00 94.25 320 ALA A C 1
ATOM 2664 O O . ALA A 1 320 ? 15.585 7.325 -21.757 1.00 94.25 320 ALA A O 1
ATOM 2665 N N . ALA A 1 321 ? 17.389 7.327 -20.432 1.00 94.00 321 ALA A N 1
ATOM 2666 C CA . ALA A 1 321 ? 16.958 8.463 -19.624 1.00 94.00 321 ALA A CA 1
ATOM 2667 C C . ALA A 1 321 ? 16.955 9.765 -20.433 1.00 94.00 321 ALA A C 1
ATOM 2669 O O . ALA A 1 321 ? 16.007 10.545 -20.316 1.00 94.00 321 ALA A O 1
ATOM 2670 N N . HIS A 1 322 ? 17.950 9.980 -21.299 1.00 91.69 322 HIS A N 1
ATOM 2671 C CA . HIS A 1 322 ? 18.042 11.185 -22.132 1.00 91.69 322 HIS A CA 1
ATOM 2672 C C . HIS A 1 322 ? 16.854 11.353 -23.098 1.00 91.69 322 HIS A C 1
ATOM 2674 O O . HIS A 1 322 ? 16.566 12.459 -23.548 1.00 91.69 322 HIS A O 1
ATOM 2680 N N . CYS A 1 323 ? 16.125 10.275 -23.406 1.00 93.38 323 CYS A N 1
ATOM 2681 C CA . CYS A 1 323 ? 14.907 10.346 -24.211 1.00 93.38 323 CYS A CA 1
ATOM 2682 C C . CYS A 1 323 ? 13.774 11.102 -23.502 1.00 93.38 323 CYS A C 1
ATOM 2684 O O . CYS A 1 323 ? 12.894 11.654 -24.160 1.00 93.38 323 CYS A O 1
ATOM 2686 N N . PHE A 1 324 ? 13.778 11.121 -22.165 1.00 93.38 324 PHE A N 1
ATOM 2687 C CA . PHE A 1 324 ? 12.685 11.635 -21.337 1.00 93.38 324 PHE A CA 1
ATOM 2688 C C . PHE A 1 324 ? 13.128 12.669 -20.300 1.00 93.38 324 PHE A C 1
ATOM 2690 O O . PHE A 1 324 ? 12.291 13.217 -19.584 1.00 93.38 324 PHE A O 1
ATOM 2697 N N . ASP A 1 325 ? 14.419 12.982 -20.203 1.00 89.12 325 ASP A N 1
ATOM 2698 C CA . ASP A 1 325 ? 14.952 13.886 -19.182 1.00 89.12 325 ASP A CA 1
ATOM 2699 C C . ASP A 1 325 ? 14.372 15.308 -19.259 1.00 89.12 325 ASP A C 1
ATOM 2701 O O . ASP A 1 325 ? 14.210 15.953 -18.216 1.00 89.12 325 ASP A O 1
ATOM 2705 N N . LYS A 1 326 ? 13.979 15.741 -20.463 1.00 88.25 326 LYS A N 1
ATOM 2706 C CA . LYS A 1 326 ? 13.251 16.983 -20.765 1.00 88.25 326 LYS A CA 1
ATOM 2707 C C . LYS A 1 326 ? 11.722 16.840 -20.728 1.00 88.25 326 LYS A C 1
ATOM 2709 O O . LYS A 1 326 ? 11.031 17.852 -20.800 1.00 88.25 326 LYS A O 1
ATOM 2714 N N . PHE A 1 327 ? 11.193 15.625 -20.583 1.00 86.81 327 PHE A N 1
ATOM 2715 C CA . PHE A 1 327 ? 9.762 15.293 -20.608 1.00 86.81 327 PHE A CA 1
ATOM 2716 C C . PHE A 1 327 ? 9.352 14.583 -19.312 1.00 86.81 327 PHE A C 1
ATOM 2718 O O . PHE A 1 327 ? 9.094 13.379 -19.290 1.00 86.81 327 PHE A O 1
ATOM 2725 N N . ARG A 1 328 ? 9.336 15.314 -18.193 1.00 80.12 328 ARG A N 1
ATOM 2726 C CA . ARG A 1 328 ? 9.145 14.722 -16.854 1.00 80.12 328 ARG A CA 1
ATOM 2727 C C . ARG A 1 328 ? 7.704 14.751 -16.352 1.00 80.12 328 ARG A C 1
ATOM 2729 O O . ARG A 1 328 ? 7.428 14.163 -15.306 1.00 80.12 328 ARG A O 1
ATOM 2736 N N . LYS A 1 329 ? 6.799 15.453 -17.038 1.00 84.44 329 LYS A N 1
ATOM 2737 C CA . LYS A 1 329 ? 5.421 15.641 -16.577 1.00 84.44 329 LYS A CA 1
ATOM 2738 C C . LYS A 1 329 ? 4.441 14.768 -17.369 1.00 84.44 329 LYS A C 1
ATOM 2740 O O . LYS A 1 329 ? 4.644 14.562 -18.565 1.00 84.44 329 LYS A O 1
ATOM 2745 N N . PRO A 1 330 ? 3.333 14.316 -16.752 1.00 79.44 330 PRO A N 1
ATOM 2746 C CA . PRO A 1 330 ? 2.298 13.554 -17.451 1.00 79.44 330 PRO A CA 1
ATOM 2747 C C . PRO A 1 330 ? 1.743 14.249 -18.701 1.00 79.44 330 PRO A C 1
ATOM 2749 O O . PRO A 1 330 ? 1.345 13.586 -19.657 1.00 79.44 330 PRO A O 1
ATOM 2752 N N . GLU A 1 331 ? 1.718 15.584 -18.721 1.00 84.62 331 GLU A N 1
ATOM 2753 C CA . GLU A 1 331 ? 1.241 16.372 -19.860 1.00 84.62 331 GLU A CA 1
ATOM 2754 C C . GLU A 1 331 ? 2.135 16.236 -21.096 1.00 84.62 331 GLU A C 1
ATOM 2756 O O . GLU A 1 331 ? 1.627 16.314 -22.217 1.00 84.62 331 GLU A O 1
ATOM 2761 N N . ASP A 1 332 ? 3.436 16.003 -20.907 1.00 86.38 332 ASP A N 1
ATOM 2762 C CA . ASP A 1 332 ? 4.394 15.838 -22.001 1.00 86.38 332 ASP A CA 1
ATOM 2763 C C . ASP A 1 332 ? 4.117 14.533 -22.757 1.00 86.38 332 ASP A C 1
ATOM 2765 O O . ASP A 1 332 ? 4.109 14.492 -23.990 1.00 86.38 332 ASP A O 1
ATOM 2769 N N . TRP A 1 333 ? 3.795 13.473 -22.013 1.00 87.69 333 TRP A N 1
ATOM 2770 C CA . TRP A 1 333 ? 3.588 12.132 -22.556 1.00 87.69 333 TRP A CA 1
ATOM 2771 C C . TRP A 1 333 ? 2.253 11.972 -23.286 1.00 87.69 333 TRP A C 1
ATOM 2773 O O . TRP A 1 333 ? 2.121 11.092 -24.132 1.00 87.69 333 TRP A O 1
ATOM 2783 N N . LYS A 1 334 ? 1.269 12.848 -23.029 1.00 86.06 334 LYS A N 1
ATOM 2784 C CA . LYS A 1 334 ? -0.016 12.860 -23.760 1.00 86.06 334 LYS A CA 1
ATOM 2785 C C . LYS A 1 334 ? 0.154 13.113 -25.260 1.00 86.06 334 LYS A C 1
ATOM 2787 O O . LYS A 1 334 ? -0.735 12.772 -26.032 1.00 86.06 334 LYS A O 1
ATOM 2792 N N . LYS A 1 335 ? 1.272 13.721 -25.666 1.00 87.25 335 LYS A N 1
ATOM 2793 C CA . LYS A 1 335 ? 1.619 13.992 -27.071 1.00 87.25 335 LYS A CA 1
ATOM 2794 C C . LYS A 1 335 ? 2.464 12.880 -27.694 1.00 87.25 335 LYS A C 1
ATOM 2796 O O . LYS A 1 335 ? 2.901 13.028 -28.834 1.00 87.25 335 LYS A O 1
ATOM 2801 N N . MET A 1 336 ? 2.738 11.813 -26.945 1.00 93.06 336 MET A N 1
ATOM 2802 C CA . MET A 1 336 ? 3.624 10.734 -27.355 1.00 93.06 336 MET A CA 1
ATOM 2803 C C . MET A 1 336 ? 2.850 9.453 -27.647 1.00 93.06 336 MET A C 1
ATOM 2805 O O . MET A 1 336 ? 1.860 9.129 -26.988 1.00 93.06 336 MET A O 1
ATOM 2809 N N . VAL A 1 337 ? 3.352 8.701 -28.619 1.00 93.25 337 VAL A N 1
ATOM 2810 C CA . VAL A 1 337 ? 2.854 7.381 -29.000 1.00 93.25 337 VAL A CA 1
ATOM 2811 C C . VAL A 1 337 ? 4.020 6.403 -28.997 1.00 93.25 337 VAL A C 1
ATOM 2813 O O . VAL A 1 337 ? 5.110 6.715 -29.473 1.00 93.25 337 VAL A O 1
ATOM 2816 N N . VAL A 1 338 ? 3.781 5.212 -28.457 1.00 94.94 338 VAL A N 1
ATOM 2817 C CA . VAL A 1 338 ? 4.694 4.073 -28.549 1.00 94.94 338 VAL A CA 1
ATOM 2818 C C . VAL A 1 338 ? 4.175 3.159 -29.646 1.00 94.94 338 VAL A C 1
ATOM 2820 O O . VAL A 1 338 ? 3.130 2.531 -29.479 1.00 94.94 338 VAL A O 1
ATOM 2823 N N . LYS A 1 339 ? 4.883 3.109 -30.773 1.00 93.06 339 LYS A N 1
ATOM 2824 C CA . LYS A 1 339 ? 4.529 2.272 -31.920 1.00 93.06 339 LYS A CA 1
ATOM 2825 C C . LYS A 1 339 ? 5.330 0.969 -31.890 1.00 93.06 339 LYS A C 1
ATOM 2827 O O . LYS A 1 339 ? 6.548 1.006 -31.715 1.00 93.06 339 LYS A O 1
ATOM 2832 N N . MET A 1 340 ? 4.659 -0.167 -32.070 1.00 91.31 340 MET A N 1
ATOM 2833 C CA . MET A 1 340 ? 5.268 -1.503 -32.025 1.00 91.31 340 MET A CA 1
ATOM 2834 C C . MET A 1 340 ? 4.654 -2.474 -33.044 1.00 91.31 340 MET A C 1
ATOM 2836 O O . MET A 1 340 ? 3.584 -2.217 -33.603 1.00 91.31 340 MET A O 1
ATOM 2840 N N . GLY A 1 341 ? 5.339 -3.598 -33.280 1.00 85.19 341 GLY A N 1
ATOM 2841 C CA . GLY A 1 341 ? 4.880 -4.655 -34.188 1.00 85.19 341 GLY A CA 1
ATOM 2842 C C . GLY A 1 341 ? 4.999 -4.309 -35.675 1.00 85.19 341 GLY A C 1
ATOM 2843 O O . GLY A 1 341 ? 4.255 -4.858 -36.477 1.00 85.19 341 GLY A O 1
ATO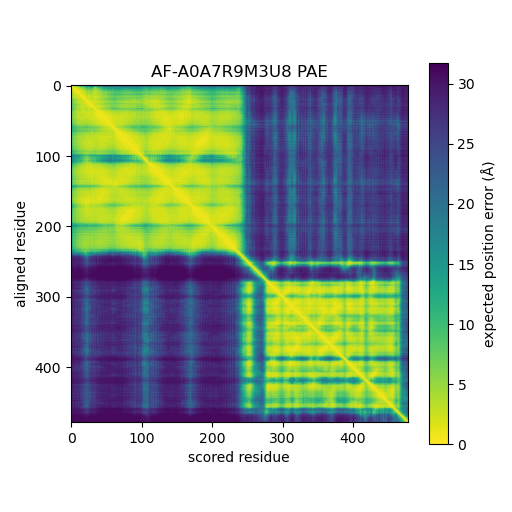M 2844 N N . THR A 1 342 ? 5.899 -3.398 -36.055 1.00 83.75 342 THR A N 1
ATOM 2845 C CA . THR A 1 342 ? 6.105 -2.974 -37.449 1.00 83.75 342 THR A CA 1
ATOM 2846 C C . THR A 1 342 ? 7.586 -2.810 -37.787 1.00 83.75 342 THR A C 1
ATOM 2848 O O . THR A 1 342 ? 8.390 -2.452 -36.928 1.00 83.75 342 THR A O 1
ATOM 2851 N N . ASN A 1 343 ? 7.921 -3.012 -39.062 1.00 85.44 343 ASN A N 1
ATOM 2852 C CA . ASN A 1 343 ? 9.230 -2.705 -39.640 1.00 85.44 343 ASN A CA 1
ATOM 2853 C C . ASN A 1 343 ? 9.259 -1.355 -40.365 1.00 85.44 343 ASN A C 1
ATOM 2855 O O . ASN A 1 343 ? 10.305 -0.985 -40.883 1.00 85.44 343 ASN A O 1
ATOM 2859 N N . GLN A 1 344 ? 8.142 -0.626 -40.408 1.00 85.06 344 GLN A N 1
ATOM 2860 C CA . GLN A 1 344 ? 8.034 0.678 -41.056 1.00 85.06 344 GLN A CA 1
ATOM 2861 C C . GLN A 1 344 ? 7.552 1.734 -40.066 1.00 85.06 344 GLN A C 1
ATOM 2863 O O . GLN A 1 344 ? 6.522 1.571 -39.403 1.00 85.06 344 GLN A O 1
ATOM 2868 N N . ILE A 1 345 ? 8.261 2.858 -40.005 1.00 83.75 345 ILE A N 1
ATOM 2869 C CA . ILE A 1 345 ? 8.010 3.919 -39.019 1.00 83.75 345 ILE A CA 1
ATOM 2870 C C . ILE A 1 345 ? 6.609 4.552 -39.163 1.00 83.75 345 ILE A C 1
ATOM 2872 O O . ILE A 1 345 ? 5.969 4.927 -38.170 1.00 83.75 345 ILE A O 1
ATOM 2876 N N . ASN A 1 346 ? 6.088 4.569 -40.394 1.00 82.75 346 ASN A N 1
ATOM 2877 C CA . ASN A 1 346 ? 4.796 5.144 -40.769 1.00 82.75 346 ASN A CA 1
ATOM 2878 C C . ASN A 1 346 ? 3.689 4.100 -40.998 1.00 82.75 346 ASN A C 1
ATOM 2880 O O . ASN A 1 346 ? 2.603 4.479 -41.427 1.00 82.75 346 ASN A O 1
ATOM 2884 N N . ASP A 1 347 ? 3.901 2.816 -40.666 1.00 83.06 347 ASP A N 1
ATOM 2885 C CA . ASP A 1 347 ? 2.847 1.801 -40.833 1.00 83.06 347 ASP A CA 1
ATOM 2886 C C . ASP A 1 347 ? 1.627 2.160 -39.971 1.00 83.06 347 ASP A C 1
ATOM 2888 O O . ASP A 1 347 ? 1.744 2.383 -38.757 1.00 83.06 347 ASP A O 1
ATOM 2892 N N . THR A 1 348 ? 0.465 2.252 -40.615 1.00 76.88 348 THR A N 1
ATOM 2893 C CA . THR A 1 348 ? -0.829 2.561 -39.995 1.00 76.88 348 THR A CA 1
ATOM 2894 C C . THR A 1 348 ? -1.447 1.349 -39.309 1.00 76.88 348 THR A C 1
ATOM 2896 O O . THR A 1 348 ? -2.328 1.508 -38.469 1.00 76.88 348 THR A O 1
ATOM 2899 N N . ARG A 1 349 ? -0.968 0.142 -39.625 1.00 75.75 349 ARG A N 1
ATOM 2900 C CA . ARG A 1 349 ? -1.427 -1.126 -39.045 1.00 75.75 349 ARG A CA 1
ATOM 2901 C C . ARG A 1 349 ? -0.634 -1.521 -37.796 1.00 75.75 349 ARG A C 1
ATOM 2903 O O . ARG A 1 349 ? -0.934 -2.537 -37.174 1.00 75.75 349 ARG A O 1
ATOM 2910 N N . ALA A 1 350 ? 0.376 -0.728 -37.438 1.00 82.31 350 ALA A N 1
ATOM 2911 C CA . ALA A 1 350 ? 1.164 -0.911 -36.230 1.00 82.31 350 ALA A CA 1
ATOM 2912 C C . ALA A 1 350 ? 0.328 -0.688 -34.961 1.00 82.31 350 ALA A C 1
ATOM 2914 O O . ALA A 1 350 ? -0.649 0.065 -34.950 1.00 82.31 350 ALA A O 1
ATOM 2915 N N . PHE A 1 351 ? 0.753 -1.305 -33.862 1.00 83.44 351 PHE A N 1
ATOM 2916 C CA . PHE A 1 351 ? 0.083 -1.163 -32.576 1.00 83.44 351 PHE A CA 1
ATOM 2917 C C . PHE A 1 351 ? 0.585 0.095 -31.879 1.00 83.44 351 PHE A C 1
ATOM 2919 O O . PHE A 1 351 ? 1.780 0.237 -31.616 1.00 83.44 351 PHE A O 1
ATOM 2926 N N . ASN A 1 352 ? -0.342 1.001 -31.574 1.00 89.44 352 ASN A N 1
ATOM 2927 C CA . ASN A 1 352 ? -0.053 2.267 -30.917 1.00 89.44 352 ASN A CA 1
ATOM 2928 C C . ASN A 1 352 ? -0.485 2.202 -29.452 1.00 89.44 352 ASN A C 1
ATOM 2930 O O . ASN A 1 352 ? -1.657 1.979 -29.151 1.00 89.44 352 ASN A O 1
ATOM 2934 N N . HIS A 1 353 ? 0.452 2.449 -28.544 1.00 90.50 353 HIS A N 1
ATOM 2935 C CA . HIS A 1 353 ? 0.197 2.554 -27.112 1.00 90.50 353 HIS A CA 1
ATOM 2936 C C . HIS A 1 353 ? 0.490 3.967 -26.607 1.00 90.50 353 HIS A C 1
ATOM 2938 O O . HIS A 1 353 ? 1.288 4.709 -27.180 1.00 90.50 353 HIS A O 1
ATOM 2944 N N . THR A 1 354 ? -0.155 4.331 -25.500 1.00 92.00 354 THR A N 1
ATOM 2945 C CA . THR A 1 354 ? 0.109 5.594 -24.795 1.00 92.00 354 THR A CA 1
ATOM 2946 C C . THR A 1 354 ? 0.886 5.339 -23.515 1.00 92.00 354 THR A C 1
ATOM 2948 O O . THR A 1 354 ? 0.763 4.274 -22.909 1.00 92.00 354 THR A O 1
ATOM 2951 N N . ILE A 1 355 ? 1.681 6.322 -23.102 1.00 91.44 355 ILE A N 1
ATOM 2952 C CA . ILE A 1 355 ? 2.499 6.253 -21.891 1.00 91.44 355 ILE A CA 1
ATOM 2953 C C . ILE A 1 355 ? 1.662 6.725 -20.695 1.00 91.44 355 ILE A C 1
ATOM 2955 O O . ILE A 1 355 ? 1.025 7.777 -20.745 1.00 91.44 355 ILE A O 1
ATOM 2959 N N . SER A 1 356 ? 1.656 5.942 -19.618 1.00 87.12 356 SER A N 1
ATOM 2960 C CA . SER A 1 356 ? 1.026 6.286 -18.339 1.00 87.12 356 SER A CA 1
ATOM 2961 C C . SER A 1 356 ? 2.022 6.890 -17.349 1.00 87.12 356 SER A C 1
ATOM 2963 O O . SER A 1 356 ? 1.666 7.798 -16.598 1.00 87.12 356 SER A O 1
ATOM 2965 N N . LYS A 1 357 ? 3.267 6.403 -17.355 1.00 89.12 357 LYS A N 1
ATOM 2966 C CA . LYS A 1 357 ? 4.327 6.820 -16.433 1.00 89.12 357 LYS A CA 1
ATOM 2967 C C . LYS A 1 357 ? 5.699 6.630 -17.065 1.00 89.12 357 LYS A C 1
ATOM 2969 O O . LYS A 1 357 ? 5.923 5.629 -17.732 1.00 89.12 357 LYS A O 1
ATOM 2974 N N . VAL A 1 358 ? 6.632 7.534 -16.783 1.00 91.50 358 VAL A N 1
ATOM 2975 C CA . VAL A 1 358 ? 8.063 7.326 -17.044 1.00 91.50 358 VAL A CA 1
ATOM 2976 C C . VAL A 1 358 ? 8.822 7.350 -15.721 1.00 91.50 358 VAL A C 1
ATOM 2978 O O . VAL A 1 358 ? 8.593 8.222 -14.884 1.00 91.50 358 VAL A O 1
ATOM 2981 N N . VAL A 1 359 ? 9.706 6.376 -15.521 1.00 91.88 359 VAL A N 1
ATOM 2982 C CA . VAL A 1 359 ? 10.625 6.290 -14.383 1.00 91.88 359 VAL A CA 1
ATOM 2983 C C . VAL A 1 359 ? 12.038 6.445 -14.922 1.00 91.88 359 VAL A C 1
ATOM 2985 O O . VAL A 1 359 ? 12.534 5.555 -15.605 1.00 91.88 359 VAL A O 1
ATOM 2988 N N . ILE A 1 360 ? 12.670 7.579 -14.635 1.00 92.00 360 ILE A N 1
ATOM 2989 C CA . ILE A 1 360 ? 14.080 7.828 -14.952 1.00 92.00 360 ILE A CA 1
ATOM 2990 C C . ILE A 1 360 ? 14.913 7.358 -13.764 1.00 92.00 360 ILE A C 1
ATOM 2992 O O . ILE A 1 360 ? 14.523 7.591 -12.622 1.00 92.00 360 ILE A O 1
ATOM 2996 N N . HIS A 1 361 ? 16.045 6.709 -14.021 1.00 90.75 361 HIS A N 1
ATOM 2997 C CA . HIS A 1 361 ? 16.939 6.271 -12.958 1.00 90.75 361 HIS A CA 1
ATOM 2998 C C . HIS A 1 361 ? 17.403 7.449 -12.084 1.00 90.75 361 HIS A C 1
ATOM 3000 O O . HIS A 1 361 ? 17.918 8.443 -12.595 1.00 90.75 361 HIS A O 1
ATOM 3006 N N . ASP A 1 362 ? 17.288 7.322 -10.758 1.00 92.44 362 ASP A N 1
ATOM 3007 C CA . ASP A 1 362 ? 17.539 8.418 -9.801 1.00 92.44 362 ASP A CA 1
ATOM 3008 C C . ASP A 1 362 ? 18.964 8.990 -9.873 1.00 92.44 362 ASP A C 1
ATOM 3010 O O . ASP A 1 362 ? 19.210 10.139 -9.511 1.00 92.44 362 ASP A O 1
ATOM 3014 N N . LYS A 1 363 ? 19.916 8.178 -10.345 1.00 91.38 363 LYS A N 1
ATOM 3015 C CA . LYS A 1 363 ? 21.328 8.555 -10.530 1.00 91.38 363 LYS A CA 1
ATOM 3016 C C . LYS A 1 363 ? 21.685 8.965 -11.969 1.00 91.38 363 LYS A C 1
ATOM 3018 O O . LYS A 1 363 ? 22.871 9.002 -12.296 1.00 91.38 363 LYS A O 1
ATOM 3023 N N . TRP A 1 364 ? 20.698 9.205 -12.838 1.00 90.31 364 TRP A N 1
ATOM 3024 C CA . TRP A 1 364 ? 20.933 9.721 -14.192 1.00 90.31 364 TRP A CA 1
ATOM 3025 C C . TRP A 1 364 ? 21.704 11.043 -14.133 1.00 90.31 364 TRP A C 1
ATOM 3027 O O . TRP A 1 364 ? 21.322 11.964 -13.408 1.00 90.31 364 TRP A O 1
ATOM 3037 N N . ASN A 1 365 ? 22.781 11.142 -14.909 1.00 85.19 365 ASN A N 1
ATOM 3038 C CA . ASN A 1 365 ? 23.599 12.343 -14.988 1.00 85.19 365 ASN A CA 1
ATOM 3039 C C . ASN A 1 365 ? 23.883 12.696 -16.448 1.00 85.19 365 ASN A C 1
ATOM 3041 O O . ASN A 1 365 ? 24.596 11.978 -17.145 1.00 85.19 365 ASN A O 1
ATOM 3045 N N . VAL A 1 366 ? 23.366 13.847 -16.877 1.00 84.94 366 VAL A N 1
ATOM 3046 C CA . VAL A 1 366 ? 23.487 14.342 -18.254 1.00 84.94 366 VAL A CA 1
ATOM 3047 C C . VAL A 1 366 ? 24.932 14.657 -18.661 1.00 84.94 366 VAL A C 1
ATOM 3049 O O . VAL A 1 366 ? 25.287 14.516 -19.827 1.00 84.94 366 VAL A O 1
ATOM 3052 N N . SER A 1 367 ? 25.791 15.054 -17.720 1.00 80.50 367 SER A N 1
ATOM 3053 C CA . SER A 1 367 ? 27.175 15.437 -18.019 1.00 80.50 367 SER A CA 1
ATOM 3054 C C . SER A 1 367 ? 28.079 14.224 -18.222 1.00 80.50 367 SER A C 1
ATOM 3056 O O . SER A 1 367 ? 28.966 14.245 -19.068 1.00 80.50 367 SER A O 1
ATOM 3058 N N . THR A 1 368 ? 27.876 13.164 -17.437 1.00 79.62 368 THR A N 1
ATOM 3059 C CA . THR A 1 368 ? 28.673 11.928 -17.527 1.00 79.62 368 THR A CA 1
ATOM 3060 C C . THR A 1 368 ? 28.006 10.845 -18.366 1.00 79.62 368 THR A C 1
ATOM 3062 O O . THR A 1 368 ? 28.630 9.822 -18.615 1.00 79.62 368 THR A O 1
ATOM 3065 N N . GLN A 1 369 ? 26.747 11.039 -18.773 1.00 81.75 369 GLN A N 1
ATOM 3066 C CA . GLN A 1 369 ? 25.928 10.024 -19.450 1.00 81.75 369 GLN A CA 1
ATOM 3067 C C . GLN A 1 369 ? 25.820 8.711 -18.640 1.00 81.75 369 GLN A C 1
ATOM 3069 O O . GLN A 1 369 ? 25.576 7.633 -19.178 1.00 81.75 369 GLN A O 1
ATOM 3074 N N . SER A 1 370 ? 26.017 8.788 -17.319 1.00 85.56 370 SER A N 1
ATOM 3075 C CA . SER A 1 370 ? 25.995 7.627 -16.427 1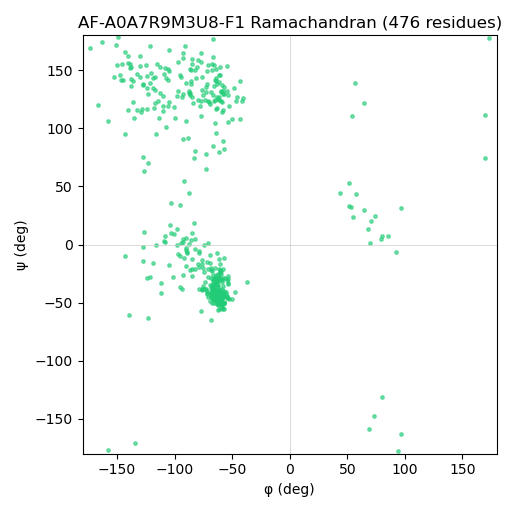.00 85.56 370 SER A CA 1
ATOM 3076 C C . SER A 1 370 ? 24.574 7.313 -15.978 1.00 85.56 370 SER A C 1
ATOM 3078 O O . SER A 1 370 ? 23.834 8.233 -15.613 1.00 85.56 370 SER A O 1
ATOM 3080 N N . ASN A 1 371 ? 24.237 6.024 -15.891 1.00 90.75 371 ASN A N 1
ATOM 3081 C CA . ASN A 1 371 ? 22.887 5.538 -15.582 1.00 90.75 371 ASN A CA 1
ATOM 3082 C C . ASN A 1 371 ? 21.821 6.047 -16.577 1.00 90.75 371 ASN A C 1
ATOM 3084 O O . ASN A 1 371 ? 20.742 6.473 -16.158 1.00 90.75 371 ASN A O 1
ATOM 3088 N N . ASP A 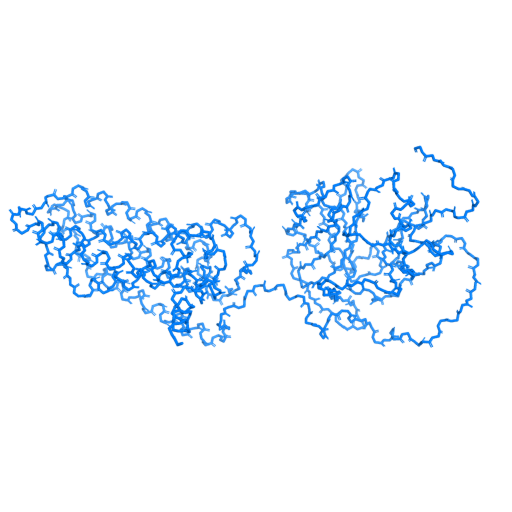1 372 ? 22.134 6.034 -17.880 1.00 92.12 372 ASP A N 1
ATOM 3089 C CA . ASP A 1 372 ? 21.224 6.437 -18.966 1.00 92.12 372 ASP A CA 1
ATOM 3090 C C . ASP A 1 372 ? 20.115 5.406 -19.215 1.00 92.12 372 ASP A C 1
ATOM 3092 O O . ASP A 1 372 ? 20.054 4.744 -20.248 1.00 92.12 372 ASP A O 1
ATOM 3096 N N . ILE A 1 373 ? 19.243 5.220 -18.229 1.00 95.19 373 ILE A N 1
ATOM 3097 C CA . ILE A 1 373 ? 18.185 4.217 -18.280 1.00 95.19 373 ILE A CA 1
ATOM 3098 C C . ILE A 1 373 ? 16.877 4.776 -17.729 1.00 95.19 373 ILE A C 1
ATOM 3100 O O . ILE A 1 373 ? 16.827 5.446 -16.693 1.00 95.19 373 ILE A O 1
ATOM 3104 N N . ALA A 1 374 ? 15.797 4.478 -18.440 1.00 95.25 374 ALA A N 1
ATOM 3105 C CA . ALA A 1 374 ? 14.441 4.784 -18.037 1.00 95.25 374 ALA A CA 1
ATOM 3106 C C . ALA A 1 374 ? 13.486 3.640 -18.387 1.00 95.25 374 ALA A C 1
ATOM 3108 O O . ALA A 1 374 ? 13.717 2.840 -19.297 1.00 95.25 374 ALA A O 1
ATOM 3109 N N . LEU A 1 375 ? 12.379 3.594 -17.655 1.00 96.69 375 LEU A N 1
ATOM 3110 C CA . LEU A 1 375 ? 11.270 2.684 -17.887 1.00 96.69 375 LEU A CA 1
ATOM 3111 C C . LEU A 1 375 ? 10.018 3.490 -18.224 1.00 96.69 375 LEU A C 1
ATOM 3113 O O . LEU A 1 375 ? 9.567 4.306 -17.419 1.00 96.69 375 LEU A O 1
ATOM 3117 N N . ALA A 1 376 ? 9.435 3.243 -19.394 1.00 94.81 376 ALA A N 1
ATOM 3118 C CA . ALA A 1 376 ? 8.146 3.800 -19.783 1.00 94.81 376 ALA A CA 1
ATOM 3119 C C . ALA A 1 376 ? 7.049 2.748 -19.577 1.00 94.81 376 ALA A C 1
ATOM 3121 O O . ALA A 1 376 ? 7.067 1.678 -20.186 1.00 94.81 376 ALA A O 1
ATOM 3122 N N . MET A 1 377 ? 6.091 3.058 -18.708 1.00 92.00 377 MET A N 1
ATOM 3123 C CA . MET A 1 377 ? 4.899 2.257 -18.468 1.00 92.00 377 MET A CA 1
ATOM 3124 C C . MET A 1 377 ? 3.813 2.649 -19.464 1.00 92.00 377 MET A C 1
ATOM 3126 O O . MET A 1 377 ? 3.482 3.828 -19.609 1.00 92.00 377 MET A O 1
ATOM 3130 N N . LEU A 1 378 ? 3.219 1.664 -20.124 1.00 88.12 378 LEU A N 1
ATOM 3131 C CA . LEU A 1 378 ? 2.092 1.855 -21.025 1.00 88.12 378 LEU A CA 1
ATOM 3132 C C . LEU A 1 378 ? 0.778 1.968 -20.240 1.00 88.12 378 LEU A C 1
ATOM 3134 O O . LEU A 1 378 ? 0.633 1.444 -19.132 1.00 88.12 378 LEU A O 1
ATOM 3138 N N . LYS A 1 379 ? -0.205 2.669 -20.808 1.00 81.94 379 LYS A N 1
ATOM 3139 C CA . LYS A 1 379 ? -1.557 2.781 -20.240 1.00 81.94 379 LYS A CA 1
ATOM 3140 C C . LYS A 1 379 ? -2.369 1.502 -20.452 1.00 81.94 379 LYS A C 1
ATOM 3142 O O . LYS A 1 379 ? -3.117 1.102 -19.565 1.00 81.94 379 LYS A O 1
ATOM 3147 N N . GLN A 1 380 ? -2.216 0.869 -21.612 1.00 82.00 380 GLN A N 1
ATOM 3148 C CA . GLN A 1 380 ? -2.847 -0.402 -21.968 1.00 82.00 380 GLN A CA 1
ATOM 3149 C C . GLN A 1 380 ? -1.815 -1.532 -21.964 1.00 82.00 380 GLN A C 1
ATOM 3151 O O . GLN A 1 380 ? -0.676 -1.315 -22.381 1.00 82.00 380 GLN A O 1
ATOM 3156 N N . GLN A 1 381 ? -2.232 -2.723 -21.525 1.00 76.94 381 GLN A N 1
ATOM 3157 C CA . GLN A 1 381 ? -1.432 -3.946 -21.643 1.00 76.94 381 GLN A CA 1
ATOM 3158 C C . GLN A 1 381 ? -1.218 -4.310 -23.116 1.00 76.94 381 GLN A C 1
ATOM 3160 O O . GLN A 1 381 ? -2.126 -4.169 -23.937 1.00 76.94 381 GLN A O 1
ATOM 3165 N N . ILE A 1 382 ? -0.014 -4.772 -23.432 1.00 79.81 382 ILE A N 1
ATOM 3166 C CA . ILE A 1 382 ? 0.369 -5.355 -24.710 1.00 79.81 382 ILE A CA 1
ATOM 3167 C C . ILE A 1 382 ? -0.224 -6.757 -24.767 1.00 79.81 382 ILE A C 1
ATOM 3169 O O . ILE A 1 382 ? -0.030 -7.571 -23.866 1.00 79.81 382 ILE A O 1
ATOM 3173 N N . ILE A 1 383 ? -0.924 -7.047 -25.857 1.00 76.88 383 ILE A N 1
ATOM 3174 C CA . ILE A 1 383 ? -1.338 -8.406 -26.184 1.00 76.88 383 ILE A CA 1
ATOM 3175 C C . ILE A 1 383 ? -0.219 -9.001 -27.029 1.00 76.88 383 ILE A C 1
ATOM 3177 O O . ILE A 1 383 ? -0.051 -8.615 -28.187 1.00 76.88 383 ILE A O 1
ATOM 3181 N N . PHE A 1 384 ? 0.570 -9.901 -26.441 1.00 77.00 384 PHE A N 1
ATOM 3182 C CA . PHE A 1 384 ? 1.645 -10.566 -27.170 1.00 77.00 384 PHE A CA 1
ATOM 3183 C C . PHE A 1 384 ? 1.083 -11.417 -28.303 1.00 77.00 384 PHE A C 1
ATOM 3185 O O . PHE A 1 384 ? 0.072 -12.105 -28.157 1.00 77.00 384 PHE A O 1
ATOM 3192 N N . LYS A 1 385 ? 1.760 -11.351 -29.446 1.00 69.06 385 LYS A N 1
ATOM 3193 C CA . LYS A 1 385 ? 1.392 -12.075 -30.658 1.00 69.06 385 LYS A CA 1
ATOM 3194 C C . LYS A 1 385 ? 2.614 -12.829 -31.144 1.00 69.06 385 LYS A C 1
ATOM 3196 O O . LYS A 1 385 ? 3.623 -12.219 -31.488 1.00 69.06 385 LYS A O 1
ATOM 3201 N N . THR A 1 386 ? 2.522 -14.151 -31.145 1.00 63.78 386 THR A N 1
ATOM 3202 C CA . THR A 1 386 ? 3.619 -15.061 -31.509 1.00 63.78 386 THR A CA 1
ATOM 3203 C C . THR A 1 386 ? 3.401 -15.753 -32.856 1.00 63.78 386 THR A C 1
ATOM 3205 O O . THR A 1 386 ? 4.242 -16.548 -33.270 1.00 63.78 386 THR A O 1
ATOM 3208 N N . ASP A 1 387 ? 2.304 -15.448 -33.557 1.00 61.97 387 ASP A N 1
ATOM 3209 C CA . ASP A 1 387 ? 2.024 -15.986 -34.889 1.00 61.97 387 ASP A CA 1
ATOM 3210 C C . ASP A 1 387 ? 2.848 -15.255 -35.961 1.00 61.97 387 ASP A C 1
ATOM 3212 O O . ASP A 1 387 ? 2.710 -14.047 -36.158 1.00 61.97 387 ASP A O 1
ATOM 3216 N N . ALA A 1 388 ? 3.692 -16.012 -36.664 1.00 56.09 388 ALA A N 1
ATOM 3217 C CA . ALA A 1 388 ? 4.563 -15.536 -37.734 1.00 56.09 388 ALA A CA 1
ATOM 3218 C C . ALA A 1 388 ? 3.812 -15.111 -39.011 1.00 56.09 388 ALA A C 1
ATOM 3220 O O . ALA A 1 388 ? 4.398 -14.436 -39.855 1.00 56.09 388 ALA A O 1
ATOM 3221 N N . ASN A 1 389 ? 2.539 -15.495 -39.163 1.00 53.41 389 ASN A N 1
ATOM 3222 C CA . ASN A 1 389 ? 1.693 -15.096 -40.291 1.00 53.41 389 ASN A CA 1
ATOM 3223 C C . ASN A 1 389 ? 0.966 -13.754 -40.048 1.00 53.41 389 ASN A C 1
ATOM 3225 O O . ASN A 1 389 ? 0.204 -13.299 -40.902 1.00 53.41 389 ASN A O 1
ATOM 3229 N N . GLN A 1 390 ? 1.188 -13.117 -38.890 1.00 58.47 390 GLN A N 1
ATOM 3230 C CA . GLN A 1 390 ? 0.663 -11.803 -38.504 1.00 58.47 390 GLN A CA 1
ATOM 3231 C C . GLN A 1 390 ? 1.770 -10.930 -37.875 1.00 58.47 390 GLN A C 1
ATOM 3233 O O . GLN A 1 390 ? 2.946 -11.277 -37.886 1.00 58.47 390 GLN A O 1
ATOM 3238 N N . TYR A 1 391 ? 1.392 -9.783 -37.299 1.00 66.38 391 TYR A N 1
ATOM 3239 C CA . TYR A 1 391 ? 2.295 -8.933 -36.523 1.00 66.38 391 TYR A CA 1
ATOM 3240 C C . TYR A 1 391 ? 2.820 -9.657 -35.277 1.00 66.38 391 TYR A C 1
ATOM 3242 O O . TYR A 1 391 ? 2.036 -9.965 -34.379 1.00 66.38 391 TYR A O 1
ATOM 3250 N N . MET A 1 392 ? 4.137 -9.870 -35.197 1.00 76.88 392 MET A N 1
ATOM 3251 C CA . MET A 1 392 ? 4.789 -10.432 -34.012 1.00 76.88 392 MET A CA 1
ATOM 3252 C C . MET A 1 392 ? 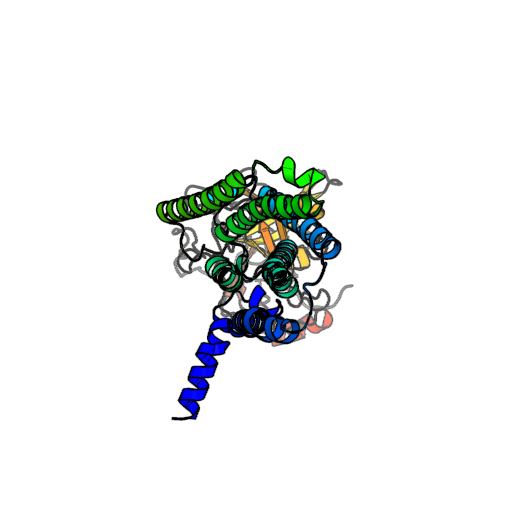5.151 -9.334 -33.004 1.00 76.88 392 MET A C 1
ATOM 3254 O O . MET A 1 392 ? 5.805 -8.350 -33.358 1.00 76.88 392 MET A O 1
ATOM 3258 N N . ILE A 1 393 ? 4.749 -9.523 -31.747 1.00 84.88 393 ILE A N 1
ATOM 3259 C CA . ILE A 1 393 ? 5.092 -8.652 -30.616 1.00 84.88 393 ILE A CA 1
ATOM 3260 C C . ILE A 1 393 ? 5.470 -9.539 -29.440 1.00 84.88 393 ILE A C 1
ATOM 3262 O O . ILE A 1 393 ? 4.660 -10.359 -29.002 1.00 84.88 393 ILE A O 1
ATOM 3266 N N . ASN A 1 394 ? 6.684 -9.358 -28.926 1.00 86.12 394 ASN A N 1
ATOM 3267 C CA . ASN A 1 394 ? 7.201 -10.124 -27.798 1.00 86.12 394 ASN A CA 1
ATOM 3268 C C . ASN A 1 394 ? 8.217 -9.301 -26.990 1.00 86.12 394 ASN A C 1
ATOM 3270 O O . ASN A 1 394 ? 8.625 -8.224 -27.409 1.00 86.12 394 ASN A O 1
ATOM 3274 N N . THR A 1 395 ? 8.639 -9.806 -25.838 1.00 89.50 395 THR A N 1
ATOM 3275 C CA . THR A 1 395 ? 9.643 -9.180 -24.968 1.00 89.50 395 THR A CA 1
ATOM 3276 C C . THR A 1 395 ? 11.076 -9.563 -25.340 1.00 89.50 395 THR A C 1
ATOM 3278 O O . THR A 1 395 ? 11.323 -10.693 -25.769 1.00 89.50 395 THR A O 1
ATOM 3281 N N . VAL A 1 396 ? 12.037 -8.677 -25.074 1.00 92.00 396 VAL A N 1
ATOM 3282 C CA . VAL A 1 396 ? 13.468 -9.013 -25.021 1.00 92.00 396 VAL A CA 1
ATOM 3283 C C . VAL A 1 396 ? 13.827 -9.602 -23.653 1.00 92.00 396 VAL A C 1
ATOM 3285 O O . VAL A 1 396 ? 13.212 -9.250 -22.647 1.00 92.00 396 VAL A O 1
ATOM 3288 N N . CYS A 1 397 ? 14.821 -10.488 -23.605 1.00 89.44 397 CYS A N 1
ATOM 3289 C CA . CYS A 1 397 ? 15.383 -10.964 -22.341 1.00 89.44 397 CYS A CA 1
ATOM 3290 C C . CYS A 1 397 ? 16.301 -9.903 -21.720 1.00 89.44 397 CYS A C 1
ATOM 3292 O O . CYS A 1 397 ? 17.025 -9.207 -22.435 1.00 89.44 397 CYS A O 1
ATOM 3294 N N . LEU A 1 398 ? 16.298 -9.805 -20.391 1.00 90.00 398 LEU A N 1
ATOM 3295 C CA . LEU A 1 398 ? 17.243 -8.976 -19.646 1.00 90.00 398 LEU A CA 1
ATOM 3296 C C . LEU A 1 398 ? 18.434 -9.817 -19.189 1.00 90.00 398 LEU A C 1
ATOM 3298 O O . LEU A 1 398 ? 18.280 -10.992 -18.865 1.00 90.00 398 LEU A O 1
ATOM 3302 N N . ALA A 1 399 ? 19.615 -9.204 -19.160 1.00 86.69 399 ALA A N 1
ATOM 3303 C CA . ALA A 1 399 ? 20.807 -9.842 -18.620 1.00 86.69 399 ALA A CA 1
ATOM 3304 C C . ALA A 1 399 ? 20.726 -9.951 -17.089 1.00 86.69 399 ALA A C 1
ATOM 3306 O O . ALA A 1 399 ? 20.142 -9.093 -16.418 1.00 86.69 399 ALA A O 1
ATOM 3307 N N . GLU A 1 400 ? 21.347 -10.991 -16.533 1.00 84.81 400 GLU A N 1
ATOM 3308 C CA . GLU A 1 400 ? 21.493 -11.133 -15.087 1.00 84.81 400 GLU A CA 1
ATOM 3309 C C . GLU A 1 400 ? 22.430 -10.065 -14.512 1.00 84.81 400 GLU A C 1
ATOM 3311 O O . GLU A 1 400 ? 23.315 -9.522 -15.182 1.00 84.81 400 GLU A O 1
ATOM 3316 N N . LYS A 1 401 ? 22.252 -9.761 -13.226 1.00 84.38 401 LYS A N 1
ATOM 3317 C CA . LYS A 1 401 ? 23.091 -8.784 -12.536 1.00 84.38 401 LYS A CA 1
ATOM 3318 C C . LYS A 1 401 ? 24.547 -9.261 -12.508 1.00 84.38 401 LYS A C 1
ATOM 3320 O O . LYS A 1 401 ? 24.837 -10.322 -11.971 1.00 84.38 401 LYS A O 1
ATOM 3325 N N . GLY A 1 402 ? 25.454 -8.419 -13.003 1.00 82.75 402 GLY A N 1
ATOM 3326 C CA . GLY A 1 402 ? 26.888 -8.723 -13.074 1.00 82.75 402 GLY A CA 1
ATOM 3327 C C . GLY A 1 402 ? 27.295 -9.512 -14.319 1.00 82.75 402 GLY A C 1
ATOM 3328 O O . GLY A 1 402 ? 28.444 -9.930 -14.412 1.00 82.75 402 GLY A O 1
ATOM 3329 N N . HIS A 1 403 ? 26.378 -9.723 -15.269 1.00 85.12 403 HIS A N 1
ATOM 3330 C CA . HIS A 1 403 ? 26.724 -10.280 -16.568 1.00 85.12 403 HIS A CA 1
ATOM 3331 C C . HIS A 1 403 ? 27.546 -9.274 -17.383 1.00 85.12 403 HIS A C 1
ATOM 3333 O O . HIS A 1 403 ? 27.074 -8.176 -17.679 1.00 85.12 403 HIS A O 1
ATOM 3339 N N . GLU A 1 404 ? 28.754 -9.674 -17.772 1.00 85.00 404 GLU A N 1
ATOM 3340 C CA . GLU A 1 404 ? 29.631 -8.872 -18.623 1.00 85.00 404 GLU A CA 1
ATOM 3341 C C . GLU A 1 404 ? 29.346 -9.143 -20.110 1.00 85.00 404 GLU A C 1
ATOM 3343 O O . GLU A 1 404 ? 29.268 -10.306 -20.524 1.00 85.00 404 GLU A O 1
ATOM 3348 N N . PRO A 1 405 ? 29.198 -8.097 -20.942 1.00 84.94 405 PRO A N 1
ATOM 3349 C CA . PRO A 1 405 ? 28.912 -8.251 -22.361 1.00 84.94 405 PRO A CA 1
ATOM 3350 C C . PRO A 1 405 ? 30.096 -8.907 -23.089 1.00 84.94 405 PRO A C 1
ATOM 3352 O O . PRO A 1 405 ? 31.250 -8.541 -22.880 1.00 84.94 405 PRO A O 1
ATOM 3355 N N . THR A 1 406 ? 29.825 -9.864 -23.983 1.00 86.25 406 THR A N 1
ATOM 3356 C CA . THR A 1 406 ? 30.856 -10.551 -24.783 1.00 86.25 406 THR A CA 1
ATOM 3357 C C . THR A 1 406 ? 30.407 -10.764 -26.231 1.00 86.25 406 THR A C 1
ATOM 3359 O O . THR A 1 406 ? 29.216 -10.836 -26.528 1.00 86.25 406 THR A O 1
ATOM 3362 N N . GLY A 1 407 ? 31.369 -10.887 -27.150 1.00 85.44 407 GLY A N 1
ATOM 3363 C CA . GLY A 1 407 ? 31.107 -11.269 -28.539 1.00 85.44 407 GLY A CA 1
ATOM 3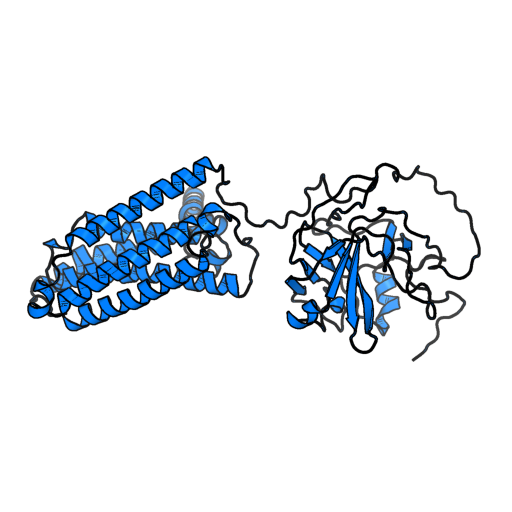364 C C . GLY A 1 407 ? 30.601 -10.129 -29.428 1.00 85.44 407 GLY A C 1
ATOM 3365 O O . GLY A 1 407 ? 31.215 -9.065 -29.494 1.00 85.44 407 GLY A O 1
ATOM 3366 N N . TYR A 1 408 ? 29.524 -10.401 -30.169 1.00 82.44 408 TYR A N 1
ATOM 3367 C CA . TYR A 1 408 ? 28.940 -9.502 -31.165 1.00 82.44 408 TYR A CA 1
ATOM 3368 C C . TYR A 1 408 ? 27.519 -9.107 -30.770 1.00 82.44 408 TYR A C 1
ATOM 3370 O O . TYR A 1 408 ? 26.746 -9.931 -30.281 1.00 82.44 408 TYR A O 1
ATOM 3378 N N . PHE A 1 409 ? 27.153 -7.867 -31.068 1.00 85.19 409 PHE A N 1
ATOM 3379 C CA . PHE A 1 409 ? 25.834 -7.299 -30.822 1.00 85.19 409 PHE A CA 1
ATOM 3380 C C . PHE A 1 409 ? 25.130 -7.008 -32.134 1.00 85.19 409 PHE A C 1
ATOM 3382 O O . PHE A 1 409 ? 25.763 -6.743 -33.152 1.00 85.19 409 PHE A O 1
ATOM 3389 N N . THR A 1 410 ? 23.803 -7.027 -32.106 1.00 85.00 410 THR A N 1
ATOM 3390 C CA . THR A 1 410 ? 22.988 -6.514 -33.206 1.00 85.00 410 THR A CA 1
ATOM 3391 C C . THR A 1 410 ? 22.382 -5.188 -32.787 1.00 85.00 410 THR A C 1
ATOM 3393 O O . THR A 1 410 ? 21.617 -5.135 -31.827 1.00 85.00 410 THR A O 1
ATOM 3396 N N . VAL A 1 411 ? 22.714 -4.131 -33.515 1.00 85.69 411 VAL A N 1
ATOM 3397 C CA . VAL A 1 411 ? 22.091 -2.817 -33.381 1.00 85.69 411 VAL A CA 1
ATOM 3398 C C . VAL A 1 411 ? 20.945 -2.757 -34.372 1.00 85.69 411 VAL A C 1
ATOM 3400 O O . VAL A 1 411 ? 21.133 -3.095 -35.536 1.00 85.69 411 VAL A O 1
ATOM 3403 N N . ALA A 1 412 ? 19.761 -2.358 -33.917 1.00 88.31 412 ALA A N 1
ATOM 3404 C CA . ALA A 1 412 ? 18.590 -2.206 -34.769 1.00 88.31 412 ALA A CA 1
ATOM 3405 C C . ALA A 1 412 ? 17.835 -0.923 -34.415 1.00 88.31 412 ALA A C 1
ATOM 3407 O O . ALA A 1 412 ? 17.730 -0.567 -33.240 1.00 88.31 412 ALA A O 1
ATOM 3408 N N . GLY A 1 413 ? 17.302 -0.227 -35.419 1.00 87.62 413 GLY A N 1
ATOM 3409 C CA . GLY A 1 413 ? 16.555 1.008 -35.192 1.00 87.62 413 GLY A CA 1
ATOM 3410 C C . GLY A 1 413 ? 16.166 1.765 -36.459 1.00 87.62 413 GLY A C 1
ATOM 3411 O O . GLY A 1 413 ? 16.506 1.379 -37.575 1.00 87.62 413 GLY A O 1
ATOM 3412 N N . PHE A 1 414 ? 15.449 2.871 -36.255 1.00 84.94 414 PHE A N 1
ATOM 3413 C CA . PHE A 1 414 ? 14.998 3.807 -37.295 1.00 84.94 414 PHE A CA 1
ATOM 3414 C C . PHE A 1 414 ? 15.863 5.081 -37.312 1.00 84.94 414 PHE A C 1
ATOM 3416 O O . PHE A 1 414 ? 15.364 6.201 -37.454 1.00 84.94 414 PHE A O 1
ATOM 3423 N N . GLY A 1 415 ? 17.162 4.907 -37.050 1.00 72.94 415 GLY A N 1
ATOM 3424 C CA . GLY A 1 415 ? 18.136 5.990 -36.956 1.00 72.94 415 GLY A CA 1
ATOM 3425 C C . GLY A 1 415 ? 18.383 6.696 -38.290 1.00 72.94 415 GLY A C 1
ATOM 3426 O O . GLY A 1 415 ? 17.832 6.332 -39.331 1.00 72.94 415 GLY A O 1
ATOM 3427 N N . GLN A 1 416 ? 19.207 7.740 -38.248 1.00 66.38 416 GLN A N 1
ATOM 3428 C CA . GLN A 1 416 ? 19.636 8.457 -39.445 1.00 66.38 416 GLN A CA 1
ATOM 3429 C C . GLN A 1 416 ? 20.630 7.598 -40.239 1.00 66.38 416 GLN A C 1
ATOM 3431 O O . GLN A 1 416 ? 21.560 7.051 -39.652 1.00 66.38 416 GLN A O 1
ATOM 3436 N N . LEU A 1 417 ? 20.421 7.461 -41.552 1.00 62.28 417 LEU A N 1
ATOM 3437 C CA . LEU A 1 417 ? 21.240 6.582 -42.401 1.00 62.28 417 LEU A CA 1
ATOM 3438 C C . LEU A 1 417 ? 22.624 7.172 -42.731 1.00 62.28 417 LEU A C 1
ATOM 3440 O O . LEU A 1 417 ? 23.534 6.425 -43.073 1.00 62.28 417 LEU A O 1
ATOM 3444 N N . GLY A 1 418 ? 22.806 8.481 -42.527 1.00 57.81 418 GLY A N 1
ATOM 3445 C CA . GLY A 1 418 ? 24.053 9.225 -42.711 1.00 57.81 418 GLY A CA 1
ATOM 3446 C C . GLY A 1 418 ? 23.928 10.672 -42.225 1.00 57.81 418 GLY A C 1
ATOM 3447 O O . GLY A 1 418 ? 22.822 11.143 -41.974 1.00 57.81 418 GLY A O 1
ATOM 3448 N N . GLU A 1 419 ? 25.045 11.398 -42.121 1.00 46.06 419 GLU A N 1
ATOM 3449 C CA . GLU A 1 419 ? 25.138 12.762 -41.552 1.00 46.06 419 GLU A CA 1
ATOM 3450 C C . GLU A 1 419 ? 24.167 13.783 -42.188 1.00 46.06 419 GLU A C 1
ATOM 3452 O O . GLU A 1 419 ? 23.692 14.715 -41.531 1.00 46.06 419 GLU A O 1
ATOM 3457 N N . HIS A 1 420 ? 23.785 13.564 -43.450 1.00 55.19 420 HIS A N 1
ATOM 3458 C CA . HIS A 1 420 ? 22.844 14.405 -44.200 1.00 55.19 420 HIS A CA 1
ATOM 3459 C C . HIS A 1 420 ? 21.672 13.632 -44.819 1.00 55.19 420 HIS A C 1
ATOM 3461 O O . HIS A 1 420 ? 20.920 14.183 -45.621 1.00 55.19 420 HIS A O 1
ATOM 3467 N N . GLU A 1 421 ? 21.494 12.363 -44.453 1.00 62.19 421 GLU A N 1
ATOM 3468 C CA . GLU A 1 421 ? 20.405 11.538 -44.976 1.00 62.19 421 GLU A CA 1
ATOM 3469 C C . GLU A 1 421 ? 19.175 11.598 -44.069 1.00 62.19 421 GLU A C 1
ATOM 3471 O O . GLU A 1 421 ? 19.249 11.963 -42.892 1.00 62.19 421 GLU A O 1
ATOM 3476 N N . SER A 1 422 ? 18.014 11.243 -44.617 1.00 65.06 422 SER A N 1
ATOM 3477 C CA . SER A 1 422 ? 16.790 11.097 -43.836 1.00 65.06 422 SER A CA 1
ATOM 3478 C C . SER A 1 422 ? 16.883 9.918 -42.859 1.00 65.06 422 SER A C 1
ATOM 3480 O O . SER A 1 422 ? 17.696 9.003 -43.003 1.00 65.06 422 SER A O 1
ATOM 3482 N N . LYS A 1 423 ? 16.014 9.928 -41.843 1.00 70.31 423 LYS A N 1
ATOM 3483 C CA . LYS A 1 423 ? 15.809 8.754 -40.983 1.00 70.31 423 LYS A CA 1
ATOM 3484 C C . LYS A 1 423 ? 15.322 7.577 -41.823 1.00 70.31 423 LYS A C 1
ATOM 3486 O O . LYS A 1 423 ? 14.567 7.777 -42.774 1.00 70.31 423 LYS A O 1
ATOM 3491 N N . ALA A 1 424 ? 15.734 6.372 -41.447 1.00 74.75 424 ALA A N 1
ATOM 3492 C CA . ALA A 1 424 ? 15.310 5.165 -42.134 1.00 74.75 424 ALA A CA 1
ATOM 3493 C C . ALA A 1 424 ? 13.788 4.977 -42.017 1.00 74.75 424 ALA A C 1
ATOM 3495 O O . ALA A 1 424 ? 13.231 4.984 -40.916 1.00 74.75 424 ALA A O 1
ATOM 3496 N N . GLU A 1 425 ? 13.111 4.796 -43.152 1.00 81.25 425 GLU A N 1
ATOM 3497 C CA . GLU A 1 425 ? 11.684 4.454 -43.168 1.00 81.25 425 GLU A CA 1
ATOM 3498 C C . GLU A 1 425 ? 11.462 2.997 -42.748 1.00 81.25 425 GLU A C 1
ATOM 3500 O O . GLU A 1 425 ? 10.526 2.703 -41.997 1.00 81.25 425 GLU A O 1
ATOM 3505 N N . ASN A 1 426 ? 12.370 2.117 -43.184 1.00 86.25 426 ASN A N 1
ATOM 3506 C CA . ASN A 1 426 ? 12.441 0.710 -42.813 1.00 86.25 426 ASN A CA 1
ATOM 3507 C C . ASN A 1 426 ? 13.400 0.497 -41.638 1.00 86.25 426 ASN A C 1
ATOM 3509 O O . ASN A 1 426 ? 14.456 1.128 -41.560 1.00 86.25 426 ASN A O 1
ATOM 3513 N N . LEU A 1 427 ? 13.060 -0.445 -40.759 1.00 86.81 427 LEU A N 1
ATOM 3514 C CA . LEU A 1 427 ? 13.910 -0.866 -39.653 1.00 86.81 427 LEU A CA 1
ATOM 3515 C C . LEU A 1 427 ? 15.241 -1.392 -40.195 1.00 86.81 427 LEU A C 1
ATOM 3517 O O . LEU A 1 427 ? 15.253 -2.339 -40.976 1.00 86.81 427 LEU A O 1
ATOM 3521 N N . GLN A 1 428 ? 16.347 -0.802 -39.755 1.00 86.25 428 GLN A N 1
ATOM 3522 C CA . GLN A 1 428 ? 17.690 -1.245 -40.118 1.00 86.25 428 GLN A CA 1
ATOM 3523 C C . GLN A 1 428 ? 18.272 -2.146 -39.039 1.00 86.25 428 GLN A C 1
ATOM 3525 O O . GLN A 1 428 ? 17.896 -2.033 -37.867 1.00 86.25 428 GLN A O 1
ATOM 3530 N N . LYS A 1 429 ? 19.239 -2.984 -39.419 1.00 83.75 429 LYS A N 1
ATOM 3531 C CA . LYS A 1 429 ? 20.095 -3.715 -38.485 1.00 83.75 429 LYS A CA 1
ATOM 3532 C C . LYS A 1 429 ? 21.561 -3.730 -38.924 1.00 83.75 429 LYS A C 1
ATOM 3534 O O . LYS A 1 429 ? 21.874 -3.698 -40.112 1.00 83.75 429 LYS A O 1
ATOM 3539 N N . LEU A 1 430 ? 22.453 -3.839 -37.947 1.00 81.75 430 LEU A N 1
ATOM 3540 C CA . LEU A 1 430 ? 23.896 -3.980 -38.125 1.00 81.75 430 LEU A CA 1
ATOM 3541 C C . LEU A 1 430 ? 24.457 -4.899 -37.035 1.00 81.75 430 LEU A C 1
ATOM 3543 O O . LEU A 1 430 ? 24.040 -4.817 -35.881 1.00 81.75 430 LEU A O 1
ATOM 3547 N N . VAL A 1 431 ? 25.421 -5.752 -37.381 1.00 80.56 431 VAL A N 1
ATOM 3548 C CA . VAL A 1 431 ? 26.171 -6.548 -36.400 1.00 80.56 431 VAL A CA 1
ATOM 3549 C C . VAL A 1 431 ? 27.501 -5.862 -36.100 1.00 80.56 431 VAL A C 1
ATOM 3551 O O . VAL A 1 431 ? 28.251 -5.554 -37.021 1.00 80.56 431 VAL A O 1
ATOM 3554 N N . VAL A 1 432 ? 27.800 -5.647 -34.819 1.00 80.25 432 VAL A N 1
ATOM 3555 C CA . VAL A 1 432 ? 29.009 -4.954 -34.348 1.00 80.25 432 VAL A CA 1
ATOM 3556 C C . VAL A 1 432 ? 29.736 -5.765 -33.271 1.00 80.25 432 VAL A C 1
ATOM 3558 O O . VAL A 1 432 ? 29.079 -6.425 -32.465 1.00 80.25 432 VAL A O 1
ATOM 3561 N N . PRO A 1 433 ? 31.077 -5.753 -33.222 1.00 81.19 433 PRO A N 1
ATOM 3562 C CA . PRO A 1 433 ? 31.827 -6.411 -32.155 1.00 81.19 433 PRO A CA 1
ATOM 3563 C C . PRO A 1 433 ? 31.813 -5.590 -30.859 1.00 81.19 433 PRO A C 1
ATOM 3565 O O . PRO A 1 433 ? 31.662 -4.366 -30.892 1.00 81.19 433 PRO A O 1
ATOM 3568 N N . LEU A 1 434 ? 32.038 -6.252 -29.721 1.00 84.56 434 LEU A N 1
ATOM 3569 C CA . LEU A 1 434 ? 32.429 -5.574 -28.484 1.00 84.56 434 LEU A CA 1
ATOM 3570 C C . LEU A 1 434 ? 33.747 -4.816 -28.694 1.00 84.56 434 LEU A C 1
ATOM 3572 O O . LEU A 1 434 ? 34.717 -5.380 -29.201 1.00 84.56 434 LEU A O 1
ATOM 3576 N N . TYR A 1 435 ? 33.790 -3.558 -28.263 1.00 83.62 435 TYR A N 1
ATOM 3577 C CA . TYR A 1 435 ? 34.979 -2.716 -28.316 1.00 83.62 435 TYR A CA 1
ATOM 3578 C C . TYR A 1 435 ? 35.588 -2.556 -26.920 1.00 83.62 435 TYR A C 1
ATOM 3580 O O . TYR A 1 435 ? 34.875 -2.429 -25.924 1.00 83.62 435 TYR A O 1
ATOM 3588 N N . ASP A 1 436 ? 36.919 -2.548 -26.843 1.00 84.06 436 ASP A N 1
ATOM 3589 C CA . ASP A 1 436 ? 37.639 -2.453 -25.572 1.00 84.06 436 ASP A CA 1
ATOM 3590 C C . ASP A 1 436 ? 37.287 -1.158 -24.816 1.00 84.06 436 ASP A C 1
ATOM 3592 O O . ASP A 1 436 ? 37.457 -0.046 -25.326 1.00 84.06 436 ASP A O 1
ATOM 3596 N N . HIS A 1 437 ? 36.806 -1.305 -23.578 1.00 83.81 437 HIS A N 1
ATOM 3597 C CA . HIS A 1 437 ? 36.303 -0.189 -22.775 1.00 83.81 437 HIS A CA 1
ATOM 3598 C C . HIS A 1 437 ? 37.393 0.837 -22.422 1.00 83.81 437 HIS A C 1
ATOM 3600 O O . HIS A 1 437 ? 37.113 2.038 -22.377 1.00 83.81 437 HIS A O 1
ATOM 3606 N N . LYS A 1 438 ? 38.649 0.408 -22.217 1.00 85.06 438 LYS A N 1
ATOM 3607 C CA . LYS A 1 438 ? 39.754 1.330 -21.905 1.00 85.06 438 LYS A CA 1
ATOM 3608 C C . LYS A 1 438 ? 40.092 2.186 -23.118 1.00 85.06 438 LYS A C 1
ATOM 3610 O O . LYS A 1 438 ? 40.116 3.409 -23.004 1.00 85.06 438 LYS A O 1
ATOM 3615 N N . LYS A 1 439 ? 40.245 1.558 -24.287 1.00 85.50 439 LYS A N 1
ATOM 3616 C CA . LYS A 1 439 ? 40.473 2.267 -25.556 1.00 85.50 439 LYS A CA 1
ATOM 3617 C C . LYS A 1 439 ? 39.327 3.222 -25.877 1.00 85.50 439 LYS A C 1
ATOM 3619 O O . LYS A 1 439 ? 39.561 4.356 -26.279 1.00 85.50 439 LYS A O 1
ATOM 3624 N N . CYS A 1 440 ? 38.087 2.792 -25.647 1.00 84.06 440 CYS A N 1
ATOM 3625 C CA . CYS A 1 440 ? 36.913 3.643 -25.813 1.00 84.06 440 CYS A CA 1
ATOM 3626 C C . CYS A 1 440 ? 36.972 4.876 -24.902 1.00 84.06 440 CYS A C 1
ATOM 3628 O O . CYS A 1 440 ? 36.822 6.007 -25.357 1.00 84.06 440 CYS A O 1
ATOM 3630 N N . THR A 1 441 ? 37.264 4.668 -23.618 1.00 83.62 441 THR A N 1
ATOM 3631 C CA . THR A 1 441 ? 37.375 5.749 -22.633 1.00 83.62 441 THR A CA 1
ATOM 3632 C C . THR A 1 441 ? 38.468 6.747 -22.999 1.00 83.62 441 THR A C 1
ATOM 3634 O O . THR A 1 441 ? 38.270 7.951 -22.847 1.00 83.62 441 THR A O 1
ATOM 3637 N N . GLU A 1 442 ? 39.602 6.280 -23.520 1.00 85.62 442 GLU A N 1
ATOM 3638 C CA . GLU A 1 442 ? 40.683 7.145 -23.999 1.00 85.62 442 GLU A CA 1
ATOM 3639 C C . GLU A 1 442 ? 40.270 7.961 -25.230 1.00 85.62 442 GLU A C 1
ATOM 3641 O O . GLU A 1 442 ? 40.455 9.181 -25.235 1.00 85.62 442 GLU A O 1
ATOM 3646 N N . ASN A 1 443 ? 39.645 7.321 -26.223 1.00 82.31 443 ASN A N 1
ATOM 3647 C CA . ASN A 1 443 ? 39.196 7.977 -27.454 1.00 82.31 443 ASN A CA 1
ATOM 3648 C C . ASN A 1 443 ? 38.134 9.054 -27.185 1.00 82.31 443 ASN A C 1
ATOM 3650 O O . ASN A 1 443 ? 38.174 10.134 -27.776 1.00 82.31 443 ASN A O 1
ATOM 3654 N N . TYR A 1 444 ? 37.214 8.798 -26.252 1.00 77.31 444 TYR A N 1
ATOM 3655 C CA . TYR A 1 444 ? 36.107 9.705 -25.937 1.00 77.31 444 TYR A CA 1
ATOM 3656 C C . TYR A 1 444 ? 36.379 10.663 -24.771 1.00 77.31 444 TYR A C 1
ATOM 3658 O O . TYR A 1 444 ? 35.532 11.506 -24.471 1.00 77.31 444 TYR A O 1
ATOM 3666 N N . LYS A 1 445 ? 37.572 10.625 -24.159 1.00 82.06 445 LYS A N 1
ATOM 3667 C CA . LYS A 1 445 ? 37.935 11.411 -22.962 1.00 82.06 445 LYS A CA 1
ATOM 3668 C C . LYS A 1 445 ? 37.699 12.920 -23.099 1.00 82.06 445 LYS A C 1
ATOM 3670 O O . LYS A 1 445 ? 37.463 13.596 -22.100 1.00 82.06 445 LYS A O 1
ATOM 3675 N N . LYS A 1 446 ? 37.797 13.459 -24.320 1.00 79.94 446 LYS A N 1
ATOM 3676 C CA . LYS A 1 446 ? 37.573 14.886 -24.620 1.00 79.94 446 LYS A CA 1
ATOM 3677 C C . LYS A 1 446 ? 36.090 15.274 -24.695 1.00 79.94 446 LYS A C 1
ATOM 3679 O O . LYS A 1 446 ? 35.788 16.457 -24.588 1.00 79.94 446 LYS A O 1
ATOM 3684 N N . TYR A 1 447 ? 35.194 14.305 -24.876 1.00 74.44 447 TYR A N 1
ATOM 3685 C CA . TYR A 1 447 ? 33.770 14.528 -25.141 1.00 74.44 447 TYR A CA 1
ATOM 3686 C C . TYR A 1 447 ? 32.884 14.079 -23.982 1.00 74.44 447 TYR A C 1
ATOM 3688 O O . TYR A 1 447 ? 31.945 14.778 -23.615 1.00 74.44 447 TYR A O 1
ATOM 3696 N N . VAL A 1 448 ? 33.186 12.924 -23.388 1.00 75.69 448 VAL A N 1
ATOM 3697 C CA . VAL A 1 448 ? 32.398 12.351 -22.298 1.00 75.69 448 VAL A CA 1
ATOM 3698 C C . VAL A 1 448 ? 33.301 11.599 -21.328 1.00 75.69 448 VAL A C 1
ATOM 3700 O O . VAL A 1 448 ? 34.254 10.920 -21.710 1.00 75.69 448 VAL A O 1
ATOM 3703 N N . LYS A 1 449 ? 32.988 11.711 -20.037 1.00 81.12 449 LYS A N 1
ATOM 3704 C CA . LYS A 1 449 ? 33.619 10.895 -19.002 1.00 81.12 449 LYS A CA 1
ATOM 3705 C C . LYS A 1 449 ? 32.832 9.594 -18.850 1.00 81.12 449 LYS A C 1
ATOM 3707 O O . LYS A 1 449 ? 31.877 9.557 -18.076 1.00 81.12 449 LYS A O 1
ATOM 3712 N N . LEU A 1 450 ? 33.240 8.561 -19.588 1.00 78.19 450 LEU A N 1
ATOM 3713 C CA . LEU A 1 450 ? 32.652 7.223 -19.483 1.00 78.19 450 LEU A CA 1
ATOM 3714 C C . LEU A 1 450 ? 32.845 6.645 -18.074 1.00 78.19 450 LEU A C 1
ATOM 3716 O O . LEU A 1 450 ? 33.840 6.922 -17.399 1.00 78.19 450 LEU A O 1
ATOM 3720 N N . SER A 1 451 ? 31.856 5.873 -17.633 1.00 78.94 451 SER A N 1
ATOM 3721 C CA . SER A 1 451 ? 31.828 5.204 -16.332 1.00 78.94 451 SER A CA 1
ATOM 3722 C C . SER A 1 451 ? 31.684 3.695 -16.506 1.00 78.94 451 SER A C 1
ATOM 3724 O O . SER A 1 451 ? 31.311 3.232 -17.581 1.00 78.94 451 SER A O 1
ATOM 3726 N N . ASP A 1 452 ? 31.833 2.947 -15.414 1.00 83.38 452 ASP A N 1
ATOM 3727 C CA . ASP A 1 452 ? 31.610 1.493 -15.381 1.00 83.38 452 ASP A CA 1
ATOM 3728 C C . ASP A 1 452 ? 30.148 1.094 -15.689 1.00 83.38 452 ASP A C 1
ATOM 3730 O O . ASP A 1 452 ? 29.830 -0.081 -15.827 1.00 83.38 452 ASP A O 1
ATOM 3734 N N . THR A 1 453 ? 29.233 2.068 -15.807 1.00 84.75 453 THR A N 1
ATOM 3735 C CA . THR A 1 453 ? 27.845 1.841 -16.256 1.00 84.75 453 THR A CA 1
ATOM 3736 C C . THR A 1 453 ? 27.691 1.851 -17.782 1.00 84.75 453 THR A C 1
ATOM 3738 O O . THR A 1 453 ? 26.573 1.751 -18.284 1.00 84.75 453 THR A O 1
ATOM 3741 N N . ASN A 1 454 ? 28.793 1.982 -18.528 1.00 86.12 454 ASN A N 1
ATOM 3742 C CA . ASN A 1 454 ? 28.826 2.049 -19.986 1.00 86.12 454 ASN A CA 1
ATOM 3743 C C . ASN A 1 454 ? 29.682 0.909 -20.565 1.00 86.12 454 ASN A C 1
ATOM 3745 O O . ASN A 1 454 ? 30.709 0.541 -20.004 1.00 86.12 454 ASN A O 1
ATOM 3749 N N . PHE A 1 455 ? 29.324 0.414 -21.748 1.00 86.12 455 PHE A N 1
ATOM 3750 C CA . PHE A 1 455 ? 30.187 -0.442 -22.567 1.00 86.12 455 PHE A CA 1
ATOM 3751 C C . PHE A 1 455 ? 30.231 0.097 -23.998 1.00 86.12 455 PHE A C 1
ATOM 3753 O O . PHE A 1 455 ? 29.384 0.903 -24.383 1.00 86.12 455 PHE A O 1
ATOM 3760 N N . CYS A 1 456 ? 31.225 -0.328 -24.777 1.00 85.31 456 CYS A N 1
ATOM 3761 C CA . CYS A 1 456 ? 31.420 0.144 -26.144 1.00 85.31 456 CYS A CA 1
ATOM 3762 C C . CYS A 1 456 ? 31.324 -1.011 -27.136 1.00 85.31 456 CYS A C 1
ATOM 3764 O O . CYS A 1 456 ? 31.769 -2.123 -26.856 1.00 85.31 456 CYS A O 1
ATOM 3766 N N . ALA A 1 457 ? 30.748 -0.746 -28.303 1.00 83.56 457 ALA A N 1
ATOM 3767 C CA . ALA A 1 457 ? 30.610 -1.706 -29.388 1.00 83.56 457 ALA A CA 1
ATOM 3768 C C . ALA A 1 457 ? 30.676 -0.972 -30.735 1.00 83.56 457 ALA A C 1
ATOM 3770 O O . ALA A 1 457 ? 30.213 0.162 -30.828 1.00 83.56 457 ALA A O 1
ATOM 3771 N N . GLY A 1 458 ? 31.241 -1.612 -31.762 1.00 78.69 458 GLY A N 1
ATOM 3772 C CA . GLY A 1 458 ? 31.487 -1.000 -33.079 1.00 78.69 458 GLY A CA 1
ATOM 3773 C C . GLY A 1 458 ? 32.908 -0.456 -33.260 1.00 78.69 458 GLY A C 1
ATOM 3774 O O . GLY A 1 458 ? 33.823 -0.841 -32.531 1.00 78.69 458 GLY A O 1
ATOM 3775 N N . GLY A 1 459 ? 33.107 0.403 -34.266 1.00 63.31 459 GLY A N 1
ATOM 3776 C CA . GLY A 1 459 ? 34.374 1.115 -34.498 1.00 63.31 459 GLY A CA 1
ATOM 3777 C C . GLY A 1 459 ? 35.546 0.253 -34.995 1.00 63.31 459 GLY A C 1
ATOM 3778 O O . GLY A 1 459 ? 36.705 0.638 -34.832 1.00 63.31 459 GLY A O 1
ATOM 3779 N N . GLN A 1 460 ? 35.276 -0.924 -35.573 1.00 54.81 460 GLN A N 1
ATOM 3780 C CA . GLN A 1 460 ? 36.283 -1.783 -36.213 1.00 54.81 460 GLN A CA 1
ATOM 3781 C C . GLN A 1 460 ? 35.903 -2.078 -37.671 1.00 54.81 460 GLN A C 1
ATOM 3783 O O . GLN A 1 460 ? 34.912 -2.760 -37.932 1.00 54.81 460 GLN A O 1
ATOM 3788 N N . GLY A 1 461 ? 36.736 -1.621 -38.613 1.00 57.19 461 GLY A N 1
ATOM 3789 C CA . GLY A 1 461 ? 36.522 -1.798 -40.056 1.00 57.19 461 GLY A CA 1
ATOM 3790 C C . GLY A 1 461 ? 35.405 -0.905 -40.608 1.00 57.19 461 GLY A C 1
ATOM 3791 O O . GLY A 1 461 ? 35.174 0.180 -40.087 1.00 57.19 461 GLY A O 1
ATOM 3792 N N . ASP A 1 462 ? 34.693 -1.388 -41.629 1.00 51.66 462 ASP A N 1
ATOM 3793 C CA . ASP A 1 462 ? 33.580 -0.680 -42.290 1.00 51.66 462 ASP A CA 1
ATOM 3794 C C . ASP A 1 462 ? 32.233 -0.831 -41.541 1.00 51.66 462 ASP A C 1
ATOM 3796 O O . ASP A 1 462 ? 31.172 -0.668 -42.136 1.00 51.66 462 ASP A O 1
ATOM 3800 N N . HIS A 1 463 ? 32.238 -1.213 -40.258 1.00 49.62 463 HIS A N 1
ATOM 3801 C CA . HIS A 1 463 ? 31.024 -1.509 -39.488 1.00 49.62 463 HIS A CA 1
ATOM 3802 C C . HIS A 1 463 ? 30.863 -0.527 -38.326 1.00 49.62 463 HIS A C 1
ATOM 3804 O O . HIS A 1 463 ? 31.406 -0.741 -37.236 1.00 49.62 463 HIS A O 1
ATOM 3810 N N . ASP A 1 464 ? 30.090 0.536 -38.552 1.00 54.84 464 ASP A N 1
ATOM 3811 C CA . ASP A 1 464 ? 29.772 1.531 -37.527 1.00 54.84 464 ASP A CA 1
ATOM 3812 C C . ASP A 1 464 ? 28.272 1.858 -37.486 1.00 54.84 464 ASP A C 1
ATOM 3814 O O . ASP A 1 464 ? 27.563 1.822 -38.491 1.00 54.84 464 ASP A O 1
ATOM 3818 N N . THR A 1 465 ? 27.786 2.147 -36.282 1.00 51.47 465 THR A N 1
ATOM 3819 C CA . THR A 1 465 ? 26.376 2.422 -35.962 1.00 51.47 465 THR A CA 1
ATOM 3820 C C . THR A 1 465 ? 25.879 3.763 -36.496 1.00 51.47 465 THR A C 1
ATOM 3822 O O . THR A 1 465 ? 24.677 3.924 -36.706 1.00 51.47 465 THR A O 1
ATOM 3825 N N . CYS A 1 466 ? 26.803 4.685 -36.769 1.00 50.62 466 CYS A N 1
ATOM 3826 C CA . CYS A 1 466 ? 26.575 5.967 -37.424 1.00 50.62 466 CYS A CA 1
ATOM 3827 C C . CYS A 1 466 ? 27.688 6.187 -38.457 1.00 50.62 466 CYS A C 1
ATOM 3829 O O . CYS A 1 466 ? 28.845 5.886 -38.173 1.00 50.62 466 CYS A O 1
ATOM 3831 N N . MET A 1 467 ? 27.371 6.733 -39.639 1.00 35.75 467 MET A N 1
ATOM 3832 C CA . MET A 1 467 ? 28.421 7.158 -40.572 1.00 35.75 467 MET A CA 1
ATOM 3833 C C . MET A 1 467 ? 29.208 8.315 -39.948 1.00 35.75 467 MET A C 1
ATOM 3835 O O . MET A 1 467 ? 28.734 9.448 -39.937 1.00 35.75 467 MET A O 1
ATOM 3839 N N . VAL A 1 468 ? 30.418 8.045 -39.476 1.00 30.81 468 VAL A N 1
ATOM 3840 C CA . VAL A 1 468 ? 31.501 9.028 -39.501 1.00 30.81 468 VAL A CA 1
ATOM 3841 C C . VAL A 1 468 ? 32.466 8.494 -40.542 1.00 30.81 468 VAL A C 1
ATOM 3843 O O . VAL A 1 468 ? 32.918 7.357 -40.434 1.00 30.81 468 VAL A O 1
ATOM 3846 N N . TRP A 1 469 ? 32.706 9.250 -41.612 1.00 24.28 469 TRP A N 1
ATOM 3847 C CA . TRP A 1 469 ? 33.605 8.829 -42.683 1.00 24.28 469 TRP A CA 1
ATOM 3848 C C . TRP A 1 469 ? 34.979 8.452 -42.104 1.00 24.28 469 TRP A C 1
ATOM 3850 O O . TRP A 1 469 ? 35.780 9.317 -41.760 1.00 24.28 469 TRP A O 1
ATOM 3860 N N . CYS A 1 470 ? 35.276 7.152 -42.031 1.00 27.89 470 CYS A N 1
ATOM 3861 C CA . CYS A 1 470 ? 36.634 6.647 -41.883 1.00 27.89 470 CYS A CA 1
ATOM 3862 C C . CYS A 1 470 ? 37.375 6.842 -43.209 1.00 27.89 470 CYS A C 1
ATOM 3864 O O . CYS A 1 470 ? 37.578 5.907 -43.976 1.00 27.89 470 CYS A O 1
ATOM 3866 N N . HIS A 1 471 ? 37.806 8.069 -43.476 1.00 25.30 471 HIS A N 1
ATOM 3867 C CA . HIS A 1 471 ? 38.893 8.314 -44.408 1.00 25.30 471 HIS A CA 1
ATOM 3868 C C . HIS A 1 471 ? 39.841 9.332 -43.790 1.00 25.30 471 HIS A C 1
ATOM 3870 O O . HIS A 1 471 ? 39.500 10.500 -43.714 1.00 25.30 471 HIS A O 1
ATOM 3876 N N . LEU A 1 472 ? 41.021 8.834 -43.402 1.00 27.55 472 LEU A N 1
ATOM 3877 C CA . LEU A 1 472 ? 42.273 9.573 -43.207 1.00 27.55 472 LEU A CA 1
ATOM 3878 C C . LEU A 1 472 ? 42.192 10.785 -42.268 1.00 27.55 472 LEU A C 1
ATOM 3880 O O . LEU A 1 472 ? 41.684 11.835 -42.627 1.00 27.55 472 LEU A O 1
ATOM 3884 N N . ASP A 1 473 ? 42.827 10.633 -41.106 1.00 24.42 473 ASP A N 1
ATOM 3885 C CA . ASP A 1 473 ? 43.033 11.674 -40.104 1.00 24.42 473 ASP A CA 1
ATOM 3886 C C . ASP A 1 473 ? 41.747 12.211 -39.464 1.00 24.42 473 ASP A C 1
ATOM 3888 O O . ASP A 1 473 ? 40.864 12.789 -40.084 1.00 24.42 473 ASP A O 1
ATOM 3892 N N . CYS A 1 474 ? 41.677 12.085 -38.143 1.00 28.73 474 CYS A N 1
ATOM 3893 C CA . CYS A 1 474 ? 40.701 12.794 -37.334 1.00 28.73 474 CYS A CA 1
ATOM 3894 C C . CYS A 1 474 ? 41.331 14.114 -36.841 1.00 28.73 474 CYS A C 1
ATOM 3896 O O . CYS A 1 474 ? 41.933 14.121 -35.762 1.00 28.73 474 CYS A O 1
ATOM 3898 N N . PRO A 1 475 ? 41.198 15.247 -37.563 1.00 25.36 475 PRO A N 1
ATOM 3899 C CA . PRO A 1 475 ? 41.286 16.558 -36.952 1.00 25.36 475 PRO A CA 1
ATOM 3900 C C . PRO A 1 475 ? 39.939 17.278 -37.051 1.00 25.36 475 PRO A C 1
ATOM 3902 O O . PRO A 1 475 ? 39.448 17.539 -38.137 1.00 25.36 475 PRO A O 1
ATOM 3905 N N . ALA A 1 476 ? 39.442 17.666 -35.876 1.00 24.80 476 ALA A N 1
ATOM 3906 C CA . ALA A 1 476 ? 38.623 18.848 -35.605 1.00 24.80 476 ALA A CA 1
ATOM 3907 C C . ALA A 1 476 ? 37.296 19.050 -36.367 1.00 24.80 476 ALA A C 1
ATOM 3909 O O . ALA A 1 476 ? 37.224 18.962 -37.580 1.00 24.80 476 ALA A O 1
ATOM 3910 N N . LEU A 1 477 ? 36.283 19.505 -35.622 1.00 22.94 477 LEU A N 1
ATOM 3911 C CA . LEU A 1 477 ? 35.495 20.740 -35.835 1.00 22.94 477 LEU A CA 1
ATOM 3912 C C . LEU A 1 477 ? 34.292 20.663 -34.869 1.00 22.94 477 LEU A C 1
ATOM 3914 O O . LEU A 1 477 ? 33.631 19.635 -34.796 1.00 22.94 477 LEU A O 1
ATOM 3918 N N . LYS A 1 478 ? 34.262 21.527 -33.848 1.00 24.86 478 LYS A N 1
ATOM 3919 C CA . LYS A 1 478 ? 33.613 22.854 -33.782 1.00 24.86 478 LYS A CA 1
ATOM 3920 C C . LYS A 1 478 ? 32.118 22.781 -33.504 1.00 24.86 478 LYS A C 1
ATOM 3922 O O . LYS A 1 478 ? 31.394 22.218 -34.343 1.00 24.86 478 LYS A O 1
#

Nearest PDB structures (foldseek):
  4x8u-assembly1_H  TM=8.572E-01  e=9.998E-12  Homo sapiens
  4y76-assembly1_A  TM=8.284E-01  e=2.375E-11  Homo sapiens
  2vvc-assembly1_A  TM=8.279E-01  e=2.375E-11  Homo sapiens
  1wu1-assembly1_A  TM=8.463E-01  e=8.239E-11  Homo sapiens
  2vh6-assembly1_A  TM=8.428E-01  e=5.064E-11  Homo sapiens

InterPro domains:
  IPR001254 Serine proteases, trypsin domain [PF00089] (276-466)
  IPR001254 Serine proteases, trypsin domain [PS50240] (276-473)
  IPR001254 Serine proteases, trypsin domain [SM00020] (275-475)
  IPR001254 Serine proteases, trypsin domain [cd00190] (276-467)
  IPR001314 Peptidase S1A, chymotrypsin family [PR00722] (308-323)
  IPR001314 Peptidase S1A, chymotrypsin family [PR00722] (368-382)
  IPR002076 ELO family [PF01151] (37-230)
  IPR009003 Peptidase S1, PA clan [SSF50494] (270-467)
  IPR018114 Serine proteases, trypsin family, histidine active site [PS00134] (318-323)

Mean predicted aligned error: 16.78 Å

Secondary structure (DSSP, 8-state):
-HHHHHHHHHIIIIIHHHHHS-HHHHTTSTTTTTTTHHHHHHHHHHHHIIIIIHHHHHTTSPPP--HHHHHHHHHHHHHHHHHHHHHHHHHTTTTTHHHH---B--TT---HHHHHHHHHHHHHHHHHHHTHHHHHHHHHTT-GGGS-HHHHHHHHHHHHHHHHHHHHHTT-HHHHHHHHHHHHHHHHHHHHHHHHHT-HHHHTT-TTHHHHHHHHHHHHHHHHHHHHHHHHTT--SSPPB-------TTTTT---GGG---S---------SSSSTT-EEPPTTSSTTEEEEEEEEGGGTEEEEEEEEEE-SSSEEEE-GGGTTT--SHHHHTTEEEEES-SBTT-TTSEEE-EEEEEE-TT-BTTTTBT--EEEEESS----B--TTS--B-PPPPPPTTPPP-SEEEEEES-BSSTTSPBPSBPEEEEEEEE-HHHHHHHHTTT----TT--EE--BTTB-SS----SS------